Protein AF-G7LPW6-F1 (afdb_monomer_lite)

Sequence (713 aa):
MRIPTGNFGNLTPNPQPTRVNVSNSGAVGQAVEGLGKEIQQEVNAVVRARASESLLDYQIKIKDVNESIRQGVEDGSLRADQVEKVYQDAVGKLDKPQFSGLGIAEMQTVEGGLKRYESDGLSTARGYARTALKIEARDQVDTQLDQLGKLTNYPDADIEKINGMSASLEEQGRIAYGAQWPKVRQNWVDQNWYNQAQQRFLKASSSGAALSQLNNDLTSEDGLYLDKLDPNTRIELWNRVQNQQLQLQNQARIESARREALASRQVSEYASLVDNGMEPTDEMRAALSQTTRGTTSQSYAQSVLSDELAIKQAKLEGTQAFESLILNQKTELEKNGGTADQWQSLQRRSAAFQRYQEEQNQIAVMQRVESSIKDGVPLDPTDKNNQAAVDIWFQKNMQGFDYNDTNSINNLSGVVRRTGIIPSQVQSMFNAGAATKDPSIAVPMAKMFGGLFDNNPAAVASMPADTSAFFKSVYDYTNAGIPADKAVDTAYTQTYQQSAGMKEIISQKLRDKDYIKERDGAAQKNINEISPSLTSFGAPAITDPGVSNQQYLRDYRAIYDANFSLTGGDAKRAESITNAQVKNVWAVTSINGSPEVMKYAPEAAFGVSGAVNWMDSQWEKEKQELKSKSFGGKRDDTELLLVSDMFTARNQDYAVMVYQKNADGYDVRPYYGDNGLPIRFKFDQQTSPLYKAMQGIKLDRIEKAKQRREQGE

Foldseek 3Di:
DDDDDDDDDDDDDDDDDDDDDDDDDDPPPVVVVVVVVVVVVVVQVVLLVVLVVLLVVLLVQLVVLLVVLLVCLVVLVDALVCLLVSSVVSNVPDDHDDRPDDDPVSVVVSVVSNVVSSVVSSVSSNVSSLSSLLVVLQVVLVVVLVVLLVQLPDVPRPLVVSLVVNVVSVVSLCSNPNPCSVVVSLVSSLVSLLVNLVVQCVVCLQPLVSLVLSLCLLDPPPRVCPVNHDPVSSVVSNVVSVVSNVVNVVVVVVVLVVLQVQLVVLLVVLLVCLLVVHQDDPVSLVCNCVSCPPYPCNVLSVLSVVLSVQLVVCLVVDLVSLVCVLVVLVVCCVVPNDDPSSVVSSVSSVSSSVVSVVVVVLVVLLVVLVCLLVVLFEAQQLPPSNLVSLQVVCVVPVPPQDLQDPVSLVVQLSSCNRHVERHPVLLVLLVVLLVDLDLVRLLSNLVSLVSNCVRALQSCLPHDLLSLLLSPQLNVCVVVVHDSNCSSVVLNCQAPVDDPVLVVVLVVLLPDPVSVVLQLVLLQVLQQVLQVVCVVPDGDDLPPDDPLSVVSSVVLSVQLSVSCSNNSNDNVSSSSSSSNNSLLFWGFDCLLPDTDIAGLDVCSRRVDRDDPPLVSVVSVVVVVVQLCQADVHRDPQWRWDWHDDPVCVPSVQSWTFIWTAGNVGDDTHFGAGPVRDGDTDGDDPCPGPVNVVVVVVVVVVVVVVVVCVVVVD

Secondary structure (DSSP, 8-state):
-----------PPPPPPPPP------TTSHHHHHHHHHHHHHHHHHHHHHHHHHHHHHHHHHHHHHHHHHHHHHTTSS-TTTHHHHHHHHHTTSPPPP--S--HHHHHHHHHHHHHHHHHHHHHHHHHHHHHHHHHHHHHHHHHHHHHHHHTTSTT--HHHHHHHGGGGHHHHHHHHGGGHHHHHHHHHHHHHHHHHHHHHHHHTT-HHHHHHHHHHHHSTT-TTTTTS-HHHHHHHHHHHHHHHHHHHHHHHHHHHHHHHHHHHHHHHHHHHHHTT----HHHHHHHHHHHTTSTTHHHHHHHHHHHHHHHHHHHH-HHHHHHHHHHHHHHHHHH---HHHHHHHHHHHHHHHHHHHHHHHHHHHHHHHHHHHH-----TT-HHHHHHHHHHHHHH-TT--TT-HHHHHHHHHHHHHH----HHHHHHHHHHHT---HHHHHHHHHHHHHHHHH-TTTTTTS-HHHHHHHHHHHHHHHTT--HHHHHHHHHHHHH---HHHHHHHHHHTT-HHHHHHHHHHHHHHHHHH-TT-TTT-PPPTTSS-HHHHHHHHHHHHHHHHHHHHTTS-HHHHHHHHHHHHTTTEEEE-TTSS-EEEET-HHHHHT--SS--HHHHHHHHHHHHHHHT-TT---TT-EEEEEE-TTHHHH---EEEEEEEPTTS--EEE-B-TTSSBPEEE--TTTSHHHHHHHHHHHHHHHHHHHHHHHT-

Structure (mmCIF, N/CA/C/O backbone):
data_AF-G7LPW6-F1
#
_entry.id   AF-G7LPW6-F1
#
loop_
_atom_site.group_PDB
_atom_site.id
_atom_site.type_symbol
_atom_site.label_atom_id
_atom_site.label_alt_id
_atom_site.label_comp_id
_atom_site.label_asym_id
_atom_site.label_entity_id
_atom_site.label_seq_id
_atom_site.pdbx_PDB_ins_code
_atom_site.Cartn_x
_atom_site.Cartn_y
_atom_site.Cartn_z
_atom_site.occupancy
_atom_site.B_iso_or_equiv
_atom_site.auth_seq_id
_atom_site.auth_comp_id
_atom_site.auth_asym_id
_atom_site.auth_atom_id
_atom_site.pdbx_PDB_model_num
ATOM 1 N N . MET A 1 1 ? 13.698 1.696 -94.007 1.00 36.53 1 MET A N 1
ATOM 2 C CA . MET A 1 1 ? 13.878 2.382 -95.311 1.00 36.53 1 MET A CA 1
ATOM 3 C C . MET A 1 1 ? 14.933 1.598 -96.080 1.00 36.53 1 MET A C 1
ATOM 5 O O . MET A 1 1 ? 16.004 1.406 -95.533 1.00 36.53 1 MET A O 1
ATOM 9 N N . ARG A 1 2 ? 14.549 0.782 -97.071 1.00 34.88 2 ARG A N 1
ATOM 10 C CA . ARG A 1 2 ? 14.594 1.068 -98.526 1.00 34.88 2 ARG A CA 1
ATOM 11 C C . ARG A 1 2 ? 15.934 1.667 -99.003 1.00 34.88 2 ARG A C 1
ATOM 13 O O . ARG A 1 2 ? 16.317 2.745 -98.574 1.00 34.88 2 ARG A O 1
ATOM 20 N N . ILE A 1 3 ? 16.574 0.888 -99.880 1.00 39.94 3 ILE A N 1
ATOM 21 C CA . ILE A 1 3 ? 17.877 1.013 -100.564 1.00 39.94 3 ILE A CA 1
ATOM 22 C C . ILE A 1 3 ? 17.930 2.289 -101.441 1.00 39.94 3 ILE A C 1
ATOM 24 O O . ILE A 1 3 ? 16.864 2.794 -101.805 1.00 39.94 3 ILE A O 1
ATOM 28 N N . PRO A 1 4 ? 19.123 2.793 -101.828 1.00 39.25 4 PRO A N 1
ATOM 29 C CA . PRO A 1 4 ? 19.645 2.457 -103.166 1.00 39.25 4 PRO A CA 1
ATOM 30 C C . PRO A 1 4 ? 21.178 2.258 -103.243 1.00 39.25 4 PRO A C 1
ATOM 32 O O . PRO A 1 4 ? 21.958 3.129 -102.869 1.00 39.25 4 PRO A O 1
ATOM 35 N N . THR A 1 5 ? 21.606 1.132 -103.820 1.00 37.88 5 THR A N 1
ATOM 36 C CA . THR A 1 5 ? 22.951 0.905 -104.368 1.00 37.88 5 THR A CA 1
ATOM 37 C C . THR A 1 5 ? 22.899 1.127 -105.880 1.00 37.88 5 THR A C 1
ATOM 39 O O . THR A 1 5 ? 22.085 0.531 -106.584 1.00 37.88 5 THR A O 1
ATOM 42 N N . GLY A 1 6 ? 23.738 2.040 -106.370 1.00 32.84 6 GLY A N 1
ATOM 43 C CA . GLY A 1 6 ? 23.832 2.417 -107.777 1.00 32.84 6 GLY A CA 1
ATOM 44 C C . GLY A 1 6 ? 24.855 1.587 -108.555 1.00 32.84 6 GLY A C 1
ATOM 45 O O . GLY A 1 6 ? 26.014 1.505 -108.170 1.00 32.84 6 GLY A O 1
ATOM 46 N N . ASN A 1 7 ? 24.375 1.004 -109.654 1.00 32.19 7 ASN A N 1
ATOM 47 C CA . ASN A 1 7 ? 24.889 1.115 -111.024 1.00 32.19 7 ASN A CA 1
ATOM 48 C C . ASN A 1 7 ? 26.413 1.034 -111.273 1.00 32.19 7 ASN A C 1
ATOM 50 O O . ASN A 1 7 ? 27.115 2.033 -111.142 1.00 32.19 7 ASN A O 1
ATOM 54 N N . PHE A 1 8 ? 26.874 -0.092 -111.832 1.00 33.91 8 PHE A N 1
ATOM 55 C CA . PHE A 1 8 ? 28.068 -0.128 -112.684 1.00 33.91 8 PHE A CA 1
ATOM 56 C C . PHE A 1 8 ? 27.751 -0.811 -114.015 1.00 33.91 8 PHE A C 1
ATOM 58 O O . PHE A 1 8 ? 27.161 -1.889 -114.064 1.00 33.91 8 PHE A O 1
ATOM 65 N N . GLY A 1 9 ? 28.088 -0.090 -115.083 1.00 31.14 9 GLY A N 1
ATOM 66 C CA . GLY A 1 9 ? 27.677 -0.329 -116.454 1.00 31.14 9 GLY A CA 1
ATOM 67 C C . GLY A 1 9 ? 28.423 -1.444 -117.180 1.00 31.14 9 GLY A C 1
ATOM 68 O O . GLY A 1 9 ? 29.538 -1.838 -116.852 1.00 31.14 9 GLY A O 1
ATOM 69 N N . ASN A 1 10 ? 27.727 -1.895 -118.213 1.00 31.25 10 ASN A N 1
ATOM 70 C CA . ASN A 1 10 ? 28.032 -2.927 -119.185 1.00 31.25 10 ASN A CA 1
ATOM 71 C C . ASN A 1 10 ? 28.838 -2.323 -120.357 1.00 31.25 10 ASN A C 1
ATOM 73 O O . ASN A 1 10 ? 28.431 -1.284 -120.875 1.00 31.25 10 ASN A O 1
ATOM 77 N N . LEU A 1 11 ? 29.915 -2.970 -120.818 1.00 35.56 11 LEU A N 1
ATOM 78 C CA . LEU A 1 11 ? 30.507 -2.729 -122.145 1.00 35.56 11 LEU A CA 1
ATOM 79 C C . LEU A 1 11 ? 30.986 -4.054 -122.759 1.00 35.56 11 LEU A C 1
ATOM 81 O O . LEU A 1 11 ? 31.985 -4.640 -122.353 1.00 35.56 11 LEU A O 1
ATOM 85 N N . THR A 1 12 ? 30.240 -4.499 -123.764 1.00 31.28 12 THR A N 1
ATOM 86 C CA . THR A 1 12 ? 30.537 -5.584 -124.709 1.00 31.28 12 THR A CA 1
ATOM 87 C C . THR A 1 12 ? 31.458 -5.116 -125.844 1.00 31.28 12 THR A C 1
ATOM 89 O O . THR A 1 12 ? 31.227 -4.027 -126.372 1.00 31.28 12 THR A O 1
ATOM 92 N N . PRO A 1 13 ? 32.378 -5.961 -126.347 1.00 39.19 13 PRO A N 1
ATOM 93 C CA . PRO A 1 13 ? 32.883 -5.859 -127.719 1.00 39.19 13 PRO A CA 1
ATOM 94 C C . PRO A 1 13 ? 32.237 -6.904 -128.646 1.00 39.19 13 PRO A C 1
ATOM 96 O O . PRO A 1 13 ? 32.204 -8.096 -128.351 1.00 39.19 13 PRO A O 1
ATOM 99 N N . ASN A 1 14 ? 31.742 -6.428 -129.787 1.00 32.66 14 ASN A N 1
ATOM 100 C CA . ASN A 1 14 ? 31.126 -7.184 -130.878 1.00 32.66 14 ASN A CA 1
ATOM 101 C C . ASN A 1 14 ? 32.205 -7.701 -131.867 1.00 32.66 14 ASN A C 1
ATOM 103 O O . ASN A 1 14 ? 33.014 -6.884 -132.311 1.00 32.66 14 ASN A O 1
ATOM 107 N N . PRO A 1 15 ? 32.239 -8.992 -132.257 1.00 34.66 15 PRO A N 1
ATOM 108 C CA . PRO A 1 15 ? 33.125 -9.496 -133.311 1.00 34.66 15 PRO A CA 1
ATOM 109 C C . PRO A 1 15 ? 32.451 -9.508 -134.699 1.00 34.66 15 PRO A C 1
ATOM 111 O O . PRO A 1 15 ? 31.331 -9.989 -134.865 1.00 34.66 15 PRO A O 1
ATOM 114 N N . GLN A 1 16 ? 33.153 -9.006 -135.723 1.00 31.64 16 GLN A N 1
ATOM 115 C CA . GLN A 1 16 ? 32.759 -9.125 -137.136 1.00 31.64 16 GLN A CA 1
ATOM 116 C C . GLN A 1 16 ? 33.139 -10.508 -137.716 1.00 31.64 16 GLN A C 1
ATOM 118 O O . GLN A 1 16 ? 34.212 -11.020 -137.397 1.00 31.64 16 GLN A O 1
ATOM 123 N N . PRO A 1 17 ? 32.303 -11.110 -138.586 1.00 36.91 17 PRO A N 1
ATOM 124 C CA . PRO A 1 17 ? 32.496 -12.471 -139.081 1.00 36.91 17 PRO A CA 1
ATOM 125 C C . PRO A 1 17 ? 33.321 -12.521 -140.378 1.00 36.91 17 PRO A C 1
ATOM 127 O O . PRO A 1 17 ? 32.961 -11.896 -141.377 1.00 36.91 17 PRO A O 1
ATOM 130 N N . THR A 1 18 ? 34.360 -13.359 -140.411 1.00 34.31 18 THR A N 1
ATOM 131 C CA . THR A 1 18 ? 35.044 -13.748 -141.656 1.00 34.31 18 THR A CA 1
ATOM 132 C C . THR A 1 18 ? 34.608 -15.161 -142.039 1.00 34.31 18 THR A C 1
ATOM 134 O O . THR A 1 18 ? 34.775 -16.109 -141.275 1.00 34.31 18 THR A O 1
ATOM 137 N N . ARG A 1 19 ? 33.984 -15.280 -143.217 1.00 30.98 19 ARG A N 1
ATOM 138 C CA . ARG A 1 19 ? 33.446 -16.518 -143.798 1.00 30.98 19 ARG A CA 1
ATOM 139 C C . ARG A 1 19 ? 34.484 -17.640 -143.881 1.00 30.98 19 ARG A C 1
ATOM 141 O O . ARG A 1 19 ? 35.603 -17.435 -144.340 1.00 30.98 19 ARG A O 1
ATOM 148 N N . VAL A 1 20 ? 34.018 -18.845 -143.569 1.00 30.69 20 VAL A N 1
ATOM 149 C CA . VAL A 1 20 ? 34.656 -20.125 -143.887 1.00 30.69 20 VAL A CA 1
ATOM 150 C C . VAL A 1 20 ? 34.488 -20.407 -145.385 1.00 30.69 20 VAL A C 1
ATOM 152 O O . VAL A 1 20 ? 33.371 -20.350 -145.899 1.00 30.69 20 VAL A O 1
ATOM 155 N N . ASN A 1 21 ? 35.582 -20.733 -146.077 1.00 28.88 21 ASN A N 1
ATOM 156 C CA . ASN A 1 21 ? 35.554 -21.414 -147.370 1.00 28.88 21 ASN A CA 1
ATOM 157 C C . ASN A 1 21 ? 36.199 -22.793 -147.177 1.00 28.88 21 ASN A C 1
ATOM 159 O O . ASN A 1 21 ? 37.307 -22.891 -146.653 1.00 28.88 21 ASN A O 1
ATOM 163 N N . VAL A 1 22 ? 35.474 -23.849 -147.536 1.00 34.12 22 VAL A N 1
ATOM 164 C CA . VAL A 1 22 ? 35.876 -25.246 -147.351 1.00 34.12 22 VAL A CA 1
ATOM 165 C C . VAL A 1 22 ? 36.456 -25.749 -148.664 1.00 34.12 22 VAL A C 1
ATOM 167 O O . VAL A 1 22 ? 35.757 -25.712 -149.673 1.00 34.12 22 VAL A O 1
ATOM 170 N N . SER A 1 23 ? 37.684 -26.274 -148.656 1.00 28.89 23 SER A N 1
ATOM 171 C CA . SER A 1 23 ? 38.103 -27.331 -149.588 1.00 28.89 23 SER A CA 1
ATOM 172 C C . SER A 1 23 ? 39.363 -28.068 -149.114 1.00 28.89 23 SER A C 1
ATOM 174 O O . SER A 1 23 ? 40.461 -27.531 -149.130 1.00 28.89 23 SER A O 1
ATOM 176 N N . ASN A 1 24 ? 39.131 -29.347 -148.811 1.00 36.06 24 ASN A N 1
ATOM 177 C CA . ASN A 1 24 ? 39.964 -30.531 -149.041 1.00 36.06 24 ASN A CA 1
ATOM 178 C C . ASN A 1 24 ? 41.098 -30.972 -148.081 1.00 36.06 24 ASN A C 1
ATOM 180 O O . ASN A 1 24 ? 42.124 -30.326 -147.914 1.00 36.06 24 ASN A O 1
ATOM 184 N N . SER A 1 25 ? 40.884 -32.199 -147.571 1.00 43.91 25 SER A N 1
ATOM 185 C CA . SER A 1 25 ? 41.836 -33.278 -147.241 1.00 43.91 25 SER A CA 1
ATOM 186 C C . SER A 1 25 ? 43.051 -32.972 -146.346 1.00 43.91 25 SER A C 1
ATOM 188 O O . SER A 1 25 ? 44.143 -32.717 -146.843 1.00 43.91 25 SER A O 1
ATOM 190 N N . GLY A 1 26 ? 42.895 -33.142 -145.023 1.00 41.97 26 GLY A N 1
ATOM 191 C CA . GLY A 1 26 ? 44.023 -33.187 -144.068 1.00 41.97 26 GLY A CA 1
ATOM 192 C C . GLY A 1 26 ? 43.677 -33.572 -142.614 1.00 41.97 26 GLY A C 1
ATOM 193 O O . GLY A 1 26 ? 44.401 -33.213 -141.690 1.00 41.97 26 GLY A O 1
ATOM 194 N N . ALA A 1 27 ? 42.557 -34.266 -142.380 1.00 48.88 27 ALA A N 1
ATOM 195 C CA . ALA A 1 27 ? 41.841 -34.334 -141.094 1.00 48.88 27 ALA A CA 1
ATOM 196 C C . ALA A 1 27 ? 42.429 -35.241 -139.979 1.00 48.88 27 ALA A C 1
ATOM 198 O O . ALA A 1 27 ? 41.669 -35.771 -139.178 1.00 48.88 27 ALA A O 1
ATOM 199 N N . VAL A 1 28 ? 43.751 -35.423 -139.872 1.00 48.19 28 VAL A N 1
ATOM 200 C CA . VAL A 1 28 ? 44.341 -36.251 -138.785 1.00 48.19 28 VAL A CA 1
ATOM 201 C C . VAL A 1 28 ? 45.449 -35.534 -137.990 1.00 48.19 28 VAL A C 1
ATOM 203 O O . VAL A 1 28 ? 45.687 -35.879 -136.839 1.00 48.19 28 VAL A O 1
ATOM 206 N N . GLY A 1 29 ? 46.063 -34.464 -138.516 1.00 47.88 29 GLY A N 1
ATOM 207 C CA . GLY A 1 29 ? 47.141 -33.735 -137.816 1.00 47.88 29 GLY A CA 1
ATOM 208 C C . GLY A 1 29 ? 46.681 -32.692 -136.781 1.00 47.88 29 GLY A C 1
ATOM 209 O O . GLY A 1 29 ? 47.306 -32.544 -135.736 1.00 47.88 29 GLY A O 1
ATOM 210 N N . GLN A 1 30 ? 45.563 -31.995 -137.024 1.00 50.44 30 GLN A N 1
ATOM 211 C CA . GLN A 1 30 ? 45.108 -30.878 -136.171 1.00 50.44 30 GLN A CA 1
ATOM 212 C C . GLN A 1 30 ? 44.397 -31.306 -134.873 1.00 50.44 30 GLN A C 1
ATOM 214 O O . GLN A 1 30 ? 44.309 -30.514 -133.938 1.00 50.44 30 GLN A O 1
ATOM 219 N N . ALA A 1 31 ? 43.929 -32.554 -134.771 1.00 51.28 31 ALA A N 1
ATOM 220 C CA . ALA A 1 31 ? 43.275 -33.057 -133.559 1.00 51.28 31 ALA A CA 1
ATOM 221 C C . ALA A 1 31 ? 44.264 -33.301 -132.397 1.00 51.28 31 ALA A C 1
ATOM 223 O O . ALA A 1 31 ? 43.881 -33.217 -131.234 1.00 51.28 31 ALA A O 1
ATOM 224 N N . VAL A 1 32 ? 45.547 -33.543 -132.693 1.00 52.25 32 VAL A N 1
ATOM 225 C CA . VAL A 1 32 ? 46.590 -33.795 -131.678 1.00 52.25 32 VAL A CA 1
ATOM 226 C C . VAL A 1 32 ? 47.164 -32.486 -131.111 1.00 52.25 32 VAL A C 1
ATOM 228 O O . VAL A 1 32 ? 47.500 -32.409 -129.932 1.00 52.25 32 VAL A O 1
ATOM 231 N N . GLU A 1 33 ? 47.206 -31.420 -131.913 1.00 53.50 33 GLU A N 1
ATOM 232 C CA . GLU A 1 33 ? 47.713 -30.099 -131.504 1.00 53.50 33 GLU A CA 1
ATOM 233 C C . GLU A 1 33 ? 46.702 -29.302 -130.649 1.00 53.50 33 GLU A C 1
ATOM 235 O O . GLU A 1 33 ? 47.094 -28.484 -129.813 1.00 53.50 33 GLU A O 1
ATOM 240 N N . GLY A 1 34 ? 45.398 -29.573 -130.813 1.00 56.22 34 GLY A N 1
ATOM 241 C CA . GLY A 1 34 ? 44.326 -29.044 -129.958 1.00 56.22 34 GLY A CA 1
ATOM 242 C C . GLY A 1 34 ? 44.316 -29.664 -128.556 1.00 56.22 34 GLY A C 1
ATOM 243 O O . GLY A 1 34 ? 44.240 -28.931 -127.571 1.00 56.22 34 GLY A O 1
ATOM 244 N N . LEU A 1 35 ? 44.520 -30.985 -128.459 1.00 54.00 35 LEU A N 1
ATOM 245 C CA . LEU A 1 35 ? 44.582 -31.715 -127.184 1.00 54.00 35 LEU A CA 1
ATOM 246 C C . LEU A 1 35 ? 45.764 -31.261 -126.307 1.00 54.00 35 LEU A C 1
ATOM 248 O O . LEU A 1 35 ? 45.635 -31.130 -125.093 1.00 54.00 35 LEU A O 1
ATOM 252 N N . GLY A 1 36 ? 46.917 -30.966 -126.919 1.00 56.44 36 GLY A N 1
ATOM 253 C CA . GLY A 1 36 ? 48.100 -30.475 -126.201 1.00 56.44 36 GLY A CA 1
ATOM 254 C C . GLY A 1 36 ? 47.929 -29.074 -125.596 1.00 56.44 36 GLY A C 1
ATOM 255 O O . GLY A 1 36 ? 48.485 -28.790 -124.537 1.00 56.44 36 GLY A O 1
ATOM 256 N N . LYS A 1 37 ? 47.131 -28.199 -126.225 1.00 58.84 37 LYS A N 1
ATOM 257 C CA . LYS A 1 37 ? 46.823 -26.858 -125.691 1.00 58.84 37 LYS A CA 1
ATOM 258 C C . LYS A 1 37 ? 45.771 -26.897 -124.581 1.00 58.84 37 LYS A C 1
ATOM 260 O O . LYS A 1 37 ? 45.872 -26.111 -123.643 1.00 58.84 37 LYS A O 1
ATOM 265 N N . GLU A 1 38 ? 44.810 -27.812 -124.667 1.00 56.88 38 GLU A N 1
ATOM 266 C CA . GLU A 1 38 ? 43.755 -28.005 -123.663 1.00 56.88 38 GLU A CA 1
ATOM 267 C C . GLU A 1 38 ? 44.318 -28.628 -122.371 1.00 56.88 38 GLU A C 1
ATOM 269 O O . GLU A 1 38 ? 44.134 -28.072 -121.288 1.00 56.88 38 GLU A O 1
ATOM 274 N N . ILE A 1 39 ? 45.161 -29.665 -122.485 1.00 61.84 39 ILE A N 1
ATOM 275 C CA . ILE A 1 39 ? 45.878 -30.267 -121.344 1.00 61.84 39 ILE A CA 1
ATOM 276 C C . ILE A 1 39 ? 46.784 -29.239 -120.645 1.00 61.84 39 ILE A C 1
ATOM 278 O O . ILE A 1 39 ? 46.827 -29.176 -119.417 1.00 61.84 39 ILE A O 1
ATOM 282 N N . GLN A 1 40 ? 47.491 -28.387 -121.398 1.00 63.12 40 GLN A N 1
ATOM 283 C CA . GLN A 1 40 ? 48.345 -27.353 -120.803 1.00 63.12 40 GLN A CA 1
ATOM 284 C C . GLN A 1 40 ? 47.532 -26.284 -120.048 1.00 63.12 40 GLN A C 1
ATOM 286 O O . GLN A 1 40 ? 47.990 -25.772 -119.024 1.00 63.12 40 GLN A O 1
ATOM 291 N N . GLN A 1 41 ? 46.326 -25.944 -120.516 1.00 70.56 41 GLN A N 1
ATOM 292 C CA . GLN A 1 41 ? 45.430 -25.017 -119.818 1.00 70.56 41 GLN A CA 1
ATOM 293 C C . GLN A 1 41 ? 44.867 -25.620 -118.523 1.00 70.56 41 GLN A C 1
ATOM 295 O O . GLN A 1 41 ? 44.837 -24.923 -117.506 1.00 70.56 41 GLN A O 1
ATOM 300 N N . GLU A 1 42 ? 44.493 -26.902 -118.527 1.00 68.44 42 GLU A N 1
ATOM 301 C CA . GLU A 1 42 ? 44.040 -27.620 -117.328 1.00 68.44 42 GLU A CA 1
ATOM 302 C C . GLU A 1 42 ? 45.155 -27.765 -116.283 1.00 68.44 42 GLU A C 1
ATOM 304 O O . GLU A 1 42 ? 44.943 -27.472 -115.105 1.00 68.44 42 GLU A O 1
ATOM 309 N N . VAL A 1 43 ? 46.376 -28.118 -116.704 1.00 70.81 43 VAL A N 1
ATOM 310 C CA . VAL A 1 43 ? 47.545 -28.185 -115.811 1.00 70.81 43 VAL A CA 1
ATOM 311 C C . VAL A 1 43 ? 47.826 -26.818 -115.178 1.00 70.81 43 VAL A C 1
ATOM 313 O O . VAL A 1 43 ? 47.983 -26.729 -113.960 1.00 70.81 43 VAL A O 1
ATOM 316 N N . ASN A 1 44 ? 47.805 -25.733 -115.960 1.00 73.50 44 ASN A N 1
ATOM 317 C CA . ASN A 1 44 ? 48.001 -24.376 -115.437 1.00 73.50 44 ASN A CA 1
ATOM 318 C C . ASN A 1 44 ? 46.875 -23.952 -114.470 1.00 73.50 44 ASN A C 1
ATOM 320 O O . ASN A 1 44 ? 47.124 -23.236 -113.498 1.00 73.50 44 ASN A O 1
ATOM 324 N N . ALA A 1 45 ? 45.630 -24.383 -114.698 1.00 75.81 45 ALA A N 1
ATOM 325 C CA . ALA A 1 45 ? 44.514 -24.130 -113.784 1.00 75.81 45 ALA A CA 1
ATOM 326 C C . ALA A 1 45 ? 44.685 -24.869 -112.445 1.00 75.81 45 ALA A C 1
ATOM 328 O O . ALA A 1 45 ? 44.503 -24.265 -111.387 1.00 75.81 45 ALA A O 1
ATOM 329 N N . VAL A 1 46 ? 45.112 -26.135 -112.477 1.00 78.88 46 VAL A N 1
ATOM 330 C CA . VAL A 1 46 ? 45.377 -26.940 -111.274 1.00 78.88 46 VAL A CA 1
ATOM 331 C C . VAL A 1 46 ? 46.567 -26.393 -110.481 1.00 78.88 46 VAL A C 1
ATOM 333 O O . VAL A 1 46 ? 46.492 -26.298 -109.257 1.00 78.88 46 VAL A O 1
ATOM 336 N N . VAL A 1 47 ? 47.653 -25.990 -111.149 1.00 77.88 47 VAL A N 1
ATOM 337 C CA . VAL A 1 47 ? 48.826 -25.383 -110.491 1.00 77.88 47 VAL A CA 1
ATOM 338 C C . VAL A 1 47 ? 48.450 -24.064 -109.802 1.00 77.88 47 VAL A C 1
ATOM 340 O O . VAL A 1 47 ? 48.843 -23.840 -108.656 1.00 77.88 47 VAL A O 1
ATOM 343 N N . ARG A 1 48 ? 47.618 -23.226 -110.437 1.00 80.69 48 ARG A N 1
ATOM 344 C CA . ARG A 1 48 ? 47.078 -22.010 -109.806 1.00 80.69 48 ARG A CA 1
ATOM 345 C C . ARG A 1 48 ? 46.174 -22.309 -108.614 1.00 80.69 48 ARG A C 1
ATOM 347 O O . ARG A 1 48 ? 46.321 -21.658 -107.585 1.00 80.69 48 ARG A O 1
ATOM 354 N N . ALA A 1 49 ? 45.286 -23.297 -108.723 1.00 81.44 49 ALA A N 1
ATOM 355 C CA . ALA A 1 49 ? 44.401 -23.692 -107.628 1.00 81.44 49 ALA A CA 1
ATOM 356 C C . ALA A 1 49 ? 45.191 -24.168 -106.395 1.00 81.44 49 ALA A C 1
ATOM 358 O O . ALA A 1 49 ? 44.919 -23.707 -105.288 1.00 81.44 49 ALA A O 1
ATOM 359 N N . ARG A 1 50 ? 46.233 -24.993 -106.586 1.00 82.31 50 ARG A N 1
ATOM 360 C CA . ARG A 1 50 ? 47.133 -25.426 -105.496 1.00 82.31 50 ARG A CA 1
ATOM 361 C C . ARG A 1 50 ? 47.880 -24.257 -104.855 1.00 82.31 50 ARG A C 1
ATOM 363 O O . ARG A 1 50 ? 48.027 -24.210 -103.634 1.00 82.31 50 ARG A O 1
ATOM 370 N N . ALA A 1 51 ? 48.343 -23.301 -105.664 1.00 82.38 51 ALA A N 1
ATOM 371 C CA . ALA A 1 51 ? 48.992 -22.098 -105.155 1.00 82.38 51 ALA A CA 1
ATOM 372 C C . ALA A 1 51 ? 48.022 -21.232 -104.327 1.00 82.38 51 ALA A C 1
ATOM 374 O O . ALA A 1 51 ? 48.393 -20.748 -103.260 1.00 82.38 51 ALA A O 1
ATOM 375 N N . SER A 1 52 ? 46.768 -21.079 -104.768 1.00 83.75 52 SER A N 1
ATOM 376 C CA . SER A 1 52 ? 45.720 -20.393 -103.999 1.00 83.75 52 SER A CA 1
ATOM 377 C C . SER A 1 52 ? 45.367 -21.113 -102.692 1.00 83.75 52 SER A C 1
ATOM 379 O O . SER A 1 52 ? 45.205 -20.452 -101.670 1.00 83.75 52 SER A O 1
ATOM 381 N N . GLU A 1 53 ? 45.295 -22.445 -102.696 1.00 85.56 53 GLU A N 1
ATOM 382 C CA . GLU A 1 53 ? 45.051 -23.256 -101.495 1.00 85.56 53 GLU A CA 1
ATOM 383 C C . GLU A 1 53 ? 46.179 -23.099 -100.467 1.00 85.56 53 GLU A C 1
ATOM 385 O O . GLU A 1 53 ? 45.923 -22.834 -99.295 1.00 85.56 53 GLU A O 1
ATOM 390 N N . SER A 1 54 ? 47.436 -23.156 -100.916 1.00 86.19 54 SER A N 1
ATOM 391 C CA . SER A 1 54 ? 48.598 -22.987 -100.031 1.00 86.19 54 SER A CA 1
ATOM 392 C C . SER A 1 54 ? 48.707 -21.564 -99.464 1.00 86.19 54 SER A C 1
ATOM 394 O O . SER A 1 54 ? 49.161 -21.376 -98.336 1.00 86.19 54 SER A O 1
ATOM 396 N N . LEU A 1 55 ? 48.267 -20.548 -100.217 1.00 88.06 55 LEU A N 1
ATOM 397 C CA . LEU A 1 55 ? 48.141 -19.174 -99.717 1.00 88.06 55 LEU A CA 1
ATOM 398 C C . LEU A 1 55 ? 47.059 -19.046 -98.638 1.00 88.06 55 LEU A C 1
ATOM 400 O O . LEU A 1 55 ? 47.265 -18.341 -97.651 1.00 88.06 55 LEU A O 1
ATOM 404 N N . LEU A 1 56 ? 45.925 -19.723 -98.819 1.00 89.00 56 LEU A N 1
ATOM 405 C CA . LEU A 1 56 ? 44.828 -19.722 -97.856 1.00 89.00 56 LEU A CA 1
ATOM 406 C C . LEU A 1 56 ? 45.219 -20.442 -96.557 1.00 89.00 56 LEU A C 1
ATOM 408 O O . LEU A 1 56 ? 44.950 -19.914 -95.480 1.00 89.00 56 LEU A O 1
ATOM 412 N N . ASP A 1 57 ? 45.913 -21.581 -96.643 1.00 91.38 57 ASP A N 1
ATOM 413 C CA . ASP A 1 57 ? 46.462 -22.285 -95.472 1.00 91.38 57 ASP A CA 1
ATOM 414 C C . ASP A 1 57 ? 47.429 -21.392 -94.678 1.00 91.38 57 ASP A C 1
ATOM 416 O O . ASP A 1 57 ? 47.330 -21.260 -93.457 1.00 91.38 57 ASP A O 1
ATOM 420 N N . TYR A 1 58 ? 48.320 -20.679 -95.374 1.00 93.69 58 TYR A N 1
ATOM 421 C CA . TYR A 1 58 ? 49.223 -19.728 -94.728 1.00 93.69 58 TYR A CA 1
ATOM 422 C C . TYR A 1 58 ? 48.469 -18.569 -94.054 1.00 93.69 58 TYR A C 1
ATOM 424 O O . TYR A 1 58 ? 48.801 -18.182 -92.934 1.00 93.69 58 TYR A O 1
ATOM 432 N N . GLN A 1 59 ? 47.407 -18.049 -94.680 1.00 93.56 59 GLN A N 1
ATOM 433 C CA . GLN A 1 59 ? 46.556 -17.024 -94.070 1.00 93.56 59 GLN A CA 1
ATOM 434 C C . GLN A 1 59 ? 45.875 -17.518 -92.780 1.00 93.56 59 GLN A C 1
ATOM 436 O O . GLN A 1 59 ? 45.745 -16.737 -91.836 1.00 93.56 59 GLN A O 1
ATOM 441 N N . ILE A 1 60 ? 45.443 -18.785 -92.719 1.00 93.56 60 ILE A N 1
ATOM 442 C CA . ILE A 1 60 ? 44.866 -19.389 -91.504 1.00 93.56 60 ILE A CA 1
ATOM 443 C C . ILE A 1 60 ? 45.910 -19.421 -90.385 1.00 93.56 60 ILE A C 1
ATOM 445 O O . ILE A 1 60 ? 45.638 -18.917 -89.300 1.00 93.56 60 ILE A O 1
ATOM 449 N N . LYS A 1 61 ? 47.138 -19.872 -90.670 1.00 95.31 61 LYS A N 1
ATOM 450 C CA . LYS A 1 61 ? 48.229 -19.879 -89.678 1.00 95.31 61 LYS A CA 1
ATOM 451 C C . LYS A 1 61 ? 48.529 -18.481 -89.122 1.00 95.31 61 LYS A C 1
ATOM 453 O O . LYS A 1 61 ? 48.729 -18.325 -87.921 1.00 95.31 61 LYS A O 1
ATOM 458 N N . ILE A 1 62 ? 48.506 -17.440 -89.963 1.00 96.00 62 ILE A N 1
ATOM 459 C CA . ILE A 1 62 ? 48.653 -16.040 -89.516 1.00 96.00 62 ILE A CA 1
ATOM 460 C C . ILE A 1 62 ? 47.491 -15.601 -88.604 1.00 96.00 62 ILE A C 1
ATOM 462 O O . ILE A 1 62 ? 47.695 -14.821 -87.667 1.00 96.00 62 ILE A O 1
ATOM 466 N N . LYS A 1 63 ? 46.266 -16.076 -88.857 1.00 96.06 63 LYS A N 1
ATOM 467 C CA . LYS A 1 63 ? 45.113 -15.808 -87.982 1.00 96.06 63 LYS A CA 1
ATOM 468 C C . LYS A 1 63 ? 45.242 -16.522 -86.639 1.00 96.06 63 LYS A C 1
ATOM 470 O O . LYS A 1 63 ? 44.978 -15.885 -85.627 1.00 96.06 63 LYS A O 1
ATOM 475 N N . ASP A 1 64 ? 45.710 -17.767 -86.616 1.00 96.38 64 ASP A N 1
ATOM 476 C CA . ASP A 1 64 ? 45.923 -18.524 -85.374 1.00 96.38 64 ASP A CA 1
ATOM 477 C C . ASP A 1 64 ? 46.980 -17.859 -84.478 1.00 96.38 64 ASP A C 1
ATOM 479 O O . ASP A 1 64 ? 46.790 -17.733 -83.268 1.00 96.38 64 ASP A O 1
ATOM 483 N N . VAL A 1 65 ? 48.063 -17.341 -85.074 1.00 96.50 65 VAL A N 1
ATOM 484 C CA . VAL A 1 65 ? 49.059 -16.523 -84.356 1.00 96.50 65 VAL A CA 1
ATOM 485 C C . VAL A 1 65 ? 48.407 -15.287 -83.727 1.00 96.50 65 VAL A C 1
ATOM 487 O O . VAL A 1 65 ? 48.633 -14.996 -82.553 1.00 96.50 65 VAL A O 1
ATOM 490 N N . ASN A 1 66 ? 47.576 -14.565 -84.481 1.00 97.00 66 ASN A N 1
ATOM 491 C CA . ASN A 1 66 ? 46.863 -13.394 -83.968 1.00 97.00 66 ASN A CA 1
ATOM 492 C C . ASN A 1 66 ? 45.850 -13.742 -82.871 1.00 97.00 66 ASN A C 1
ATOM 494 O O . ASN A 1 66 ? 45.698 -12.970 -81.930 1.00 97.00 66 ASN A O 1
ATOM 498 N N . GLU A 1 67 ? 45.189 -14.892 -82.959 1.00 96.75 67 GLU A N 1
ATOM 499 C CA . GLU A 1 67 ? 44.265 -15.373 -81.932 1.00 96.75 67 GLU A CA 1
ATOM 500 C C . GLU A 1 67 ? 44.997 -15.710 -80.626 1.00 96.75 67 GLU A C 1
ATOM 502 O O . GLU A 1 67 ? 44.546 -15.318 -79.552 1.00 96.75 67 GLU A O 1
ATOM 507 N N . SER A 1 68 ? 46.169 -16.346 -80.702 1.00 96.00 68 SER A N 1
ATOM 508 C CA . SER A 1 68 ? 47.009 -16.585 -79.522 1.00 96.00 68 SER A CA 1
ATOM 509 C C . SER A 1 68 ? 47.490 -15.277 -78.885 1.00 96.00 68 SER A C 1
ATOM 511 O O . SER A 1 68 ? 47.464 -15.145 -77.662 1.00 96.00 68 SER A O 1
ATOM 513 N N . ILE A 1 69 ? 47.873 -14.287 -79.699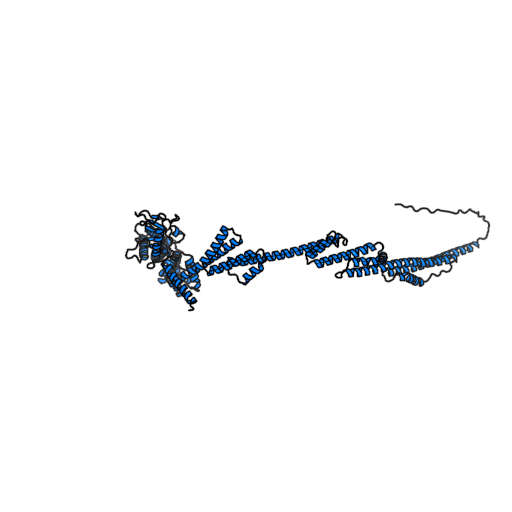 1.00 96.69 69 ILE A N 1
ATOM 514 C CA . ILE A 1 69 ? 48.229 -12.944 -79.217 1.00 96.69 69 ILE A CA 1
ATOM 515 C C . ILE A 1 69 ? 47.027 -12.270 -78.553 1.00 96.69 69 ILE A C 1
ATOM 517 O O . ILE A 1 69 ? 47.178 -11.685 -77.485 1.00 96.69 69 ILE A O 1
ATOM 521 N N . ARG A 1 70 ? 45.835 -12.355 -79.155 1.00 96.69 70 ARG A N 1
ATOM 522 C CA . ARG A 1 70 ? 44.599 -11.808 -78.586 1.00 96.69 70 ARG A CA 1
ATOM 523 C C . ARG A 1 70 ? 44.324 -12.384 -77.202 1.00 96.69 70 ARG A C 1
ATOM 525 O O . ARG A 1 70 ? 44.088 -11.612 -76.281 1.00 96.69 70 ARG A O 1
ATOM 532 N N . GLN A 1 71 ? 44.393 -13.706 -77.059 1.00 95.50 71 GLN A N 1
ATOM 533 C CA . GLN A 1 71 ? 44.173 -14.392 -75.783 1.00 95.50 71 GLN A CA 1
ATOM 534 C C . GLN A 1 71 ? 45.201 -13.968 -74.731 1.00 95.50 71 GLN A C 1
ATOM 536 O O . GLN A 1 71 ? 44.804 -13.591 -73.634 1.00 95.50 71 GLN A O 1
ATOM 541 N N . GLY A 1 72 ? 46.489 -13.919 -75.093 1.00 93.75 72 GLY A N 1
ATOM 542 C CA . GLY A 1 72 ? 47.543 -13.462 -74.182 1.00 93.75 72 GLY A CA 1
ATOM 543 C C . GLY A 1 72 ? 47.400 -11.994 -73.757 1.00 93.75 72 GLY A C 1
ATOM 544 O O . GLY A 1 72 ? 47.800 -11.603 -72.665 1.00 93.75 72 GLY A O 1
ATOM 545 N N . VAL A 1 73 ? 46.822 -11.149 -74.613 1.00 94.75 73 VAL A N 1
ATOM 546 C CA . VAL A 1 73 ? 46.485 -9.765 -74.256 1.00 94.75 73 VAL A CA 1
ATOM 547 C C . VAL A 1 73 ? 45.257 -9.708 -73.343 1.00 94.75 73 VAL A C 1
ATOM 549 O O . VAL A 1 73 ? 45.248 -8.936 -72.389 1.00 94.75 73 VAL A O 1
ATOM 552 N N . GLU A 1 74 ? 44.219 -10.495 -73.628 1.00 91.44 74 GLU A N 1
ATOM 553 C CA . GLU A 1 74 ? 42.978 -10.534 -72.843 1.00 91.44 74 GLU A CA 1
ATOM 554 C C . GLU A 1 74 ? 43.189 -11.110 -71.431 1.00 91.44 74 GLU A C 1
ATOM 556 O O . GLU A 1 74 ? 42.544 -10.644 -70.492 1.00 91.44 74 GLU A O 1
ATOM 561 N N . ASP A 1 75 ? 44.095 -12.079 -71.260 1.00 90.25 75 ASP A N 1
ATOM 562 C CA . ASP A 1 75 ? 44.432 -12.677 -69.959 1.00 90.25 75 ASP A CA 1
ATOM 563 C C . ASP A 1 75 ? 45.568 -11.956 -69.204 1.00 90.25 75 ASP A C 1
ATOM 565 O O . ASP A 1 75 ? 45.858 -12.288 -68.052 1.00 90.25 75 ASP A O 1
ATOM 569 N N . GLY A 1 76 ? 46.187 -10.949 -69.831 1.00 86.38 76 GLY A N 1
ATOM 570 C CA . GLY A 1 76 ? 47.256 -10.133 -69.251 1.00 86.38 76 GLY A CA 1
ATOM 571 C C . GLY A 1 76 ? 48.645 -10.783 -69.244 1.00 86.38 76 GLY A C 1
ATOM 572 O O . GLY A 1 76 ? 49.579 -10.205 -68.685 1.00 86.38 76 GLY A O 1
ATOM 573 N N . SER A 1 77 ? 48.825 -11.955 -69.859 1.00 91.69 77 SER A N 1
ATOM 574 C CA . SER A 1 77 ? 50.136 -12.611 -69.977 1.00 91.69 77 SER A CA 1
ATOM 575 C C . SER A 1 77 ? 51.067 -11.951 -71.002 1.00 91.69 77 SER A C 1
ATOM 577 O O . SER A 1 77 ? 52.285 -12.141 -70.931 1.00 91.69 77 SER A O 1
ATOM 579 N N . LEU A 1 78 ? 50.525 -11.152 -71.928 1.00 93.06 78 LEU A N 1
ATOM 580 C CA . LEU A 1 78 ? 51.269 -10.472 -72.986 1.00 93.06 78 LEU A CA 1
ATOM 581 C C . LEU A 1 78 ? 51.134 -8.946 -72.900 1.00 93.06 78 LEU A C 1
ATOM 583 O O . LEU A 1 78 ? 50.043 -8.391 -73.030 1.00 93.06 78 LEU A O 1
ATOM 587 N N . ARG A 1 79 ? 52.274 -8.260 -72.753 1.00 93.75 79 ARG A N 1
ATOM 588 C CA . ARG A 1 79 ? 52.336 -6.797 -72.625 1.00 93.75 79 ARG A CA 1
ATOM 589 C C . ARG A 1 79 ? 52.326 -6.077 -73.966 1.00 93.75 79 ARG A C 1
ATOM 591 O O . ARG A 1 79 ? 52.790 -6.609 -74.975 1.00 93.75 79 ARG A O 1
ATOM 598 N N . ALA A 1 80 ? 51.866 -4.828 -73.970 1.00 92.69 80 ALA A N 1
ATOM 599 C CA . ALA A 1 80 ? 51.722 -4.007 -75.172 1.00 92.69 80 ALA A CA 1
ATOM 600 C C . ALA A 1 80 ? 53.018 -3.879 -75.997 1.00 92.69 80 ALA A C 1
ATOM 602 O O . ALA A 1 80 ? 52.975 -3.929 -77.227 1.00 92.69 80 ALA A O 1
ATOM 603 N N . ASP A 1 81 ? 54.170 -3.749 -75.333 1.00 92.94 81 ASP A N 1
ATOM 604 C CA . ASP A 1 81 ? 55.496 -3.634 -75.955 1.00 92.94 81 ASP A CA 1
ATOM 605 C C . ASP A 1 81 ? 56.028 -4.964 -76.521 1.00 92.94 81 ASP A C 1
ATOM 607 O O . ASP A 1 81 ? 56.935 -4.973 -77.355 1.00 92.94 81 ASP A O 1
ATOM 611 N N . GLN A 1 82 ? 55.443 -6.090 -76.112 1.00 94.75 82 GLN A N 1
ATOM 612 C CA . GLN A 1 82 ? 55.839 -7.432 -76.535 1.00 94.75 82 GLN A CA 1
ATOM 613 C C . GLN A 1 82 ? 55.046 -7.928 -77.748 1.00 94.75 82 GLN A C 1
ATOM 615 O O . GLN A 1 82 ? 55.559 -8.751 -78.507 1.00 94.75 82 GLN A O 1
ATOM 620 N N . VAL A 1 83 ? 53.828 -7.421 -77.966 1.00 94.56 83 VAL A N 1
ATOM 621 C CA . VAL A 1 83 ? 52.892 -7.927 -78.987 1.00 94.56 83 VAL A CA 1
ATOM 622 C C . VAL A 1 83 ? 53.497 -7.973 -80.394 1.00 94.56 83 VAL A C 1
ATOM 624 O O . VAL A 1 83 ? 53.396 -8.991 -81.079 1.00 94.56 83 VAL A O 1
ATOM 627 N N . GLU A 1 84 ? 54.155 -6.897 -80.835 1.00 94.62 84 GLU A N 1
ATOM 628 C CA . GLU A 1 84 ? 54.743 -6.839 -82.181 1.00 94.62 84 GLU A CA 1
ATOM 629 C C . GLU A 1 84 ? 55.895 -7.839 -82.349 1.00 94.62 84 GLU A C 1
ATOM 631 O O . GLU A 1 84 ? 55.980 -8.519 -83.372 1.00 94.62 84 GLU A O 1
ATOM 636 N N . LYS A 1 85 ? 56.740 -7.982 -81.324 1.00 94.75 85 LYS A N 1
ATOM 637 C CA . LYS A 1 85 ? 57.846 -8.941 -81.337 1.00 94.75 85 LYS A CA 1
ATOM 638 C C . LYS A 1 85 ? 57.336 -10.382 -81.339 1.00 94.75 85 LYS A C 1
ATOM 640 O O . LYS A 1 85 ? 57.808 -11.188 -82.133 1.00 94.75 85 LYS A O 1
ATOM 645 N N . VAL A 1 86 ? 56.343 -10.693 -80.505 1.00 95.81 86 VAL A N 1
ATOM 646 C CA . VAL A 1 86 ? 55.732 -12.030 -80.444 1.00 95.81 86 VAL A CA 1
ATOM 647 C C . VAL A 1 86 ? 55.095 -12.406 -81.780 1.00 95.81 86 VAL A C 1
ATOM 649 O O . VAL A 1 86 ? 55.272 -13.535 -82.234 1.00 95.81 86 VAL A O 1
ATOM 652 N N . TYR A 1 87 ? 54.437 -11.460 -82.458 1.00 96.94 87 TYR A N 1
ATOM 653 C CA . TYR A 1 87 ? 53.929 -11.677 -83.812 1.00 96.94 87 TYR A CA 1
ATOM 654 C C . TYR A 1 87 ? 55.056 -12.000 -84.800 1.00 96.94 87 TYR A C 1
ATOM 656 O O . TYR A 1 87 ? 54.991 -13.010 -85.498 1.00 96.94 87 TYR A O 1
ATOM 664 N N . GLN A 1 88 ? 56.105 -11.175 -84.847 1.00 95.44 88 GLN A N 1
ATOM 665 C CA . GLN A 1 88 ? 57.231 -11.371 -85.768 1.00 95.44 88 GLN A CA 1
ATOM 666 C C . GLN A 1 88 ? 57.943 -12.713 -85.533 1.00 95.44 88 GLN A C 1
ATOM 668 O O . GLN A 1 88 ? 58.209 -13.440 -86.491 1.00 95.44 88 GLN A O 1
ATOM 673 N N . ASP A 1 89 ? 58.186 -13.075 -84.271 1.00 95.69 89 ASP A N 1
ATOM 674 C CA . ASP A 1 89 ? 58.831 -14.333 -83.886 1.00 95.69 89 ASP A CA 1
ATOM 675 C C . ASP A 1 89 ? 57.964 -15.556 -84.229 1.00 95.69 89 ASP A C 1
ATOM 677 O O . ASP A 1 89 ? 58.488 -16.591 -84.647 1.00 95.69 89 ASP A O 1
ATOM 681 N N . ALA A 1 90 ? 56.642 -15.462 -84.052 1.00 95.12 90 ALA A N 1
ATOM 682 C CA . ALA A 1 90 ? 55.710 -16.540 -84.375 1.00 95.12 90 ALA A CA 1
ATOM 683 C C . ALA A 1 90 ? 55.562 -16.728 -85.892 1.00 95.12 90 ALA A C 1
ATOM 685 O O . ALA A 1 90 ? 55.642 -17.854 -86.379 1.00 95.12 90 ALA A O 1
ATOM 686 N N . VAL A 1 91 ? 55.428 -15.635 -86.650 1.00 94.62 91 VAL A N 1
ATOM 687 C CA . VAL A 1 91 ? 55.333 -15.670 -88.117 1.00 94.62 91 VAL A CA 1
ATOM 688 C C . VAL A 1 91 ? 56.634 -16.141 -88.763 1.00 94.62 91 VAL A C 1
ATOM 690 O O . VAL A 1 91 ? 56.595 -16.919 -89.715 1.00 94.62 91 VAL A O 1
ATOM 693 N N . GLY A 1 92 ? 57.791 -15.742 -88.224 1.00 92.88 92 GLY A N 1
ATOM 694 C CA . GLY A 1 92 ? 59.105 -16.177 -88.709 1.00 92.88 92 GLY A CA 1
ATOM 695 C C . GLY A 1 92 ? 59.358 -17.686 -88.589 1.00 92.88 92 GLY A C 1
ATOM 696 O O . GLY A 1 92 ? 60.232 -18.206 -89.279 1.00 92.88 92 GLY A O 1
ATOM 697 N N . LYS A 1 93 ? 58.588 -18.392 -87.750 1.00 94.38 93 LYS A N 1
ATOM 698 C CA . LYS A 1 93 ? 58.647 -19.853 -87.569 1.00 94.38 93 LYS A CA 1
ATOM 699 C C . LYS A 1 93 ? 57.664 -20.624 -88.455 1.00 94.38 93 LYS A C 1
ATOM 701 O O . LYS A 1 93 ? 57.684 -21.850 -88.430 1.00 94.38 93 LYS A O 1
ATOM 706 N N . LEU A 1 94 ? 56.792 -19.941 -89.198 1.00 92.81 94 LEU A N 1
ATOM 707 C CA . LEU A 1 94 ? 55.827 -20.597 -90.078 1.00 92.81 94 LEU A CA 1
ATOM 708 C C . LEU A 1 94 ? 56.500 -21.068 -91.371 1.00 92.81 94 LEU A C 1
ATOM 710 O O . LEU A 1 94 ? 57.191 -20.295 -92.038 1.00 92.81 94 LEU A O 1
ATOM 714 N N . ASP A 1 95 ? 56.222 -22.309 -91.773 1.00 89.19 95 ASP A N 1
ATOM 715 C CA . ASP A 1 95 ? 56.668 -22.840 -93.062 1.00 89.19 95 ASP A CA 1
ATOM 716 C C . ASP A 1 95 ? 56.040 -22.049 -94.216 1.00 89.19 95 ASP A C 1
ATOM 718 O O . ASP A 1 95 ? 54.816 -22.025 -94.394 1.00 89.19 95 ASP A O 1
ATOM 722 N N . LYS A 1 96 ? 56.888 -21.388 -95.013 1.00 88.69 96 LYS A N 1
ATOM 723 C CA . LYS A 1 96 ? 56.440 -20.593 -96.160 1.00 88.69 96 LYS A CA 1
ATOM 724 C C . LYS A 1 96 ? 56.085 -21.504 -97.341 1.00 88.69 96 LYS A C 1
ATOM 726 O O . LYS A 1 96 ? 56.922 -22.327 -97.728 1.00 88.69 96 LYS A O 1
ATOM 731 N N . PRO A 1 97 ? 54.901 -21.329 -97.961 1.00 87.31 97 PRO A N 1
ATOM 732 C CA . PRO A 1 97 ? 54.513 -22.082 -99.147 1.00 87.31 97 PRO A CA 1
ATOM 733 C C . PRO A 1 97 ? 55.555 -21.993 -100.265 1.00 87.31 97 PRO A C 1
ATOM 735 O O . PRO A 1 97 ? 56.011 -20.903 -100.611 1.00 87.31 97 PRO A O 1
ATOM 738 N N . GLN A 1 98 ? 55.905 -23.139 -100.849 1.00 83.06 98 GLN A N 1
ATOM 739 C CA . GLN A 1 98 ? 56.774 -23.222 -102.022 1.00 83.06 98 GLN A CA 1
ATOM 740 C C . GLN A 1 98 ? 55.912 -23.382 -103.274 1.00 83.06 98 GLN A C 1
ATOM 742 O O . GLN A 1 98 ? 55.132 -24.329 -103.380 1.00 83.06 98 GLN A O 1
ATOM 747 N N . PHE A 1 99 ? 56.061 -22.476 -104.237 1.00 83.38 99 PHE A N 1
ATOM 748 C CA . PHE A 1 99 ? 55.294 -22.514 -105.481 1.00 83.38 99 PHE A CA 1
ATOM 749 C C . PHE A 1 99 ? 56.168 -23.022 -106.630 1.00 83.38 99 PHE A C 1
ATOM 751 O O . PHE A 1 99 ? 57.239 -22.479 -106.889 1.00 83.38 99 PHE A O 1
ATOM 758 N N . SER A 1 100 ? 55.715 -24.059 -107.339 1.00 75.12 100 SER A N 1
ATOM 759 C CA . SER A 1 100 ? 56.413 -24.636 -108.496 1.00 75.12 100 SER A CA 1
ATOM 760 C C . SER A 1 100 ? 55.483 -24.710 -109.709 1.00 75.12 100 SER A C 1
ATOM 762 O O . SER A 1 100 ? 54.273 -24.863 -109.560 1.00 75.12 100 SER A O 1
ATOM 764 N N . GLY A 1 101 ? 56.037 -24.560 -110.916 1.00 74.81 101 GLY A N 1
ATOM 765 C CA . GLY A 1 101 ? 55.273 -24.638 -112.170 1.00 74.81 101 GLY A CA 1
ATOM 766 C C . GLY A 1 101 ? 54.466 -23.386 -112.550 1.00 74.81 101 GLY A C 1
ATOM 767 O O . GLY A 1 101 ? 53.711 -23.444 -113.516 1.00 74.81 101 GLY A O 1
ATOM 768 N N . LEU A 1 102 ? 54.616 -22.267 -111.828 1.00 79.50 102 LEU A N 1
ATOM 769 C CA . LEU A 1 102 ? 53.986 -20.977 -112.152 1.00 79.50 102 LEU A CA 1
ATOM 770 C C . LEU A 1 102 ? 54.836 -20.146 -113.124 1.00 79.50 102 LEU A C 1
ATOM 772 O O . LEU A 1 102 ? 56.067 -20.197 -113.086 1.00 79.50 102 LEU A O 1
ATOM 776 N N . GLY A 1 103 ? 54.185 -19.321 -113.951 1.00 79.56 103 GLY A N 1
ATOM 777 C CA . GLY A 1 103 ? 54.874 -18.299 -114.745 1.00 79.56 103 GLY A CA 1
ATOM 778 C C . GLY A 1 103 ? 55.402 -17.141 -113.882 1.00 79.56 103 GLY A C 1
ATOM 779 O O . GLY A 1 103 ? 54.935 -16.920 -112.768 1.00 79.56 103 GLY A O 1
ATOM 780 N N . ILE A 1 104 ? 56.339 -16.344 -114.411 1.00 77.19 104 ILE A N 1
ATOM 781 C CA . ILE A 1 104 ? 57.012 -15.250 -113.672 1.00 77.19 104 ILE A CA 1
ATOM 782 C C . ILE A 1 104 ? 56.010 -14.251 -113.052 1.00 77.19 104 ILE A C 1
ATOM 784 O O . ILE A 1 104 ? 56.144 -13.879 -111.888 1.00 77.19 104 ILE A O 1
ATOM 788 N N . ALA A 1 105 ? 54.979 -13.841 -113.799 1.00 76.75 105 ALA A N 1
ATOM 789 C CA . ALA A 1 105 ? 53.963 -12.896 -113.315 1.00 76.75 105 ALA A CA 1
ATOM 790 C C . ALA A 1 105 ? 53.044 -13.497 -112.229 1.00 76.75 105 ALA A C 1
ATOM 792 O O . ALA A 1 105 ? 52.615 -12.809 -111.299 1.00 76.75 105 ALA A O 1
ATOM 793 N N . GLU A 1 106 ? 52.753 -14.795 -112.324 1.00 79.12 106 GLU A N 1
ATOM 794 C CA . GLU A 1 106 ? 51.937 -15.513 -111.341 1.00 79.12 106 GLU A CA 1
ATOM 795 C C . GLU A 1 106 ? 52.733 -15.737 -110.048 1.00 79.12 106 GLU A C 1
ATOM 797 O O . GLU A 1 106 ? 52.195 -15.526 -108.962 1.00 79.12 106 GLU A O 1
ATOM 802 N N . MET A 1 107 ? 54.031 -16.043 -110.162 1.00 80.44 107 MET A N 1
ATOM 803 C CA . MET A 1 107 ? 54.963 -16.160 -109.037 1.00 80.44 107 MET A CA 1
ATOM 804 C C . MET A 1 107 ? 55.075 -14.843 -108.248 1.00 80.44 107 MET A C 1
ATOM 806 O O . MET A 1 107 ? 54.928 -14.841 -107.027 1.00 80.44 107 MET A O 1
ATOM 810 N N . GLN A 1 108 ? 55.194 -13.699 -108.932 1.00 82.62 108 GLN A N 1
ATOM 811 C CA . GLN A 1 108 ? 55.163 -12.380 -108.279 1.00 82.62 108 GLN A CA 1
ATOM 812 C C . GLN A 1 108 ? 53.842 -12.106 -107.541 1.00 82.62 108 GLN A C 1
ATOM 814 O O . GLN A 1 108 ? 53.833 -11.503 -106.466 1.00 82.62 108 GLN A O 1
ATOM 819 N N . THR A 1 109 ? 52.715 -12.554 -108.099 1.00 83.81 109 THR A N 1
ATOM 820 C CA . THR A 1 109 ? 51.387 -12.347 -107.503 1.00 83.81 109 THR A CA 1
ATOM 821 C C . THR A 1 109 ? 51.221 -13.132 -106.200 1.00 83.81 109 THR A C 1
ATOM 823 O O . THR A 1 109 ? 50.704 -12.585 -105.220 1.00 83.81 109 THR A O 1
ATOM 826 N N . VAL A 1 110 ? 51.683 -14.387 -106.162 1.00 84.38 110 VAL A N 1
ATOM 827 C CA . VAL A 1 110 ? 51.599 -15.239 -104.964 1.00 84.38 110 VAL A CA 1
ATOM 828 C C . VAL A 1 110 ? 52.600 -14.822 -103.883 1.00 84.38 110 VAL A C 1
ATOM 830 O O . VAL A 1 110 ? 52.225 -14.742 -102.714 1.00 84.38 110 VAL A O 1
ATOM 833 N N . GLU A 1 111 ? 53.820 -14.419 -104.250 1.00 85.06 111 GLU A N 1
ATOM 834 C CA . GLU A 1 111 ? 54.787 -13.837 -103.304 1.00 85.06 111 GLU A CA 1
ATOM 835 C C . GLU A 1 111 ? 54.284 -12.515 -102.705 1.00 85.06 111 GLU A C 1
ATOM 837 O O . GLU A 1 111 ? 54.423 -12.263 -101.505 1.00 85.06 111 GLU A O 1
ATOM 842 N N . GLY A 1 112 ? 53.638 -11.675 -103.521 1.00 87.12 112 GLY A N 1
ATOM 843 C CA . GLY A 1 112 ? 52.946 -10.478 -103.048 1.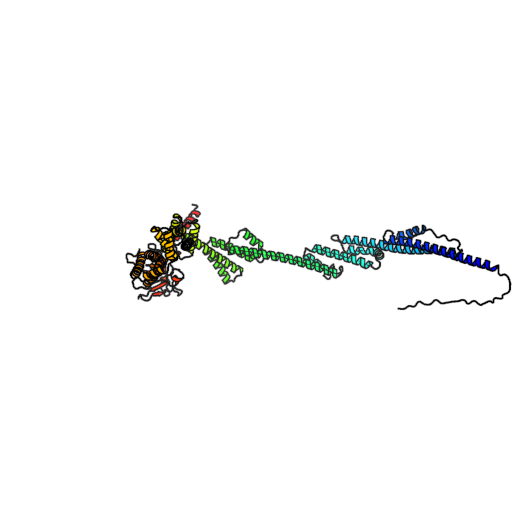00 87.12 112 GLY A CA 1
ATOM 844 C C . GLY A 1 112 ? 51.736 -10.794 -102.158 1.00 87.12 112 GLY A C 1
ATOM 845 O O . GLY A 1 112 ? 51.370 -9.983 -101.310 1.00 87.12 112 GLY A O 1
ATOM 846 N N . GLY A 1 113 ? 51.099 -11.956 -102.328 1.00 87.50 113 GLY A N 1
ATOM 847 C CA . GLY A 1 113 ? 50.048 -12.468 -101.441 1.00 87.50 113 GLY A CA 1
ATOM 848 C C . GLY A 1 113 ? 50.575 -12.809 -100.045 1.00 87.50 113 GLY A C 1
ATOM 849 O O . GLY A 1 113 ? 50.018 -12.332 -99.059 1.00 87.50 113 GLY A O 1
ATOM 850 N N . LEU A 1 114 ? 51.698 -13.533 -99.962 1.00 89.38 114 LEU A N 1
ATOM 851 C CA . LEU A 1 114 ? 52.351 -13.864 -98.687 1.00 89.38 114 LEU A CA 1
ATOM 852 C C . LEU A 1 114 ? 52.712 -12.609 -97.884 1.00 89.38 114 LEU A C 1
ATOM 854 O O . LEU A 1 114 ? 52.328 -12.485 -96.723 1.00 89.38 114 LEU A O 1
ATOM 858 N N . LYS A 1 115 ? 53.373 -11.635 -98.525 1.00 90.31 115 LYS A N 1
ATOM 859 C CA . LYS A 1 115 ? 53.744 -10.363 -97.878 1.00 90.31 115 LYS A CA 1
ATOM 860 C C . LYS A 1 115 ? 52.529 -9.571 -97.389 1.00 90.31 115 LYS A C 1
ATOM 862 O O . LYS A 1 115 ? 52.603 -8.921 -96.349 1.00 90.31 115 LYS A O 1
ATOM 867 N N . ARG A 1 116 ? 51.411 -9.620 -98.123 1.00 92.50 116 ARG A N 1
ATOM 868 C CA . ARG A 1 116 ? 50.155 -8.978 -97.707 1.00 92.50 116 ARG A CA 1
ATOM 869 C C . ARG A 1 116 ? 49.589 -9.624 -96.448 1.00 92.50 116 ARG A C 1
ATOM 871 O O . ARG A 1 116 ? 49.292 -8.897 -95.511 1.00 92.50 116 ARG A O 1
ATOM 878 N N . TYR A 1 117 ? 49.527 -10.953 -96.373 1.00 93.56 117 TYR A N 1
ATOM 879 C CA . TYR A 1 117 ? 49.037 -11.630 -95.168 1.00 93.56 117 TYR A CA 1
ATOM 880 C C . TYR A 1 117 ? 49.919 -11.382 -93.944 1.00 93.56 117 TYR A C 1
ATOM 882 O O . TYR A 1 117 ? 49.389 -11.086 -92.875 1.00 93.56 117 TYR A O 1
ATOM 890 N N . GLU A 1 118 ? 51.246 -11.425 -94.096 1.00 93.94 118 GLU A N 1
ATOM 891 C CA . GLU A 1 118 ? 52.172 -11.082 -93.008 1.00 93.94 118 GLU A CA 1
ATOM 892 C C . GLU A 1 118 ? 51.963 -9.630 -92.526 1.00 93.94 118 GLU A C 1
ATOM 894 O O . GLU A 1 118 ? 51.963 -9.371 -91.321 1.00 93.94 118 GLU A O 1
ATOM 899 N N . SER A 1 119 ? 51.730 -8.685 -93.445 1.00 94.44 119 SER A N 1
ATOM 900 C CA . SER A 1 119 ? 51.466 -7.274 -93.124 1.00 94.44 119 SER A CA 1
ATOM 901 C C . SER A 1 119 ? 50.096 -7.050 -92.469 1.00 94.44 119 SER A C 1
ATOM 903 O O . SER A 1 119 ? 49.991 -6.297 -91.498 1.00 94.44 119 SER A O 1
ATOM 905 N N . ASP A 1 120 ? 49.044 -7.695 -92.971 1.00 95.12 120 ASP A N 1
ATOM 906 C CA . ASP A 1 120 ? 47.683 -7.590 -92.431 1.00 95.12 120 ASP A CA 1
ATOM 907 C C . ASP A 1 120 ? 47.604 -8.194 -91.024 1.00 95.12 120 ASP A C 1
ATOM 909 O O . ASP A 1 120 ? 46.996 -7.617 -90.114 1.00 95.12 120 ASP A O 1
ATOM 913 N N . GLY A 1 121 ? 48.276 -9.328 -90.814 1.00 95.25 121 GLY A N 1
ATOM 914 C CA . GLY A 1 121 ? 48.396 -9.923 -89.493 1.00 95.25 121 GLY A CA 1
ATOM 915 C C . GLY A 1 121 ? 49.193 -9.038 -88.529 1.00 95.25 121 GLY A C 1
ATOM 916 O O . GLY A 1 121 ? 48.765 -8.879 -87.392 1.00 95.25 121 GLY A O 1
ATOM 917 N N . LEU A 1 122 ? 50.269 -8.373 -88.975 1.00 94.62 122 LEU A N 1
ATOM 918 C CA . LEU A 1 122 ? 51.024 -7.439 -88.129 1.00 94.62 122 LEU A CA 1
ATOM 919 C C . LEU A 1 122 ? 50.165 -6.233 -87.730 1.00 94.62 122 LEU A C 1
ATOM 921 O O . LEU A 1 122 ? 50.214 -5.776 -86.589 1.00 94.62 122 LEU A O 1
ATOM 925 N N . SER A 1 123 ? 49.361 -5.718 -88.662 1.00 95.06 123 SER A N 1
ATOM 926 C CA . SER A 1 123 ? 48.390 -4.654 -88.387 1.00 95.06 123 SER A CA 1
ATOM 927 C C . SER A 1 123 ? 47.365 -5.085 -87.329 1.00 95.06 123 SER A C 1
ATOM 929 O O . SER A 1 123 ? 47.069 -4.326 -86.404 1.00 95.06 123 SER A O 1
ATOM 931 N N . THR A 1 124 ? 46.888 -6.331 -87.413 1.00 95.06 124 THR A N 1
ATOM 932 C CA . THR A 1 124 ? 45.970 -6.931 -86.431 1.00 95.06 124 THR A CA 1
ATOM 933 C C . THR A 1 124 ? 46.628 -7.060 -85.053 1.00 95.06 124 THR A C 1
ATOM 935 O O . THR A 1 124 ? 46.071 -6.570 -84.069 1.00 95.06 124 THR A O 1
ATOM 938 N N . ALA A 1 125 ? 47.850 -7.597 -84.981 1.00 94.12 125 ALA A N 1
ATOM 939 C CA . ALA A 1 125 ? 48.632 -7.682 -83.749 1.00 94.12 125 ALA A CA 1
ATOM 940 C C . ALA A 1 125 ? 48.867 -6.298 -83.120 1.00 94.12 125 ALA A C 1
ATOM 942 O O . ALA A 1 125 ? 48.634 -6.101 -81.930 1.00 94.12 125 ALA A O 1
ATOM 943 N N . ARG A 1 126 ? 49.223 -5.281 -83.915 1.00 93.38 126 ARG A N 1
ATOM 944 C CA . ARG A 1 126 ? 49.330 -3.889 -83.435 1.00 93.38 126 ARG A CA 1
ATOM 945 C C . ARG A 1 126 ? 48.005 -3.340 -82.892 1.00 93.38 126 ARG A C 1
ATOM 947 O O . ARG A 1 126 ? 48.013 -2.495 -81.998 1.00 93.38 126 ARG A O 1
ATOM 954 N N . GLY A 1 127 ? 46.869 -3.823 -83.394 1.00 93.44 127 GLY A N 1
ATOM 955 C CA . GLY A 1 127 ? 45.553 -3.588 -82.801 1.00 93.44 127 GLY A CA 1
ATOM 956 C C . GLY A 1 127 ? 45.452 -4.138 -81.375 1.00 93.44 127 GLY A C 1
ATOM 957 O O . GLY A 1 127 ? 45.035 -3.409 -80.475 1.00 93.44 127 GLY A O 1
ATOM 958 N N . TYR A 1 128 ? 45.910 -5.371 -81.142 1.00 95.38 128 TYR A N 1
ATOM 959 C CA . TYR A 1 128 ? 45.950 -5.976 -79.805 1.00 95.38 128 TYR A CA 1
ATOM 960 C C . TYR A 1 128 ? 46.946 -5.298 -78.863 1.00 95.38 128 TYR A C 1
ATOM 962 O O . TYR A 1 128 ? 46.631 -5.142 -77.689 1.00 95.38 128 TYR A O 1
ATOM 970 N N . ALA A 1 129 ? 48.074 -4.780 -79.356 1.00 92.31 129 ALA A N 1
ATOM 971 C CA . ALA A 1 129 ? 48.994 -3.973 -78.544 1.00 92.31 129 ALA A CA 1
ATOM 972 C C . ALA A 1 129 ? 48.295 -2.756 -77.907 1.00 92.31 129 ALA A C 1
ATOM 974 O O . ALA A 1 129 ? 48.538 -2.418 -76.749 1.00 92.31 129 ALA A O 1
ATOM 975 N N . ARG A 1 130 ? 47.362 -2.119 -78.632 1.00 89.12 130 ARG A N 1
ATOM 976 C CA . ARG A 1 130 ? 46.541 -1.025 -78.083 1.00 89.12 130 ARG A CA 1
ATOM 977 C C . ARG A 1 130 ? 45.549 -1.520 -77.035 1.00 89.12 130 ARG A C 1
ATOM 979 O O . ARG A 1 130 ? 45.285 -0.792 -76.086 1.00 89.12 130 ARG A O 1
ATOM 986 N N . THR A 1 131 ? 44.988 -2.716 -77.201 1.00 92.25 131 THR A N 1
ATOM 987 C CA . THR A 1 131 ? 44.119 -3.339 -76.190 1.00 92.25 131 THR A CA 1
ATOM 988 C C . THR A 1 131 ? 44.903 -3.662 -74.918 1.00 92.25 131 THR A C 1
ATOM 990 O O . THR A 1 131 ? 44.454 -3.285 -73.840 1.00 92.25 131 THR A O 1
ATOM 993 N N . ALA A 1 132 ? 46.098 -4.245 -75.043 1.00 92.88 132 ALA A N 1
ATOM 994 C CA . ALA A 1 132 ? 46.997 -4.527 -73.922 1.00 92.88 132 ALA A CA 1
ATOM 995 C C . ALA A 1 132 ? 47.347 -3.252 -73.147 1.00 92.88 132 ALA A C 1
ATOM 997 O O . ALA A 1 132 ? 47.212 -3.210 -71.930 1.00 92.88 132 ALA A O 1
ATOM 998 N N . LEU A 1 133 ? 47.673 -2.167 -73.859 1.00 91.38 133 LEU A N 1
ATOM 999 C CA . LEU A 1 133 ? 47.976 -0.877 -73.236 1.00 91.38 133 LEU A CA 1
ATOM 1000 C C . LEU A 1 133 ? 46.798 -0.332 -72.411 1.00 91.38 133 LEU A C 1
ATOM 1002 O O . LEU A 1 133 ? 47.014 0.265 -71.359 1.00 91.38 133 LEU A O 1
ATOM 1006 N N . LYS A 1 134 ? 45.553 -0.536 -72.864 1.00 92.00 134 LYS A N 1
ATOM 1007 C CA . LYS A 1 134 ? 44.358 -0.138 -72.101 1.00 92.00 134 LYS A CA 1
ATOM 1008 C C . LYS A 1 134 ? 44.187 -0.962 -70.827 1.00 92.00 134 LYS A C 1
ATOM 1010 O O . LYS A 1 134 ? 43.826 -0.389 -69.805 1.00 92.00 134 LYS A O 1
ATOM 1015 N N . ILE A 1 135 ? 44.428 -2.273 -70.896 1.00 91.31 135 ILE A N 1
ATOM 1016 C CA . ILE A 1 135 ? 44.346 -3.181 -69.742 1.00 91.31 135 ILE A CA 1
ATOM 1017 C C . ILE A 1 135 ? 45.427 -2.814 -68.717 1.00 91.31 135 ILE A C 1
ATOM 1019 O O . ILE A 1 135 ? 45.094 -2.523 -67.573 1.00 91.31 135 ILE A O 1
ATOM 1023 N N . GLU A 1 136 ? 46.688 -2.689 -69.148 1.00 91.31 136 GLU A N 1
ATOM 1024 C CA . GLU A 1 136 ? 47.807 -2.283 -68.283 1.00 91.31 136 GLU A CA 1
ATOM 1025 C C . GLU A 1 136 ? 47.552 -0.920 -67.615 1.00 91.31 136 GLU A C 1
ATOM 1027 O O . GLU A 1 136 ? 47.745 -0.762 -66.407 1.00 91.31 136 GLU A O 1
ATOM 1032 N N . ALA A 1 137 ? 47.078 0.069 -68.382 1.00 92.88 137 ALA A N 1
ATOM 1033 C CA . ALA A 1 137 ? 46.747 1.386 -67.844 1.00 92.88 137 ALA A CA 1
ATOM 1034 C C . ALA A 1 137 ? 45.608 1.320 -66.817 1.00 92.88 137 ALA A C 1
ATOM 1036 O O . ALA A 1 137 ? 45.641 2.042 -65.821 1.00 92.88 137 ALA A O 1
ATOM 1037 N N . ARG A 1 138 ? 44.607 0.460 -67.039 1.00 94.06 138 ARG A N 1
ATOM 1038 C CA . ARG A 1 138 ? 43.478 0.286 -66.122 1.00 94.06 138 ARG A CA 1
ATOM 1039 C C . ARG A 1 138 ? 43.923 -0.288 -64.785 1.00 94.06 138 ARG A C 1
ATOM 1041 O O . ARG A 1 138 ? 43.630 0.322 -63.761 1.00 94.06 138 ARG A O 1
ATOM 1048 N N . ASP A 1 139 ? 44.683 -1.377 -64.800 1.00 92.19 139 ASP A N 1
ATOM 1049 C CA . ASP A 1 139 ? 45.188 -2.011 -63.578 1.00 92.19 139 ASP A CA 1
ATOM 1050 C C . ASP A 1 139 ? 46.053 -1.042 -62.763 1.00 92.19 139 ASP A C 1
ATOM 1052 O O . ASP A 1 139 ? 45.940 -0.954 -61.535 1.00 92.19 139 ASP A O 1
ATOM 1056 N N . GLN A 1 140 ? 46.891 -0.257 -63.446 1.00 93.06 140 GLN A N 1
ATOM 1057 C CA . GLN A 1 140 ? 47.727 0.752 -62.808 1.00 93.06 140 GLN A CA 1
ATOM 1058 C C . GLN A 1 140 ? 46.899 1.881 -62.173 1.00 93.06 140 GLN A C 1
ATOM 1060 O O . GLN A 1 140 ? 47.195 2.298 -61.050 1.00 93.06 140 GLN A O 1
ATOM 1065 N N . VAL A 1 141 ? 45.894 2.400 -62.883 1.00 96.38 141 VAL A N 1
ATOM 1066 C CA . VAL A 1 141 ? 45.022 3.478 -62.393 1.00 96.38 141 VAL A CA 1
ATOM 1067 C C . VAL A 1 141 ? 44.201 3.005 -61.199 1.00 96.38 141 VAL A C 1
ATOM 1069 O O . VAL A 1 141 ? 44.189 3.686 -60.175 1.00 96.38 141 VAL A O 1
ATOM 1072 N N . ASP A 1 142 ? 43.581 1.829 -61.289 1.00 95.75 142 ASP A N 1
ATOM 1073 C CA . ASP A 1 142 ? 42.763 1.267 -60.211 1.00 95.75 142 ASP A CA 1
ATOM 1074 C C . ASP A 1 142 ? 43.605 1.011 -58.957 1.00 95.75 142 ASP A C 1
ATOM 1076 O O . ASP A 1 142 ? 43.201 1.372 -57.851 1.00 95.75 142 ASP A O 1
ATOM 1080 N N . THR A 1 143 ? 44.823 0.485 -59.126 1.00 96.12 143 THR A N 1
ATOM 1081 C CA . THR A 1 143 ? 45.769 0.286 -58.019 1.00 96.12 143 THR A CA 1
ATOM 1082 C C . THR A 1 143 ? 46.149 1.608 -57.350 1.00 96.12 143 THR A C 1
ATOM 1084 O O . THR A 1 143 ? 46.207 1.687 -56.123 1.00 96.12 143 THR A O 1
ATOM 1087 N N . GLN A 1 144 ? 46.408 2.664 -58.126 1.00 95.62 144 GLN A N 1
ATOM 1088 C CA . GLN A 1 144 ? 46.763 3.970 -57.564 1.00 95.62 144 GLN A CA 1
ATOM 1089 C C . GLN A 1 144 ? 45.576 4.638 -56.865 1.00 95.62 144 GLN A C 1
ATOM 1091 O O . GLN A 1 144 ? 45.748 5.195 -55.782 1.00 95.62 144 GLN A O 1
ATOM 1096 N N . LEU A 1 145 ? 44.367 4.543 -57.426 1.00 96.38 145 LEU A N 1
ATOM 1097 C CA . LEU A 1 145 ? 43.151 5.026 -56.770 1.00 96.38 145 LEU A CA 1
ATOM 1098 C C . LEU A 1 145 ? 42.872 4.270 -55.463 1.00 96.38 145 LEU A C 1
ATOM 1100 O O . LEU A 1 145 ? 42.512 4.899 -54.469 1.00 96.38 145 LEU A O 1
ATOM 1104 N N . ASP A 1 146 ? 43.085 2.953 -55.416 1.00 95.19 146 ASP A N 1
ATOM 1105 C CA . ASP A 1 146 ? 42.972 2.168 -54.179 1.00 95.19 146 ASP A CA 1
ATOM 1106 C C . ASP A 1 146 ? 44.006 2.604 -53.127 1.00 95.19 146 ASP A C 1
ATOM 1108 O O . ASP A 1 146 ? 43.664 2.828 -51.965 1.00 95.19 146 ASP A O 1
ATOM 1112 N N . GLN A 1 147 ? 45.267 2.803 -53.526 1.00 94.56 147 GLN A N 1
ATOM 1113 C CA . GLN A 1 147 ? 46.315 3.294 -52.624 1.00 94.56 147 GLN A CA 1
ATOM 1114 C C . GLN A 1 147 ? 45.982 4.676 -52.056 1.00 94.56 147 GLN A C 1
ATOM 1116 O O . GLN A 1 147 ? 46.102 4.880 -50.848 1.00 94.56 147 GLN A O 1
ATOM 1121 N N . LEU A 1 148 ? 45.524 5.607 -52.898 1.00 94.38 148 LEU A N 1
ATOM 1122 C CA . LEU A 1 148 ? 45.067 6.924 -52.456 1.00 94.38 148 LEU A CA 1
ATOM 1123 C C . LEU A 1 148 ? 43.834 6.813 -51.546 1.00 94.38 148 LEU A C 1
ATOM 1125 O O . LEU A 1 148 ? 43.777 7.479 -50.517 1.00 94.38 148 LEU A O 1
ATOM 1129 N N . GLY A 1 149 ? 42.882 5.935 -51.869 1.00 93.00 149 GLY A N 1
ATOM 1130 C CA . GLY A 1 149 ? 41.683 5.701 -51.060 1.00 93.00 149 GLY A CA 1
ATOM 1131 C C . GLY A 1 149 ? 42.022 5.141 -49.679 1.00 93.00 149 GLY A C 1
ATOM 1132 O O . GLY A 1 149 ? 41.431 5.524 -48.678 1.00 93.00 149 GLY A O 1
ATOM 1133 N N . LYS A 1 150 ? 43.056 4.305 -49.560 1.00 92.44 150 LYS A N 1
ATOM 1134 C CA . LYS A 1 150 ? 43.538 3.845 -48.248 1.00 92.44 150 LYS A CA 1
ATOM 1135 C C . LYS A 1 150 ? 44.053 4.992 -47.378 1.00 92.44 150 LYS A C 1
ATOM 1137 O O . LYS A 1 150 ? 43.883 4.932 -46.160 1.00 92.44 150 LYS A O 1
ATOM 1142 N N . LEU A 1 151 ? 44.620 6.046 -47.974 1.00 91.56 151 LEU A N 1
ATOM 1143 C CA . LEU A 1 151 ? 45.089 7.216 -47.227 1.00 91.56 151 LEU A CA 1
ATOM 1144 C C . LEU A 1 151 ? 43.942 7.990 -46.562 1.00 91.56 151 LEU A C 1
ATOM 1146 O O . LEU A 1 151 ? 44.164 8.649 -45.549 1.00 91.56 151 LEU A O 1
ATOM 1150 N N . THR A 1 152 ? 42.708 7.883 -47.061 1.00 89.81 152 THR A N 1
ATOM 1151 C CA . THR A 1 152 ? 41.555 8.576 -46.461 1.00 89.81 152 THR A CA 1
ATOM 1152 C C . THR A 1 152 ? 41.101 7.957 -45.140 1.00 89.81 152 THR A C 1
ATOM 1154 O O . THR A 1 152 ? 40.283 8.541 -44.437 1.00 89.81 152 THR A O 1
ATOM 1157 N N . ASN A 1 153 ? 41.605 6.770 -44.788 1.00 85.12 153 ASN A N 1
ATOM 1158 C CA . ASN A 1 153 ? 41.251 6.080 -43.547 1.00 85.12 153 ASN A CA 1
ATOM 1159 C C . ASN A 1 153 ? 42.097 6.514 -42.342 1.00 85.12 153 ASN A C 1
ATOM 1161 O O . ASN A 1 153 ? 41.796 6.110 -41.217 1.00 85.12 153 ASN A O 1
ATOM 1165 N N . TYR A 1 154 ? 43.151 7.310 -42.549 1.00 86.31 154 TYR A N 1
ATOM 1166 C CA . TYR A 1 154 ? 43.960 7.804 -41.440 1.00 86.31 154 TYR A CA 1
ATOM 1167 C C . TYR A 1 154 ? 43.207 8.873 -40.631 1.00 86.31 154 TYR A C 1
ATOM 1169 O O . TYR A 1 154 ? 42.506 9.710 -41.208 1.00 86.31 154 TYR A O 1
ATOM 1177 N N . PRO A 1 155 ? 43.364 8.887 -39.292 1.00 72.12 155 PRO A N 1
ATOM 1178 C CA . PRO A 1 155 ? 42.933 10.013 -38.474 1.00 72.12 155 PRO A CA 1
ATOM 1179 C C . PRO A 1 155 ? 43.569 11.301 -39.012 1.00 72.12 155 PRO A C 1
ATOM 1181 O O . PRO A 1 155 ? 44.772 11.335 -39.248 1.00 72.12 155 PRO A O 1
ATOM 1184 N N . ASP A 1 156 ? 42.752 12.329 -39.236 1.00 80.75 156 ASP A N 1
ATOM 1185 C CA . ASP A 1 156 ? 43.164 13.656 -39.725 1.00 80.75 156 ASP A CA 1
ATOM 1186 C C . ASP A 1 156 ? 43.655 13.705 -41.183 1.00 80.75 156 ASP A C 1
ATOM 1188 O O . ASP A 1 156 ? 44.295 14.670 -41.602 1.00 80.75 156 ASP A O 1
ATOM 1192 N N . ALA A 1 157 ? 43.318 12.690 -41.984 1.00 88.31 157 ALA A N 1
ATOM 1193 C CA . ALA A 1 157 ? 43.558 12.715 -43.420 1.00 88.31 157 ALA A CA 1
ATOM 1194 C C . ALA A 1 157 ? 42.893 13.935 -44.086 1.00 88.31 157 ALA A C 1
ATOM 1196 O O . ALA A 1 157 ? 41.686 14.165 -43.958 1.00 88.31 157 ALA A O 1
ATOM 1197 N N . ASP A 1 158 ? 43.687 14.688 -44.848 1.00 92.00 158 ASP A N 1
ATOM 1198 C CA . ASP A 1 158 ? 43.209 15.782 -45.691 1.00 92.00 158 ASP A CA 1
ATOM 1199 C C . ASP A 1 158 ? 42.589 15.202 -46.970 1.00 92.00 158 ASP A C 1
ATOM 1201 O O . ASP A 1 158 ? 43.271 14.914 -47.959 1.00 92.00 158 ASP A O 1
ATOM 1205 N N . ILE A 1 159 ? 41.278 14.974 -46.909 1.00 93.81 159 ILE A N 1
ATOM 1206 C CA . ILE A 1 159 ? 40.505 14.342 -47.983 1.00 93.81 159 ILE A CA 1
ATOM 1207 C C . ILE A 1 159 ? 40.533 15.176 -49.259 1.00 93.81 159 ILE A C 1
ATOM 1209 O O . ILE A 1 159 ? 40.608 14.614 -50.348 1.00 93.81 159 ILE A O 1
ATOM 1213 N N . GLU A 1 160 ? 40.522 16.503 -49.148 1.00 93.25 160 GLU A N 1
ATOM 1214 C CA . GLU A 1 160 ? 40.556 17.383 -50.312 1.00 93.25 160 GLU A CA 1
ATOM 1215 C C . GLU A 1 160 ? 41.895 17.264 -51.041 1.00 93.25 160 GLU A C 1
ATOM 1217 O O . GLU A 1 160 ? 41.929 17.068 -52.259 1.00 93.25 160 GLU A O 1
ATOM 1222 N N . LYS A 1 161 ? 43.000 17.257 -50.289 1.00 94.50 161 LYS A N 1
ATOM 1223 C CA . LYS A 1 161 ? 44.334 17.030 -50.846 1.00 94.50 161 LYS A CA 1
ATOM 1224 C C . LYS A 1 161 ? 44.474 15.644 -51.474 1.00 94.50 161 LYS A C 1
ATOM 1226 O O . LYS A 1 161 ? 44.976 15.544 -52.594 1.00 94.50 161 LYS A O 1
ATOM 1231 N N . ILE A 1 162 ? 44.031 14.586 -50.790 1.00 94.81 162 ILE A N 1
ATOM 1232 C CA . ILE A 1 162 ? 44.095 13.205 -51.304 1.00 94.81 162 ILE A CA 1
ATOM 1233 C C . ILE A 1 162 ? 43.255 13.068 -52.578 1.00 94.81 162 ILE A C 1
ATOM 1235 O O . ILE A 1 162 ? 43.730 12.526 -53.577 1.00 94.81 162 ILE A O 1
ATOM 1239 N N . ASN A 1 163 ? 42.044 13.626 -52.591 1.00 95.25 163 ASN A N 1
ATOM 1240 C CA . ASN A 1 163 ? 41.195 13.642 -53.777 1.00 95.25 163 ASN A CA 1
ATOM 1241 C C . ASN A 1 163 ? 41.847 14.420 -54.928 1.00 95.25 163 ASN A C 1
ATOM 1243 O O . ASN A 1 163 ? 41.792 13.979 -56.078 1.00 95.25 163 ASN A O 1
ATOM 1247 N N . GLY A 1 164 ? 42.533 15.527 -54.632 1.00 94.50 164 GLY A N 1
ATOM 1248 C CA . GLY A 1 164 ? 43.307 16.301 -55.602 1.00 94.50 164 GLY A CA 1
ATOM 1249 C C . GLY A 1 164 ? 44.427 15.503 -56.279 1.00 94.50 164 GLY A C 1
ATOM 1250 O O . GLY A 1 164 ? 44.675 15.697 -57.470 1.00 94.50 164 GLY A O 1
ATOM 1251 N N . MET A 1 165 ? 45.049 14.547 -55.576 1.00 94.69 165 MET A N 1
ATOM 1252 C CA . MET A 1 165 ? 46.115 13.701 -56.138 1.00 94.69 165 MET A CA 1
ATOM 1253 C C . MET A 1 165 ? 45.635 12.830 -57.304 1.00 94.69 165 MET A C 1
ATOM 1255 O O . MET A 1 165 ? 46.436 12.521 -58.179 1.00 94.69 165 MET A O 1
ATOM 1259 N N . SER A 1 166 ? 44.339 12.507 -57.392 1.00 93.94 166 SER A N 1
ATOM 1260 C CA . SER A 1 166 ? 43.779 11.766 -58.537 1.00 93.94 166 SER A CA 1
ATOM 1261 C C . SER A 1 166 ? 43.956 12.480 -59.885 1.00 93.94 166 SER A C 1
ATOM 1263 O O . SER A 1 166 ? 43.891 11.839 -60.932 1.00 93.94 166 SER A O 1
ATOM 1265 N N . ALA A 1 167 ? 44.212 13.796 -59.887 1.00 93.19 167 ALA A N 1
ATOM 1266 C CA . ALA A 1 167 ? 44.479 14.559 -61.104 1.00 93.19 167 ALA A CA 1
ATOM 1267 C C . ALA A 1 167 ? 45.765 14.118 -61.826 1.00 93.19 167 ALA A C 1
ATOM 1269 O O . ALA A 1 167 ? 45.858 14.283 -63.040 1.00 93.19 167 ALA A O 1
ATOM 1270 N N . SER A 1 168 ? 46.742 13.536 -61.115 1.00 93.44 168 SER A N 1
ATOM 1271 C CA . SER A 1 168 ? 47.975 13.030 -61.736 1.00 93.44 168 SER A CA 1
ATOM 1272 C C . SER A 1 168 ? 47.739 11.811 -62.634 1.00 93.44 168 SER A C 1
ATOM 1274 O O . SER A 1 168 ? 48.599 11.491 -63.451 1.00 93.44 168 SER A O 1
ATOM 1276 N N . LEU A 1 169 ? 46.576 11.163 -62.504 1.00 95.25 169 LEU A N 1
ATOM 1277 C CA . LEU A 1 169 ? 46.185 9.970 -63.255 1.00 95.25 169 LEU A CA 1
ATOM 1278 C C . LEU A 1 169 ? 45.403 10.297 -64.530 1.00 95.25 169 LEU A C 1
ATOM 1280 O O . LEU A 1 169 ? 44.904 9.383 -65.174 1.00 95.25 169 LEU A O 1
ATOM 1284 N N . GLU A 1 170 ? 45.238 11.573 -64.891 1.00 94.19 170 GLU A N 1
ATOM 1285 C CA . GLU A 1 170 ? 44.344 11.979 -65.984 1.00 94.19 170 GLU A CA 1
ATOM 1286 C C . GLU A 1 170 ? 44.710 11.327 -67.326 1.00 94.19 170 GLU A C 1
ATOM 1288 O O . GLU A 1 170 ? 43.829 10.859 -68.049 1.00 94.19 170 GLU A O 1
ATOM 1293 N N . GLU A 1 171 ? 46.003 11.250 -67.640 1.00 91.88 171 GLU A N 1
ATOM 1294 C CA . GLU A 1 171 ? 46.481 10.664 -68.894 1.00 91.88 171 GLU A CA 1
ATOM 1295 C C . GLU A 1 171 ? 46.286 9.141 -68.907 1.00 91.88 171 GLU A C 1
ATOM 1297 O O . GLU A 1 171 ? 45.648 8.597 -69.811 1.00 91.88 171 GLU A O 1
ATOM 1302 N N . GLN A 1 172 ? 46.759 8.441 -67.869 1.00 92.38 172 GLN A N 1
ATOM 1303 C CA . GLN A 1 172 ? 46.605 6.986 -67.763 1.00 92.38 172 GLN A CA 1
ATOM 1304 C C . GLN A 1 172 ? 45.129 6.584 -67.667 1.00 92.38 172 GLN A C 1
ATOM 1306 O O . GLN A 1 172 ? 44.706 5.610 -68.287 1.00 92.38 172 GLN A O 1
ATOM 1311 N N . GLY A 1 173 ? 44.322 7.364 -66.952 1.00 95.00 173 GLY A N 1
ATOM 1312 C CA . GLY A 1 173 ? 42.887 7.166 -66.806 1.00 95.00 173 GLY A CA 1
ATOM 1313 C C . GLY A 1 173 ? 42.143 7.284 -68.133 1.00 95.00 173 GLY A C 1
ATOM 1314 O O . GLY A 1 173 ? 41.275 6.460 -68.424 1.00 95.00 173 GLY A O 1
ATOM 1315 N N . ARG A 1 174 ? 42.519 8.239 -68.996 1.00 95.19 174 ARG A N 1
ATOM 1316 C CA . ARG A 1 174 ? 41.961 8.355 -70.356 1.00 95.19 174 ARG A CA 1
ATOM 1317 C C . ARG A 1 174 ? 42.372 7.205 -71.264 1.00 95.19 174 ARG A C 1
ATOM 1319 O O . ARG A 1 174 ? 41.550 6.767 -72.068 1.00 95.19 174 ARG A O 1
ATOM 1326 N N . ILE A 1 175 ? 43.592 6.689 -71.129 1.00 92.88 175 ILE A N 1
ATOM 1327 C CA . ILE A 1 175 ? 44.023 5.478 -71.842 1.00 92.88 175 ILE A CA 1
ATOM 1328 C C . ILE A 1 175 ? 43.182 4.279 -71.378 1.00 92.88 175 ILE A C 1
ATOM 1330 O O . ILE A 1 175 ? 42.609 3.580 -72.212 1.00 92.88 175 ILE A O 1
ATOM 1334 N N . ALA A 1 176 ? 43.038 4.094 -70.065 1.00 94.00 176 ALA A N 1
ATOM 1335 C CA . ALA A 1 176 ? 42.318 2.983 -69.446 1.00 94.00 176 ALA A CA 1
ATOM 1336 C C . ALA A 1 176 ? 40.807 2.973 -69.746 1.00 94.00 176 ALA A C 1
ATOM 1338 O O . ALA A 1 176 ? 40.248 1.969 -70.189 1.00 94.00 176 ALA A O 1
ATOM 1339 N N . TYR A 1 177 ? 40.136 4.102 -69.506 1.00 94.62 177 TYR A N 1
ATOM 1340 C CA . TYR A 1 177 ? 38.674 4.207 -69.455 1.00 94.62 177 TYR A CA 1
ATOM 1341 C C . TYR A 1 177 ? 38.066 5.032 -70.595 1.00 94.62 177 TYR A C 1
ATOM 1343 O O . TYR A 1 177 ? 36.839 5.083 -70.751 1.00 94.62 177 TYR A O 1
ATOM 1351 N N . GLY A 1 178 ? 38.891 5.700 -71.404 1.00 93.69 178 GLY A N 1
ATOM 1352 C CA . GLY A 1 178 ? 38.423 6.584 -72.466 1.00 93.69 178 GLY A CA 1
ATOM 1353 C C . GLY A 1 178 ? 37.494 7.676 -71.930 1.00 93.69 178 GLY A C 1
ATOM 1354 O O . GLY A 1 178 ? 37.776 8.331 -70.928 1.00 93.69 178 GLY A O 1
ATOM 1355 N N . ALA A 1 179 ? 36.343 7.850 -72.584 1.00 94.62 179 ALA A N 1
ATOM 1356 C CA . ALA A 1 179 ? 35.351 8.861 -72.217 1.00 94.62 179 ALA A CA 1
ATOM 1357 C C . ALA A 1 179 ? 34.709 8.649 -70.829 1.00 94.62 179 ALA A C 1
ATOM 1359 O O . ALA A 1 179 ? 34.095 9.576 -70.307 1.00 94.62 179 ALA A O 1
ATOM 1360 N N . GLN A 1 180 ? 34.834 7.459 -70.227 1.00 96.12 180 GLN A N 1
ATOM 1361 C CA . GLN A 1 180 ? 34.271 7.176 -68.901 1.00 96.12 180 GLN A CA 1
ATOM 1362 C C . GLN A 1 180 ? 35.161 7.660 -67.750 1.00 96.12 180 GLN A C 1
ATOM 1364 O O . GLN A 1 180 ? 34.685 7.740 -66.618 1.00 96.12 180 GLN A O 1
ATOM 1369 N N . TRP A 1 181 ? 36.423 8.018 -68.018 1.00 95.50 181 TRP A N 1
ATOM 1370 C CA . TRP A 1 181 ? 37.382 8.404 -66.981 1.00 95.50 181 TRP A CA 1
ATOM 1371 C C . TRP A 1 181 ? 36.881 9.499 -66.018 1.00 95.50 181 TRP A C 1
ATOM 1373 O O . TRP A 1 181 ? 36.952 9.274 -64.808 1.00 95.50 181 TRP A O 1
ATOM 1383 N N . PRO A 1 182 ? 36.295 10.626 -66.482 1.00 95.62 182 PRO A N 1
ATOM 1384 C CA . PRO A 1 182 ? 35.818 11.668 -65.571 1.00 95.62 182 PRO A CA 1
ATOM 1385 C C . PRO A 1 182 ? 34.795 11.151 -64.554 1.00 95.62 182 PRO A C 1
ATOM 1387 O O . PRO A 1 182 ? 34.825 11.540 -63.391 1.00 95.62 182 PRO A O 1
ATOM 1390 N N . LYS A 1 183 ? 33.923 10.225 -64.975 1.00 95.19 183 LYS A N 1
ATOM 1391 C CA . LYS A 1 183 ? 32.920 9.609 -64.103 1.00 95.19 183 LYS A CA 1
ATOM 1392 C C . LYS A 1 183 ? 33.550 8.636 -63.106 1.00 95.19 183 LYS A C 1
ATOM 1394 O O . LYS A 1 183 ? 33.178 8.654 -61.940 1.00 95.19 183 LYS A O 1
ATOM 1399 N N . VAL A 1 184 ? 34.502 7.807 -63.545 1.00 96.25 184 VAL A N 1
ATOM 1400 C CA . VAL A 1 184 ? 35.232 6.875 -62.662 1.00 96.25 184 VAL A CA 1
ATOM 1401 C C . VAL A 1 184 ? 35.947 7.645 -61.552 1.00 96.25 184 VAL A C 1
ATOM 1403 O O . VAL A 1 184 ? 35.789 7.320 -60.376 1.00 96.25 184 VAL A O 1
ATOM 1406 N N . ARG A 1 185 ? 36.663 8.712 -61.918 1.00 95.56 185 ARG A N 1
ATOM 1407 C CA . ARG A 1 185 ? 37.359 9.581 -60.968 1.00 95.56 185 ARG A CA 1
ATOM 1408 C C . ARG A 1 185 ? 36.394 10.285 -60.011 1.00 95.56 185 ARG A C 1
ATOM 1410 O O . ARG A 1 185 ? 36.646 10.279 -58.811 1.00 95.56 185 ARG A O 1
ATOM 1417 N N . GLN A 1 186 ? 35.301 10.865 -60.517 1.00 92.50 186 GLN A N 1
ATOM 1418 C CA . GLN A 1 186 ? 34.322 11.561 -59.674 1.00 92.50 186 GLN A CA 1
ATOM 1419 C C . GLN A 1 186 ? 33.671 10.611 -58.664 1.00 92.50 186 GLN A C 1
ATOM 1421 O O . GLN A 1 186 ? 33.649 10.918 -57.479 1.00 92.50 186 GLN A O 1
ATOM 1426 N N . ASN A 1 187 ? 33.243 9.423 -59.100 1.00 93.44 187 ASN A N 1
ATOM 1427 C CA . ASN A 1 187 ? 32.660 8.425 -58.203 1.00 93.44 187 ASN A CA 1
ATOM 1428 C C . ASN A 1 187 ? 33.625 8.032 -57.069 1.00 93.44 187 ASN A C 1
ATOM 1430 O O . ASN A 1 187 ? 33.199 7.822 -55.936 1.00 93.44 187 ASN A O 1
ATOM 1434 N N . TRP A 1 188 ? 34.926 7.931 -57.362 1.00 95.25 188 TRP A N 1
ATOM 1435 C CA . TRP A 1 188 ? 35.944 7.660 -56.346 1.00 95.25 188 TRP A CA 1
ATOM 1436 C C . TRP A 1 188 ? 36.101 8.829 -55.353 1.00 95.25 188 TRP A C 1
ATOM 1438 O O . TRP A 1 188 ? 36.175 8.601 -54.146 1.00 95.25 188 TRP A O 1
ATOM 1448 N N . VAL A 1 189 ? 36.077 10.079 -55.835 1.00 94.44 189 VAL A N 1
ATOM 1449 C CA . VAL A 1 189 ? 36.091 11.290 -54.988 1.00 94.44 189 VAL A CA 1
ATOM 1450 C C . VAL A 1 189 ? 34.865 11.347 -54.069 1.00 94.44 189 VAL A C 1
ATOM 1452 O O . VAL A 1 189 ? 35.017 11.572 -52.866 1.00 94.44 189 VAL A O 1
ATOM 1455 N N . ASP A 1 190 ? 33.671 11.109 -54.613 1.00 91.81 190 ASP A N 1
ATOM 1456 C CA . ASP A 1 190 ? 32.405 11.126 -53.868 1.00 91.81 190 ASP A CA 1
ATOM 1457 C C . ASP A 1 190 ? 32.405 10.057 -52.764 1.00 91.81 190 ASP A C 1
ATOM 1459 O O . ASP A 1 190 ? 32.034 10.325 -51.617 1.00 91.81 190 ASP A O 1
ATOM 1463 N N . GLN A 1 191 ? 32.912 8.858 -53.075 1.00 92.56 191 GLN A N 1
ATOM 1464 C CA . GLN A 1 191 ? 33.042 7.773 -52.103 1.00 92.56 191 GLN A CA 1
ATOM 1465 C C . GLN A 1 191 ? 33.961 8.152 -50.932 1.00 92.56 191 GLN A C 1
ATOM 1467 O O . GLN A 1 191 ? 33.658 7.831 -49.780 1.00 92.56 191 GLN A O 1
ATOM 1472 N N . ASN A 1 192 ? 35.067 8.852 -51.195 1.00 94.50 192 ASN A N 1
ATOM 1473 C CA . ASN A 1 192 ? 35.987 9.295 -50.147 1.00 94.50 192 ASN A CA 1
ATOM 1474 C C . ASN A 1 192 ? 35.337 10.322 -49.209 1.00 94.50 192 ASN A C 1
ATOM 1476 O O . ASN A 1 192 ? 35.479 10.217 -47.986 1.00 94.50 192 ASN A O 1
ATOM 1480 N N . TRP A 1 193 ? 34.576 11.278 -49.753 1.00 94.31 193 TRP A N 1
ATOM 1481 C CA . TRP A 1 193 ? 33.815 12.234 -48.944 1.00 94.31 193 TRP A CA 1
ATOM 1482 C C . TRP A 1 193 ? 32.733 11.553 -48.107 1.00 94.31 193 TRP A C 1
ATOM 1484 O O . TRP A 1 193 ? 32.579 11.870 -46.924 1.00 94.31 193 TRP A O 1
ATOM 1494 N N . TYR A 1 194 ? 32.027 10.576 -48.680 1.00 92.81 194 TYR A N 1
ATOM 1495 C CA . TYR A 1 194 ? 31.022 9.805 -47.954 1.00 92.81 194 TYR A CA 1
ATOM 1496 C C . TYR A 1 194 ? 31.638 9.029 -46.784 1.00 92.81 194 TYR A C 1
ATOM 1498 O O . TYR A 1 194 ? 31.148 9.107 -45.653 1.00 92.81 194 TYR A O 1
ATOM 1506 N N . ASN A 1 195 ? 32.762 8.347 -47.026 1.00 91.88 195 ASN A N 1
ATOM 1507 C CA . ASN A 1 195 ? 33.491 7.617 -45.991 1.00 91.88 195 ASN A CA 1
ATOM 1508 C C . ASN A 1 195 ? 33.922 8.548 -44.845 1.00 91.88 195 ASN A C 1
ATOM 1510 O O . ASN A 1 195 ? 33.765 8.202 -43.671 1.00 91.88 195 ASN A O 1
ATOM 1514 N N . GLN A 1 196 ? 34.410 9.753 -45.159 1.00 92.31 196 GLN A N 1
ATOM 1515 C CA . GLN A 1 196 ? 34.779 10.746 -44.147 1.00 92.31 196 GLN A CA 1
ATOM 1516 C C . GLN A 1 196 ? 33.565 11.191 -43.315 1.00 92.31 196 GLN A C 1
ATOM 1518 O O . GLN A 1 196 ? 33.632 11.207 -42.082 1.00 92.31 196 GLN A O 1
ATOM 1523 N N . ALA A 1 197 ? 32.441 11.513 -43.962 1.00 93.06 197 ALA A N 1
ATOM 1524 C CA . ALA A 1 197 ? 31.212 11.908 -43.275 1.00 93.06 197 ALA A CA 1
ATOM 1525 C C . ALA A 1 197 ? 30.705 10.798 -42.336 1.00 93.06 197 ALA A C 1
ATOM 1527 O O . ALA A 1 197 ? 30.334 11.063 -41.188 1.00 93.06 197 ALA A O 1
ATOM 1528 N N . GLN A 1 198 ? 30.776 9.537 -42.776 1.00 92.38 198 GLN A N 1
ATOM 1529 C CA . GLN A 1 198 ? 30.421 8.378 -41.959 1.00 92.38 198 GLN A CA 1
ATOM 1530 C C . GLN A 1 198 ? 31.345 8.216 -40.741 1.00 92.38 198 GLN A C 1
ATOM 1532 O O . GLN A 1 198 ? 30.868 7.953 -39.636 1.00 92.38 198 GLN A O 1
ATOM 1537 N N . GLN A 1 199 ? 32.656 8.417 -40.892 1.00 91.25 199 GLN A N 1
ATOM 1538 C CA . GLN A 1 199 ? 33.585 8.384 -39.757 1.00 91.25 199 GLN A CA 1
ATOM 1539 C C . GLN A 1 199 ? 33.297 9.500 -38.745 1.00 91.25 199 GLN A C 1
ATOM 1541 O O . GLN A 1 199 ? 33.342 9.264 -37.534 1.00 91.25 199 GLN A O 1
ATOM 1546 N N . ARG A 1 200 ? 32.970 10.710 -39.215 1.00 92.50 200 ARG A N 1
ATOM 1547 C CA . ARG A 1 200 ? 32.582 11.823 -38.334 1.00 92.50 200 ARG A CA 1
ATOM 1548 C C . ARG A 1 200 ? 31.286 11.523 -37.586 1.00 92.50 200 ARG A C 1
ATOM 1550 O O . ARG A 1 200 ? 31.220 11.811 -36.394 1.00 92.50 200 ARG A O 1
ATOM 1557 N N . PHE A 1 201 ? 30.311 10.873 -38.226 1.00 94.94 201 PHE A N 1
ATOM 1558 C CA . PHE A 1 201 ? 29.109 10.376 -37.548 1.00 94.94 201 PHE A CA 1
ATOM 1559 C C . PHE A 1 201 ? 29.449 9.398 -36.421 1.00 94.94 201 PHE A C 1
ATOM 1561 O O . PHE A 1 201 ? 28.987 9.580 -35.296 1.00 94.94 201 PHE A O 1
ATOM 1568 N N . LEU A 1 202 ? 30.299 8.401 -36.686 1.00 92.31 202 LEU A N 1
ATOM 1569 C CA . LEU A 1 202 ? 30.696 7.422 -35.671 1.00 92.31 202 LEU A CA 1
ATOM 1570 C C . LEU A 1 202 ? 31.388 8.090 -34.475 1.00 92.31 202 LEU A C 1
ATOM 1572 O O . LEU A 1 202 ? 31.032 7.804 -33.332 1.00 92.31 202 LEU A O 1
ATOM 1576 N N . LYS A 1 203 ? 32.305 9.035 -34.726 1.00 91.75 203 LYS A N 1
ATOM 1577 C CA . LYS A 1 203 ? 32.972 9.824 -33.673 1.00 91.75 203 LYS A CA 1
ATOM 1578 C C . LYS A 1 203 ? 31.992 10.698 -32.881 1.00 91.75 203 LYS A C 1
ATOM 1580 O O . LYS A 1 203 ? 32.179 10.886 -31.684 1.00 91.75 203 LYS A O 1
ATOM 1585 N N . ALA A 1 204 ? 30.956 11.224 -33.533 1.00 94.75 204 ALA A N 1
ATOM 1586 C CA . ALA A 1 204 ? 29.953 12.082 -32.909 1.00 94.75 204 ALA A CA 1
ATOM 1587 C C . ALA A 1 204 ? 28.850 11.310 -32.163 1.00 94.75 204 ALA A C 1
ATOM 1589 O O . ALA A 1 204 ? 28.186 11.897 -31.317 1.00 94.75 204 ALA A O 1
ATOM 1590 N N . SER A 1 205 ? 28.653 10.019 -32.447 1.00 91.81 205 SER A N 1
ATOM 1591 C CA . SER A 1 205 ? 27.477 9.219 -32.049 1.00 91.81 205 SER A CA 1
ATOM 1592 C C . SER A 1 205 ? 27.095 9.237 -30.560 1.00 91.81 205 SER A C 1
ATOM 1594 O O . SER A 1 205 ? 25.924 9.049 -30.229 1.00 91.81 205 SER A O 1
ATOM 1596 N N . SER A 1 206 ? 28.047 9.493 -29.663 1.00 92.12 206 SER A N 1
ATOM 1597 C CA . SER A 1 206 ? 27.841 9.572 -28.211 1.00 92.12 206 SER A CA 1
ATOM 1598 C C . SER A 1 206 ? 27.629 10.994 -27.674 1.00 92.12 206 SER A C 1
ATOM 1600 O O . SER A 1 206 ? 27.378 11.168 -26.484 1.00 92.12 206 SER A O 1
ATOM 1602 N N . SER A 1 207 ? 27.728 12.023 -28.518 1.00 94.00 207 SER A N 1
ATOM 1603 C CA . SER A 1 207 ? 27.679 13.429 -28.116 1.00 94.00 207 SER A CA 1
ATOM 1604 C C . SER A 1 207 ? 26.625 14.195 -28.906 1.00 94.00 207 SER A C 1
ATOM 1606 O O . SER A 1 207 ? 26.760 14.428 -30.107 1.00 94.00 207 SER A O 1
ATOM 1608 N N . GLY A 1 208 ? 25.589 14.666 -28.205 1.00 91.56 208 GLY A N 1
ATOM 1609 C CA . GLY A 1 208 ? 24.533 15.482 -28.809 1.00 91.56 208 GLY A CA 1
ATOM 1610 C C . GLY A 1 208 ? 25.071 16.748 -29.485 1.00 91.56 208 GLY A C 1
ATOM 1611 O O . GLY A 1 208 ? 24.636 17.078 -30.584 1.00 91.56 208 GLY A O 1
ATOM 1612 N N . ALA A 1 209 ? 26.065 17.411 -28.882 1.00 93.62 209 ALA A N 1
ATOM 1613 C CA . ALA A 1 209 ? 26.691 18.608 -29.448 1.00 93.62 209 ALA A CA 1
ATOM 1614 C C . ALA A 1 209 ? 27.488 18.302 -30.728 1.00 93.62 209 ALA A C 1
ATOM 1616 O O . ALA A 1 209 ? 27.372 19.031 -31.712 1.00 93.62 209 ALA A O 1
ATOM 1617 N N . ALA A 1 210 ? 28.248 17.201 -30.748 1.00 94.50 210 ALA A N 1
ATOM 1618 C CA . ALA A 1 210 ? 28.996 16.789 -31.936 1.00 94.50 210 ALA A CA 1
ATOM 1619 C C . ALA A 1 210 ? 28.061 16.357 -33.079 1.00 94.50 210 ALA A C 1
ATOM 1621 O O . ALA A 1 210 ? 28.319 16.677 -34.238 1.00 94.50 210 ALA A O 1
ATOM 1622 N N . LEU A 1 211 ? 26.948 15.684 -32.761 1.00 96.00 211 LEU A N 1
ATOM 1623 C CA . LEU A 1 211 ? 25.912 15.343 -33.740 1.00 96.00 211 LEU A CA 1
ATOM 1624 C C . LEU A 1 211 ? 25.221 16.591 -34.294 1.00 96.00 211 LEU A C 1
ATOM 1626 O O . LEU A 1 211 ? 24.953 16.639 -35.489 1.00 96.00 211 LEU A O 1
ATOM 1630 N N . SER A 1 212 ? 24.979 17.613 -33.467 1.00 95.00 212 SER A N 1
ATOM 1631 C CA . SER A 1 212 ? 24.437 18.895 -33.937 1.00 95.00 212 SER A CA 1
ATOM 1632 C C . SER A 1 212 ? 25.402 19.610 -34.879 1.00 95.00 212 SER A C 1
ATOM 1634 O O . SER A 1 212 ? 24.972 20.142 -35.898 1.00 95.00 212 SER A O 1
ATOM 1636 N N . GLN A 1 213 ? 26.706 19.575 -34.589 1.00 95.12 213 GLN A N 1
ATOM 1637 C CA . GLN A 1 213 ? 27.708 20.118 -35.505 1.00 95.12 213 GLN A CA 1
ATOM 1638 C C . GLN A 1 213 ? 27.715 19.361 -36.837 1.00 95.12 213 GLN A C 1
ATOM 1640 O O . GLN A 1 213 ? 27.684 19.983 -37.893 1.00 95.12 213 GLN A O 1
ATOM 1645 N N . LEU A 1 214 ? 27.692 18.025 -36.808 1.00 95.81 214 LEU A N 1
ATOM 1646 C CA . LEU A 1 214 ? 27.632 17.228 -38.034 1.00 95.81 214 LEU A CA 1
ATOM 1647 C C . LEU A 1 214 ? 26.332 17.464 -38.816 1.00 95.81 214 LEU A C 1
ATOM 1649 O O . LEU A 1 214 ? 26.350 17.499 -40.042 1.00 95.81 214 LEU A O 1
ATOM 1653 N N . ASN A 1 215 ? 25.211 17.659 -38.121 1.00 95.00 215 ASN A N 1
ATOM 1654 C CA . ASN A 1 215 ? 23.952 18.050 -38.741 1.00 95.00 215 ASN A CA 1
ATOM 1655 C C . ASN A 1 215 ? 24.096 19.372 -39.508 1.00 95.00 215 ASN A C 1
ATOM 1657 O O . ASN A 1 215 ? 23.649 19.458 -40.650 1.00 95.00 215 ASN A O 1
ATOM 1661 N N . ASN A 1 216 ? 24.750 20.375 -38.915 1.00 95.62 216 ASN A N 1
ATOM 1662 C CA . ASN A 1 216 ? 25.022 21.649 -39.582 1.00 95.62 216 ASN A CA 1
ATOM 1663 C C . ASN A 1 216 ? 25.926 21.457 -40.806 1.00 95.62 216 ASN A C 1
ATOM 1665 O O . ASN A 1 216 ? 25.606 21.966 -41.876 1.00 95.62 216 ASN A O 1
ATOM 1669 N N . ASP A 1 217 ? 26.987 20.657 -40.694 1.00 95.38 217 ASP A N 1
ATOM 1670 C CA . ASP A 1 217 ? 27.898 20.377 -41.811 1.00 95.38 217 ASP A CA 1
ATOM 1671 C C . ASP A 1 217 ? 27.202 19.670 -42.996 1.00 95.38 217 ASP A C 1
ATOM 1673 O O . ASP A 1 217 ? 27.659 19.785 -44.133 1.00 95.38 217 ASP A O 1
ATOM 1677 N N . LEU A 1 218 ? 26.105 18.944 -42.743 1.00 94.88 218 LEU A N 1
ATOM 1678 C CA . LEU A 1 218 ? 25.289 18.257 -43.754 1.00 94.88 218 LEU A CA 1
ATOM 1679 C C . LEU A 1 218 ? 24.143 19.112 -44.325 1.00 94.88 218 LEU A C 1
ATOM 1681 O O . LEU A 1 218 ? 23.561 18.725 -45.335 1.00 94.88 218 LEU A O 1
ATOM 1685 N N . THR A 1 219 ? 23.747 20.210 -43.678 1.00 93.00 219 THR A N 1
ATOM 1686 C CA . THR A 1 219 ? 22.487 20.912 -44.018 1.00 93.00 219 THR A CA 1
ATOM 1687 C C . THR A 1 219 ? 22.615 22.417 -44.209 1.00 93.00 219 THR A C 1
ATOM 1689 O O . THR A 1 219 ? 21.781 22.994 -44.903 1.00 93.00 219 THR A O 1
ATOM 1692 N N . SER A 1 220 ? 23.628 23.049 -43.617 1.00 92.12 220 SER A N 1
ATOM 1693 C CA . SER A 1 220 ? 23.861 24.490 -43.721 1.00 92.12 220 SER A CA 1
ATOM 1694 C C . SER A 1 220 ? 24.282 24.897 -45.137 1.00 92.12 220 SER A C 1
ATOM 1696 O O . SER A 1 220 ? 24.919 24.111 -45.840 1.00 92.12 220 SER A O 1
ATOM 1698 N N . GLU A 1 221 ? 23.984 26.142 -45.524 1.00 87.88 221 GLU A N 1
ATOM 1699 C CA . GLU A 1 221 ? 24.439 26.746 -46.790 1.00 87.88 221 GLU A CA 1
ATOM 1700 C C . GLU A 1 221 ? 25.974 26.779 -46.897 1.00 87.88 221 GLU A C 1
ATOM 1702 O O . GLU A 1 221 ? 26.519 26.545 -47.970 1.00 87.88 221 GLU A O 1
ATOM 1707 N N . ASP A 1 222 ? 26.665 26.958 -45.769 1.00 89.12 222 ASP A N 1
ATOM 1708 C CA . ASP A 1 222 ? 28.132 26.898 -45.667 1.00 89.12 222 ASP A CA 1
ATOM 1709 C C . ASP A 1 222 ? 28.626 25.544 -45.108 1.00 89.12 222 ASP A C 1
ATOM 1711 O O . ASP A 1 222 ? 29.715 25.435 -44.541 1.00 89.12 222 ASP A O 1
ATOM 1715 N N . GLY A 1 223 ? 27.790 24.502 -45.175 1.00 91.56 223 GLY A N 1
ATOM 1716 C CA . GLY A 1 223 ? 28.098 23.183 -44.628 1.00 91.56 223 GLY A CA 1
ATOM 1717 C C . GLY A 1 223 ? 29.181 22.458 -45.430 1.00 91.56 223 GLY A C 1
ATOM 1718 O O . GLY A 1 223 ? 29.118 22.402 -46.656 1.00 91.56 223 GLY A O 1
ATOM 1719 N N . LEU A 1 224 ? 30.139 21.831 -44.735 1.00 93.31 224 LEU A N 1
ATOM 1720 C CA . LEU A 1 224 ? 31.275 21.130 -45.356 1.00 93.31 224 LEU A CA 1
ATOM 1721 C C . LEU A 1 224 ? 30.866 20.109 -46.432 1.00 93.31 224 LEU A C 1
ATOM 1723 O O . LEU A 1 224 ? 31.614 19.894 -47.377 1.00 93.31 224 LEU A O 1
ATOM 1727 N N . TYR A 1 225 ? 29.718 19.444 -46.277 1.00 94.69 225 TYR A N 1
ATOM 1728 C CA . TYR A 1 225 ? 29.276 18.379 -47.182 1.00 94.69 225 TYR A CA 1
ATOM 1729 C C . TYR A 1 225 ? 28.261 18.839 -48.235 1.00 94.69 225 TYR A C 1
ATOM 1731 O O . TYR A 1 225 ? 27.702 18.001 -48.946 1.00 94.69 225 TYR A O 1
ATOM 1739 N N . LEU A 1 226 ? 27.988 20.144 -48.340 1.00 91.06 226 LEU A N 1
ATOM 1740 C CA . LEU A 1 226 ? 26.953 20.651 -49.237 1.00 91.06 226 LEU A CA 1
ATOM 1741 C C . LEU A 1 226 ? 27.319 20.457 -50.717 1.00 91.06 226 LEU A C 1
ATOM 1743 O O . LEU A 1 226 ? 26.471 20.012 -51.491 1.00 91.06 226 LEU A O 1
ATOM 1747 N N . ASP A 1 227 ? 28.567 20.755 -51.085 1.00 89.50 227 ASP A N 1
ATOM 1748 C CA . ASP A 1 227 ? 29.125 20.614 -52.438 1.00 89.50 227 ASP A CA 1
ATOM 1749 C C . ASP A 1 227 ? 29.906 19.301 -52.640 1.00 89.50 227 ASP A C 1
ATOM 1751 O O . ASP A 1 227 ? 30.274 18.974 -53.767 1.00 89.50 227 ASP A O 1
ATOM 1755 N N . LYS A 1 228 ? 30.173 18.552 -51.560 1.00 91.81 228 LYS A N 1
ATOM 1756 C CA . LYS A 1 228 ? 31.010 17.337 -51.581 1.00 91.81 228 LYS A CA 1
ATOM 1757 C C . LYS A 1 228 ? 30.240 16.020 -51.670 1.00 91.81 228 LYS A C 1
ATOM 1759 O O . LYS A 1 228 ? 30.836 15.010 -52.029 1.00 91.81 228 LYS A O 1
ATOM 1764 N N . LEU A 1 229 ? 28.958 16.005 -51.301 1.00 92.00 229 LEU A N 1
ATOM 1765 C CA . LEU A 1 229 ? 28.099 14.818 -51.351 1.00 92.00 229 LEU A CA 1
ATOM 1766 C C . LEU A 1 229 ? 26.892 15.064 -52.246 1.00 92.00 229 LEU A C 1
ATOM 1768 O O . LEU A 1 229 ? 26.320 16.157 -52.253 1.00 92.00 229 LEU A O 1
ATOM 1772 N N . ASP A 1 230 ? 26.446 14.016 -52.935 1.00 90.19 230 ASP A N 1
ATOM 1773 C CA . ASP A 1 230 ? 25.176 14.073 -53.643 1.00 90.19 230 ASP A CA 1
ATOM 1774 C C . ASP A 1 230 ? 23.992 14.213 -52.656 1.00 90.19 230 ASP A C 1
ATOM 1776 O O . ASP A 1 230 ? 24.075 13.795 -51.490 1.00 90.19 230 ASP A O 1
ATOM 1780 N N . PRO A 1 231 ? 22.858 14.787 -53.104 1.00 90.25 231 PRO A N 1
ATOM 1781 C CA . PRO A 1 231 ? 21.722 15.054 -52.228 1.00 90.25 231 PRO A CA 1
ATOM 1782 C C . PRO A 1 231 ? 21.155 13.819 -51.517 1.00 90.25 231 PRO A C 1
ATOM 1784 O O . PRO A 1 231 ? 20.762 13.928 -50.356 1.00 90.25 231 PRO A O 1
ATOM 1787 N N . ASN A 1 232 ? 21.112 12.656 -52.176 1.00 91.50 232 ASN A N 1
ATOM 1788 C CA . ASN A 1 232 ? 20.501 11.458 -51.597 1.00 91.50 232 ASN A CA 1
ATOM 1789 C C . ASN A 1 232 ? 21.365 10.923 -50.455 1.00 91.50 232 ASN A C 1
ATOM 1791 O O . ASN A 1 232 ? 20.869 10.712 -49.348 1.00 91.50 232 ASN A O 1
ATOM 1795 N N . THR A 1 233 ? 22.670 10.809 -50.690 1.00 92.00 233 THR A N 1
ATOM 1796 C CA . THR A 1 233 ? 23.641 10.369 -49.683 1.00 92.00 233 THR A CA 1
ATOM 1797 C C . THR A 1 233 ? 23.652 11.289 -48.459 1.00 92.00 233 THR A C 1
ATOM 1799 O O . THR A 1 233 ? 23.699 10.831 -47.312 1.00 92.00 233 THR A O 1
ATOM 1802 N N . ARG A 1 234 ? 23.541 12.605 -48.678 1.00 93.81 234 ARG A N 1
ATOM 1803 C CA . ARG A 1 234 ? 23.470 13.594 -47.595 1.00 93.81 234 ARG A CA 1
ATOM 1804 C C . ARG A 1 234 ? 22.200 13.446 -46.755 1.00 93.81 234 ARG A C 1
ATOM 1806 O O . ARG A 1 234 ? 22.281 13.485 -45.528 1.00 93.81 234 ARG A O 1
ATOM 1813 N N . ILE A 1 235 ? 21.047 13.230 -47.395 1.00 93.25 235 ILE A N 1
ATOM 1814 C CA . ILE A 1 235 ? 19.763 12.988 -46.714 1.00 93.25 235 ILE A CA 1
ATOM 1815 C C . ILE A 1 235 ? 19.812 11.692 -45.894 1.00 93.25 235 ILE A C 1
ATOM 1817 O O . ILE A 1 235 ? 19.339 11.662 -44.757 1.00 93.25 235 ILE A O 1
ATOM 1821 N N . GLU A 1 236 ? 20.403 10.623 -46.428 1.00 94.62 236 GLU A N 1
ATOM 1822 C CA . GLU A 1 236 ? 20.557 9.361 -45.698 1.00 94.62 236 GLU A CA 1
ATOM 1823 C C . GLU A 1 236 ? 21.401 9.523 -44.427 1.00 94.62 236 GLU A C 1
ATOM 1825 O O . GLU A 1 236 ? 20.995 9.072 -43.351 1.00 94.62 236 GLU A O 1
ATOM 1830 N N . LEU A 1 237 ? 22.552 10.198 -44.523 1.00 95.06 237 LEU A N 1
ATOM 1831 C CA . LEU A 1 237 ? 23.402 10.484 -43.364 1.00 95.06 237 LEU A CA 1
ATOM 1832 C C . LEU A 1 237 ? 22.709 11.405 -42.357 1.00 95.06 237 LEU A C 1
ATOM 1834 O O . LEU A 1 237 ? 22.764 11.144 -41.154 1.00 95.06 237 LEU A O 1
ATOM 1838 N N . TRP A 1 238 ? 22.011 12.436 -42.834 1.00 94.62 238 TRP A N 1
ATOM 1839 C CA . TRP A 1 238 ? 21.235 13.341 -41.990 1.00 94.62 238 TRP A CA 1
ATOM 1840 C C . TRP A 1 238 ? 20.174 12.593 -41.171 1.00 94.62 238 TRP A C 1
ATOM 1842 O O . TRP A 1 238 ? 20.114 12.749 -39.951 1.00 94.62 238 TRP A O 1
ATOM 1852 N N . ASN A 1 239 ? 19.410 11.695 -41.800 1.00 95.75 239 ASN A N 1
ATOM 1853 C CA . ASN A 1 239 ? 18.425 10.863 -41.104 1.00 95.75 239 ASN A CA 1
ATOM 1854 C C . ASN A 1 239 ? 19.067 9.994 -40.008 1.00 95.75 239 ASN A C 1
ATOM 1856 O O . ASN A 1 239 ? 18.499 9.832 -38.926 1.00 95.75 239 ASN A O 1
ATOM 1860 N N . ARG A 1 240 ? 20.268 9.445 -40.245 1.00 95.94 240 ARG A N 1
ATOM 1861 C CA . ARG A 1 240 ? 21.010 8.687 -39.219 1.00 95.94 240 ARG A CA 1
ATOM 1862 C C . ARG A 1 240 ? 21.426 9.574 -38.042 1.00 95.94 240 ARG A C 1
ATOM 1864 O O . ARG A 1 240 ? 21.262 9.157 -36.896 1.00 95.94 240 ARG A O 1
ATOM 1871 N N . VAL A 1 241 ? 21.906 10.792 -38.309 1.00 96.25 241 VAL A N 1
ATOM 1872 C CA . VAL A 1 241 ? 22.252 11.787 -37.275 1.00 96.25 241 VAL A CA 1
ATOM 1873 C C . VAL A 1 241 ? 21.030 12.139 -36.425 1.00 96.25 241 VAL A C 1
ATOM 1875 O O . VAL A 1 241 ? 21.104 12.054 -35.199 1.00 96.25 241 VAL A O 1
ATOM 1878 N N . GLN A 1 242 ? 19.897 12.458 -37.057 1.00 95.06 242 GLN A N 1
ATOM 1879 C CA . GLN A 1 242 ? 18.651 12.806 -36.366 1.00 95.06 242 GLN A CA 1
ATOM 1880 C C . GLN A 1 242 ? 18.142 11.666 -35.475 1.00 95.06 242 GLN A C 1
ATOM 1882 O O . GLN A 1 242 ? 17.812 11.879 -34.307 1.00 95.06 242 GLN A O 1
ATOM 1887 N N . ASN A 1 243 ? 18.146 10.432 -35.987 1.00 95.69 243 ASN A N 1
ATOM 1888 C CA . ASN A 1 243 ? 17.734 9.265 -35.210 1.00 95.69 243 ASN A CA 1
ATOM 1889 C C . ASN A 1 243 ? 18.625 9.046 -33.979 1.00 95.69 243 ASN A C 1
ATOM 1891 O O . ASN A 1 243 ? 18.111 8.780 -32.892 1.00 95.69 243 ASN A O 1
ATOM 1895 N N . GLN A 1 244 ? 19.944 9.206 -34.114 1.00 95.56 244 GLN A N 1
ATOM 1896 C CA . GLN A 1 244 ? 20.868 9.079 -32.985 1.00 95.56 244 GLN A CA 1
ATOM 1897 C C . GLN A 1 244 ? 20.656 10.187 -31.941 1.00 95.56 244 GLN A C 1
ATOM 1899 O O . GLN A 1 244 ? 20.652 9.913 -30.740 1.00 95.56 244 GLN A O 1
ATOM 1904 N N . GLN A 1 245 ? 20.427 11.433 -32.373 1.00 93.12 245 GLN A N 1
ATOM 1905 C CA . GLN A 1 245 ? 20.101 12.537 -31.463 1.00 93.12 245 GLN A CA 1
ATOM 1906 C C . GLN A 1 245 ? 18.827 12.249 -30.663 1.00 93.12 245 GLN A C 1
ATOM 1908 O O . GLN A 1 245 ? 18.809 12.437 -29.445 1.00 93.12 245 GLN A O 1
ATOM 1913 N N . LEU A 1 246 ? 17.784 11.744 -31.326 1.00 93.12 246 LEU A N 1
ATOM 1914 C CA . LEU A 1 246 ? 16.540 11.356 -30.668 1.00 93.12 246 LEU A CA 1
ATOM 1915 C C . LEU A 1 246 ? 16.759 10.219 -29.658 1.00 93.12 246 LEU A C 1
ATOM 1917 O O . LEU A 1 246 ? 16.206 10.262 -28.560 1.00 93.12 246 LEU A O 1
ATOM 1921 N N . GLN A 1 247 ? 17.591 9.225 -29.985 1.00 93.06 247 GLN A N 1
ATOM 1922 C CA . GLN A 1 247 ? 17.936 8.148 -29.052 1.00 93.06 247 GLN A CA 1
ATOM 1923 C C . GLN A 1 247 ? 18.617 8.676 -27.783 1.00 93.06 247 GLN A C 1
ATOM 1925 O O . GLN A 1 247 ? 18.188 8.319 -26.685 1.00 93.06 247 GLN A O 1
ATOM 1930 N N . LEU A 1 248 ? 19.610 9.566 -27.909 1.00 91.88 248 LEU A N 1
ATOM 1931 C CA . LEU A 1 248 ? 20.288 10.175 -26.755 1.00 91.88 248 LEU A CA 1
ATOM 1932 C C . LEU A 1 248 ? 19.324 11.001 -25.888 1.00 91.88 248 LEU A C 1
ATOM 1934 O O . LEU A 1 248 ? 19.347 10.907 -24.661 1.00 91.88 248 LEU A O 1
ATOM 1938 N N . GLN A 1 249 ? 18.431 11.777 -26.512 1.00 90.19 249 GLN A N 1
ATOM 1939 C CA . GLN A 1 249 ? 17.412 12.543 -25.786 1.00 90.19 249 GLN A CA 1
ATOM 1940 C C . GLN A 1 249 ? 16.427 11.632 -25.044 1.00 90.19 249 GLN A C 1
ATOM 1942 O O . GLN A 1 249 ? 16.079 11.900 -23.892 1.00 90.19 249 GLN A O 1
ATOM 1947 N N . ASN A 1 250 ? 15.988 10.547 -25.684 1.00 90.88 250 ASN A N 1
ATOM 1948 C CA . ASN A 1 250 ? 15.086 9.579 -25.070 1.00 90.88 250 ASN A CA 1
ATOM 1949 C C . ASN A 1 250 ? 15.742 8.866 -23.885 1.00 90.88 250 ASN A C 1
ATOM 1951 O O . ASN A 1 250 ? 15.098 8.719 -22.849 1.00 90.88 250 ASN A O 1
ATOM 1955 N N . GLN A 1 251 ? 17.015 8.479 -23.993 1.00 89.88 251 GLN A N 1
ATOM 1956 C CA . GLN A 1 251 ? 17.761 7.881 -22.880 1.00 89.88 251 GLN A CA 1
ATOM 1957 C C . GLN A 1 251 ? 17.821 8.824 -21.673 1.00 89.88 251 GLN A C 1
ATOM 1959 O O . GLN A 1 251 ? 17.413 8.432 -20.581 1.00 89.88 251 GLN A O 1
ATOM 1964 N N . ALA A 1 252 ? 18.202 10.088 -21.880 1.00 87.00 252 ALA A N 1
ATOM 1965 C CA . ALA A 1 252 ? 18.249 11.080 -20.805 1.00 87.00 252 ALA A CA 1
ATOM 1966 C C . ALA A 1 252 ? 16.873 11.303 -20.144 1.00 87.00 252 ALA A C 1
ATOM 1968 O O . ALA A 1 252 ? 16.767 11.413 -18.919 1.00 87.00 252 ALA A O 1
ATOM 1969 N N . ARG A 1 253 ? 15.790 11.326 -20.937 1.00 89.44 253 ARG A N 1
ATOM 1970 C CA . ARG A 1 253 ? 14.415 11.416 -20.414 1.00 89.44 253 ARG A CA 1
ATOM 1971 C C . ARG A 1 253 ? 14.031 10.192 -19.585 1.00 89.44 253 ARG A C 1
ATOM 1973 O O . ARG A 1 253 ? 13.444 10.361 -18.520 1.00 89.44 253 ARG A O 1
ATOM 1980 N N . ILE A 1 254 ? 14.361 8.984 -20.045 1.00 91.69 254 ILE A N 1
ATOM 1981 C CA . ILE A 1 254 ? 14.069 7.731 -19.331 1.00 91.69 254 ILE A CA 1
ATOM 1982 C C . ILE A 1 254 ? 14.826 7.676 -18.002 1.00 91.69 254 ILE A C 1
ATOM 1984 O O . ILE A 1 254 ? 14.241 7.298 -16.989 1.00 91.69 254 ILE A O 1
ATOM 1988 N N . GLU A 1 255 ? 16.100 8.064 -17.978 1.00 88.75 255 GLU A N 1
ATOM 1989 C CA . GLU A 1 255 ? 16.901 8.099 -16.749 1.00 88.75 255 GLU A CA 1
ATOM 1990 C C . GLU A 1 255 ? 16.346 9.102 -15.734 1.00 88.75 255 GLU A C 1
ATOM 1992 O O . GLU A 1 255 ? 16.186 8.765 -14.558 1.00 88.75 255 GLU A O 1
ATOM 1997 N N . SER A 1 256 ? 15.972 10.300 -16.192 1.00 89.00 256 SER A N 1
ATOM 1998 C CA . SER A 1 256 ? 15.318 11.310 -15.354 1.00 89.00 256 SER A CA 1
ATOM 1999 C C . SER A 1 256 ? 13.976 10.814 -14.802 1.00 89.00 256 SER A C 1
ATOM 2001 O O . SER A 1 256 ? 13.749 10.844 -13.593 1.00 89.00 256 SER A O 1
ATOM 2003 N N . ALA A 1 257 ? 13.117 10.251 -15.659 1.00 91.69 257 ALA A N 1
ATOM 2004 C CA . ALA A 1 257 ? 11.830 9.694 -15.247 1.00 91.69 257 ALA A CA 1
ATOM 2005 C C . ALA A 1 257 ? 11.990 8.527 -14.260 1.00 91.69 257 ALA A C 1
ATOM 2007 O O . ALA A 1 257 ? 11.233 8.420 -13.296 1.00 91.69 257 ALA A O 1
ATOM 2008 N N . ARG A 1 258 ? 13.000 7.668 -14.456 1.00 92.25 258 ARG A N 1
ATOM 2009 C CA . ARG A 1 258 ? 13.322 6.581 -13.524 1.00 92.25 258 ARG A CA 1
ATOM 2010 C C . ARG A 1 258 ? 13.737 7.130 -12.160 1.00 92.25 258 ARG A C 1
ATOM 2012 O O . ARG A 1 258 ? 13.290 6.600 -11.147 1.00 92.25 258 ARG A O 1
ATOM 2019 N N . ARG A 1 259 ? 14.562 8.180 -12.123 1.00 92.81 259 ARG A N 1
ATOM 2020 C CA . ARG A 1 259 ? 14.967 8.840 -10.873 1.00 92.81 259 ARG A CA 1
ATOM 2021 C C . ARG A 1 259 ? 13.765 9.429 -10.131 1.00 92.81 259 ARG A C 1
ATOM 2023 O O . ARG A 1 259 ? 13.640 9.196 -8.934 1.00 92.81 259 ARG A O 1
ATOM 2030 N N . GLU A 1 260 ? 12.873 10.127 -10.833 1.00 94.38 260 GLU A N 1
ATOM 2031 C CA . GLU A 1 260 ? 11.636 10.672 -10.250 1.00 94.38 260 GLU A CA 1
ATOM 2032 C C . GLU A 1 260 ? 10.719 9.560 -9.713 1.00 94.38 260 GLU A C 1
ATOM 2034 O O . GLU A 1 260 ? 10.236 9.642 -8.585 1.00 94.38 260 GLU A O 1
ATOM 2039 N N . ALA A 1 261 ? 10.537 8.472 -10.468 1.00 94.81 261 ALA A N 1
ATOM 2040 C CA . ALA A 1 261 ? 9.713 7.341 -10.041 1.00 94.81 261 ALA A CA 1
ATOM 2041 C C . ALA A 1 261 ? 10.272 6.636 -8.792 1.00 94.81 261 ALA A C 1
ATOM 2043 O O . ALA A 1 261 ? 9.515 6.296 -7.883 1.00 94.81 261 ALA A O 1
ATOM 2044 N N . LEU A 1 262 ? 11.593 6.435 -8.723 1.00 95.12 262 LEU A N 1
ATOM 2045 C CA . LEU A 1 262 ? 12.249 5.857 -7.546 1.00 95.12 262 LEU A CA 1
ATOM 2046 C C . LEU A 1 262 ? 12.118 6.767 -6.320 1.00 95.12 262 LEU A C 1
ATOM 2048 O O . LEU A 1 262 ? 11.813 6.278 -5.236 1.00 95.12 262 LEU A O 1
ATOM 2052 N N . ALA A 1 263 ? 12.294 8.079 -6.489 1.00 96.88 263 ALA A N 1
ATOM 2053 C CA . ALA A 1 263 ? 12.124 9.051 -5.413 1.00 96.88 263 ALA A CA 1
ATOM 2054 C C . ALA A 1 263 ? 10.686 9.085 -4.880 1.00 96.88 263 ALA A C 1
ATOM 2056 O O . ALA A 1 263 ? 10.489 9.034 -3.665 1.00 96.88 263 ALA A O 1
ATOM 2057 N N . SER A 1 264 ? 9.696 9.100 -5.777 1.00 95.81 264 SER A N 1
ATOM 2058 C CA . SER A 1 264 ? 8.276 9.054 -5.417 1.00 95.81 264 SER A CA 1
ATOM 2059 C C . SER A 1 264 ? 7.934 7.775 -4.647 1.00 95.81 264 SER A C 1
ATOM 2061 O O . SER A 1 264 ? 7.325 7.836 -3.581 1.00 95.81 264 SER A O 1
ATOM 2063 N N . ARG A 1 265 ? 8.405 6.616 -5.121 1.00 96.44 265 ARG A N 1
ATOM 2064 C CA . ARG A 1 265 ? 8.210 5.343 -4.420 1.00 96.44 265 ARG A CA 1
ATOM 2065 C C . ARG A 1 265 ? 8.852 5.350 -3.031 1.00 96.44 265 ARG A C 1
ATOM 2067 O O . ARG A 1 265 ? 8.191 4.982 -2.064 1.00 96.44 265 ARG A O 1
ATOM 2074 N N . GLN A 1 266 ? 10.104 5.798 -2.929 1.00 97.06 266 GLN A N 1
ATOM 2075 C CA . GLN A 1 266 ? 10.840 5.844 -1.665 1.00 97.06 266 GLN A CA 1
ATOM 2076 C C . GLN A 1 266 ? 10.129 6.720 -0.627 1.00 97.06 266 GLN A C 1
ATOM 2078 O O . GLN A 1 266 ? 10.014 6.318 0.531 1.00 97.06 266 GLN A O 1
ATOM 2083 N N . VAL A 1 267 ? 9.639 7.904 -1.019 1.00 96.69 267 VAL A N 1
ATOM 2084 C CA . VAL A 1 267 ? 8.921 8.780 -0.084 1.00 96.69 267 VAL A CA 1
ATOM 2085 C C . VAL A 1 267 ? 7.563 8.206 0.310 1.00 96.69 267 VAL A C 1
ATOM 2087 O O . VAL A 1 267 ? 7.201 8.301 1.477 1.00 96.69 267 VAL A O 1
ATOM 2090 N N . SER A 1 268 ? 6.840 7.553 -0.605 1.00 95.69 268 SER A N 1
ATOM 2091 C CA . SER A 1 268 ? 5.568 6.898 -0.280 1.00 95.69 268 SER A CA 1
ATOM 2092 C C . SER A 1 268 ? 5.739 5.718 0.678 1.00 95.69 268 SER A C 1
ATOM 2094 O O . SER A 1 268 ? 4.969 5.592 1.628 1.00 95.69 268 SER A O 1
ATOM 2096 N N . GLU A 1 269 ? 6.751 4.870 0.469 1.00 96.06 269 GLU A N 1
ATOM 2097 C CA . GLU A 1 269 ? 7.060 3.756 1.376 1.00 96.06 269 GLU A CA 1
ATOM 2098 C C . GLU A 1 269 ? 7.451 4.275 2.767 1.00 96.06 269 GLU A C 1
ATOM 2100 O O . GLU A 1 269 ? 6.939 3.792 3.777 1.00 96.06 269 GLU A O 1
ATOM 2105 N N . TYR A 1 270 ? 8.287 5.315 2.822 1.00 97.31 270 TYR A N 1
ATOM 2106 C CA . TYR A 1 270 ? 8.683 5.949 4.077 1.00 97.31 270 TYR A CA 1
ATOM 2107 C C . TYR A 1 270 ? 7.498 6.587 4.815 1.00 97.31 270 TYR A C 1
ATOM 2109 O O . TYR A 1 270 ? 7.302 6.346 6.006 1.00 97.31 270 TYR A O 1
ATOM 2117 N N . ALA A 1 271 ? 6.684 7.373 4.104 1.00 95.69 271 ALA A N 1
ATOM 2118 C CA . ALA A 1 271 ? 5.488 8.011 4.645 1.00 95.69 271 ALA A CA 1
ATOM 2119 C C . ALA A 1 271 ? 4.521 6.981 5.222 1.00 95.69 271 ALA A C 1
ATOM 2121 O O . ALA A 1 271 ? 4.068 7.156 6.347 1.00 95.69 271 ALA A O 1
ATOM 2122 N N . SER A 1 272 ? 4.296 5.870 4.515 1.00 96.12 272 SER A N 1
ATOM 2123 C CA . SER A 1 272 ? 3.451 4.774 4.988 1.00 96.12 272 SER A CA 1
ATOM 2124 C C . SER A 1 272 ? 3.912 4.214 6.336 1.00 96.12 272 SER A C 1
ATOM 2126 O O . SER A 1 272 ? 3.083 3.960 7.207 1.00 96.12 272 SER A O 1
ATOM 2128 N N . LEU A 1 273 ? 5.219 4.050 6.565 1.00 95.94 273 LEU A N 1
ATOM 2129 C CA . LEU A 1 273 ? 5.712 3.576 7.863 1.00 95.94 273 LEU A CA 1
ATOM 2130 C C . LEU A 1 273 ? 5.370 4.547 8.993 1.00 95.94 273 LEU A C 1
ATOM 2132 O O . LEU A 1 273 ? 4.768 4.142 9.990 1.00 95.94 273 LEU A O 1
ATOM 2136 N N . VAL A 1 274 ? 5.683 5.830 8.800 1.00 95.88 274 VAL A N 1
ATOM 2137 C CA . VAL A 1 274 ? 5.397 6.884 9.784 1.00 95.88 274 VAL A CA 1
ATOM 2138 C C . VAL A 1 274 ? 3.887 7.011 10.017 1.00 95.88 274 VAL A C 1
ATOM 2140 O O . VAL A 1 274 ? 3.424 7.071 11.160 1.00 95.88 274 VAL A O 1
ATOM 2143 N N . ASP A 1 275 ? 3.100 6.972 8.942 1.00 93.94 275 ASP A N 1
ATOM 2144 C CA . ASP A 1 275 ? 1.639 7.051 8.967 1.00 93.94 275 ASP A CA 1
ATOM 2145 C C . ASP A 1 275 ? 1.007 5.868 9.694 1.00 93.94 275 ASP A C 1
ATOM 2147 O O . ASP A 1 275 ? -0.049 6.044 10.295 1.00 93.94 275 ASP A O 1
ATOM 2151 N N . ASN A 1 276 ? 1.660 4.705 9.724 1.00 93.25 276 ASN A N 1
ATOM 2152 C CA . ASN A 1 276 ? 1.236 3.526 10.482 1.00 93.25 276 ASN A CA 1
ATOM 2153 C C . ASN A 1 276 ? 1.861 3.440 11.888 1.00 93.25 276 ASN A C 1
ATOM 2155 O O . ASN A 1 276 ? 1.625 2.472 12.606 1.00 93.25 276 ASN A O 1
ATOM 2159 N N . GLY A 1 277 ? 2.632 4.447 12.310 1.00 90.00 277 GLY A N 1
ATOM 2160 C CA . GLY A 1 277 ? 3.269 4.481 13.630 1.00 90.00 277 GLY A CA 1
ATOM 2161 C C . GLY A 1 277 ? 4.448 3.516 13.784 1.00 90.00 277 GLY A C 1
ATOM 2162 O O . GLY A 1 277 ? 4.852 3.234 14.910 1.00 90.00 277 GLY A O 1
ATOM 2163 N N . MET A 1 278 ? 4.992 3.009 12.676 1.00 91.44 278 MET A N 1
ATOM 2164 C CA . MET A 1 278 ? 6.225 2.225 12.667 1.00 91.44 278 MET A CA 1
ATOM 2165 C C . MET A 1 278 ? 7.426 3.169 12.650 1.00 91.44 278 MET A C 1
ATOM 2167 O O . MET A 1 278 ? 7.441 4.127 11.881 1.00 91.44 278 MET A O 1
ATOM 2171 N N . GLU A 1 279 ? 8.432 2.897 13.483 1.00 88.75 279 GLU A N 1
ATOM 2172 C CA . GLU A 1 279 ? 9.639 3.725 13.576 1.00 88.75 279 GLU A CA 1
ATOM 2173 C C . GLU A 1 279 ? 10.626 3.376 12.445 1.00 88.75 279 GLU A C 1
ATOM 2175 O O . GLU A 1 279 ? 11.138 2.251 12.413 1.00 88.75 279 GLU A O 1
ATOM 2180 N N . PRO A 1 280 ? 10.906 4.298 11.504 1.00 92.88 280 PRO A N 1
ATOM 2181 C CA . PRO A 1 280 ? 11.861 4.048 10.432 1.00 92.88 280 PRO A CA 1
ATOM 2182 C C . PRO A 1 280 ? 13.306 3.976 10.947 1.00 92.88 280 PRO A C 1
ATOM 2184 O O . PRO A 1 280 ? 13.735 4.741 11.821 1.00 92.88 280 PRO A O 1
ATOM 2187 N N . THR A 1 281 ? 14.104 3.087 10.354 1.00 94.44 281 THR A N 1
ATOM 2188 C CA . THR A 1 281 ? 15.525 2.958 10.705 1.00 94.44 281 THR A CA 1
ATOM 2189 C C . THR A 1 281 ? 16.343 4.153 10.202 1.00 94.44 281 THR A C 1
ATOM 2191 O O . THR A 1 281 ? 15.933 4.884 9.294 1.00 94.44 281 THR A O 1
ATOM 2194 N N . ASP A 1 282 ? 17.537 4.344 10.766 1.00 92.62 282 ASP A N 1
ATOM 2195 C CA . ASP A 1 282 ? 18.452 5.410 10.333 1.00 92.62 282 ASP A CA 1
ATOM 2196 C C . ASP A 1 282 ? 18.888 5.235 8.864 1.00 92.62 282 ASP A C 1
ATOM 2198 O O . ASP A 1 282 ? 19.052 6.215 8.134 1.00 92.62 282 ASP A O 1
ATOM 2202 N N . GLU A 1 283 ? 18.997 3.989 8.391 1.00 94.38 283 GLU A N 1
ATOM 2203 C CA . GLU A 1 283 ? 19.276 3.675 6.984 1.00 94.38 283 GLU A CA 1
ATOM 2204 C C . GLU A 1 283 ? 18.152 4.161 6.063 1.00 94.38 283 GLU A C 1
ATOM 2206 O O . GLU A 1 283 ? 18.418 4.763 5.021 1.00 94.38 283 GLU A O 1
ATOM 2211 N N . MET A 1 284 ? 16.890 3.970 6.462 1.00 95.19 284 MET A N 1
ATOM 2212 C CA . MET A 1 284 ? 15.737 4.441 5.689 1.00 95.19 284 MET A CA 1
ATOM 2213 C C . MET A 1 284 ? 15.683 5.971 5.632 1.00 95.19 284 MET A C 1
ATOM 2215 O O . MET A 1 284 ? 15.371 6.534 4.581 1.00 95.19 284 MET A O 1
ATOM 2219 N N . ARG A 1 285 ? 16.050 6.650 6.728 1.00 94.75 285 ARG A N 1
ATOM 2220 C CA . ARG A 1 285 ? 16.175 8.118 6.796 1.00 94.75 285 ARG A CA 1
ATOM 2221 C C . ARG A 1 285 ? 17.237 8.652 5.839 1.00 94.75 285 ARG A C 1
ATOM 2223 O O . ARG A 1 285 ? 16.995 9.613 5.096 1.00 94.75 285 ARG A O 1
ATOM 2230 N N . ALA A 1 286 ? 18.402 8.007 5.819 1.00 94.88 286 ALA A N 1
ATOM 2231 C CA . ALA A 1 286 ? 19.484 8.346 4.903 1.00 94.88 286 ALA A CA 1
ATOM 2232 C C . ALA A 1 286 ? 19.083 8.101 3.437 1.00 94.88 286 ALA A C 1
ATOM 2234 O O . ALA A 1 286 ? 19.243 8.992 2.597 1.00 94.88 286 ALA A O 1
ATOM 2235 N N . ALA A 1 287 ? 18.490 6.939 3.141 1.00 95.31 287 ALA A N 1
ATOM 2236 C CA . ALA A 1 287 ? 18.036 6.569 1.802 1.00 95.31 287 ALA A CA 1
ATOM 2237 C C . ALA A 1 287 ? 16.963 7.526 1.259 1.00 95.31 287 ALA A C 1
ATOM 2239 O O . ALA A 1 287 ? 17.021 7.916 0.088 1.00 95.31 287 ALA A O 1
ATOM 2240 N N . LEU A 1 288 ? 16.022 7.960 2.107 1.00 96.94 288 LEU A N 1
ATOM 2241 C CA . LEU A 1 288 ? 15.002 8.944 1.749 1.00 96.94 288 LEU A CA 1
ATOM 2242 C C . LEU A 1 288 ? 15.638 10.267 1.305 1.00 96.94 288 LEU A C 1
ATOM 2244 O O . LEU A 1 288 ? 15.313 10.790 0.237 1.00 96.94 288 LEU A O 1
ATOM 2248 N N . SER A 1 289 ? 16.575 10.784 2.101 1.00 93.81 289 SER A N 1
ATOM 2249 C CA . SER A 1 289 ? 17.252 12.054 1.819 1.00 93.81 289 SER A CA 1
ATOM 2250 C C . SER A 1 289 ? 18.117 11.971 0.560 1.00 93.81 289 SER A C 1
ATOM 2252 O O . SER A 1 289 ? 18.136 12.899 -0.246 1.00 93.81 289 SER A O 1
ATOM 2254 N N . GLN A 1 290 ? 18.818 10.852 0.361 1.00 95.25 290 GLN A N 1
ATOM 2255 C CA . GLN A 1 290 ? 19.695 10.645 -0.790 1.00 95.25 290 GLN A CA 1
ATOM 2256 C C . GLN A 1 290 ? 18.912 10.491 -2.099 1.00 95.25 290 GLN A C 1
ATOM 2258 O O . GLN A 1 290 ? 19.266 11.116 -3.098 1.00 95.25 290 GLN A O 1
ATOM 2263 N N . THR A 1 291 ? 17.849 9.684 -2.094 1.00 96.50 291 THR A N 1
ATOM 2264 C CA . THR A 1 291 ? 17.095 9.334 -3.310 1.00 96.50 291 THR A CA 1
ATOM 2265 C C . THR A 1 291 ? 16.244 10.501 -3.801 1.00 96.50 291 THR A C 1
ATOM 2267 O O . THR A 1 291 ? 16.117 10.714 -5.005 1.00 96.50 291 THR A O 1
ATOM 2270 N N . THR A 1 292 ? 15.688 11.292 -2.881 1.00 96.94 292 THR A N 1
ATOM 2271 C CA . THR A 1 292 ? 14.782 12.396 -3.233 1.00 96.94 292 THR A CA 1
ATOM 2272 C C . THR A 1 292 ? 15.504 13.708 -3.523 1.00 96.94 292 THR A C 1
ATOM 2274 O O . THR A 1 292 ? 14.913 14.610 -4.119 1.00 96.94 292 THR A O 1
ATOM 2277 N N . ARG A 1 293 ? 16.792 13.834 -3.176 1.00 95.88 293 ARG A N 1
ATOM 2278 C CA . ARG A 1 293 ? 17.578 15.048 -3.426 1.00 95.88 293 ARG A CA 1
ATOM 2279 C C . ARG A 1 293 ? 17.554 15.434 -4.905 1.00 95.88 293 ARG A C 1
ATOM 2281 O O . ARG A 1 293 ? 17.933 14.642 -5.763 1.00 95.88 293 ARG A O 1
ATOM 2288 N N . GLY A 1 294 ? 17.170 16.674 -5.195 1.00 93.56 294 GLY A N 1
ATOM 2289 C CA . GLY A 1 294 ? 17.083 17.244 -6.539 1.00 93.56 294 GLY A CA 1
ATOM 2290 C C . GLY A 1 294 ? 15.953 16.680 -7.404 1.00 93.56 294 GLY A C 1
ATOM 2291 O O . GLY A 1 294 ? 16.009 16.862 -8.615 1.00 93.56 294 GLY A O 1
ATOM 2292 N N . THR A 1 295 ? 14.987 15.975 -6.809 1.00 95.81 295 THR A N 1
ATOM 2293 C CA . THR A 1 295 ? 13.769 15.482 -7.478 1.00 95.81 295 THR A CA 1
ATOM 2294 C C . THR A 1 295 ? 12.556 16.300 -7.053 1.00 95.81 295 THR A C 1
ATOM 2296 O O . THR A 1 295 ? 12.614 17.043 -6.067 1.00 95.81 295 THR A O 1
ATOM 2299 N N . THR A 1 296 ? 11.428 16.113 -7.734 1.00 94.62 296 THR A N 1
ATOM 2300 C CA . THR A 1 296 ? 10.157 16.747 -7.345 1.00 94.62 296 THR A CA 1
ATOM 2301 C C . THR A 1 296 ? 9.671 16.331 -5.949 1.00 94.62 296 THR A C 1
ATOM 2303 O O . THR A 1 296 ? 8.977 17.095 -5.285 1.00 94.62 296 THR A O 1
ATOM 2306 N N . SER A 1 297 ? 10.090 15.160 -5.456 1.00 94.81 297 SER A N 1
ATOM 2307 C CA . SER A 1 297 ? 9.674 14.612 -4.155 1.00 94.81 297 SER A CA 1
ATOM 2308 C C . SER A 1 297 ? 10.477 15.141 -2.957 1.00 94.81 297 SER A C 1
ATOM 2310 O O . SER A 1 297 ? 10.149 14.814 -1.817 1.00 94.81 297 SER A O 1
ATOM 2312 N N . GLN A 1 298 ? 11.526 15.949 -3.175 1.00 94.75 298 GLN A N 1
ATOM 2313 C CA . GLN A 1 298 ? 12.439 16.375 -2.104 1.00 94.75 298 GLN A CA 1
ATOM 2314 C C . GLN A 1 298 ? 11.723 17.109 -0.960 1.00 94.75 298 GLN A C 1
ATOM 2316 O O . GLN A 1 298 ? 11.980 16.828 0.209 1.00 94.75 298 GLN A O 1
ATOM 2321 N N . SER A 1 299 ? 10.846 18.062 -1.287 1.00 92.50 299 SER A N 1
ATOM 2322 C CA . SER A 1 299 ? 10.180 18.889 -0.275 1.00 92.50 299 SER A CA 1
ATOM 2323 C C . SER A 1 299 ? 9.217 18.063 0.577 1.00 92.50 299 SER A C 1
ATOM 2325 O O . SER A 1 299 ? 9.243 18.174 1.802 1.00 92.50 299 SER A O 1
ATOM 2327 N N . TYR A 1 300 ? 8.432 17.187 -0.055 1.00 93.69 300 TYR A N 1
ATOM 2328 C CA . TYR A 1 300 ? 7.538 16.279 0.657 1.00 93.69 300 TYR A CA 1
ATOM 2329 C C . TYR A 1 300 ? 8.317 15.325 1.571 1.00 93.69 300 TYR A C 1
ATOM 2331 O O . TYR A 1 300 ? 7.983 15.181 2.745 1.00 93.69 300 TYR A O 1
ATOM 2339 N N . ALA A 1 301 ? 9.420 14.748 1.083 1.00 96.00 301 ALA A N 1
ATOM 2340 C CA . ALA A 1 301 ? 10.277 13.865 1.873 1.00 96.00 301 ALA A CA 1
ATOM 2341 C C . ALA A 1 301 ? 10.845 14.543 3.130 1.00 96.00 301 ALA A C 1
ATOM 2343 O O . ALA A 1 301 ? 10.849 13.944 4.206 1.00 96.00 301 ALA A O 1
ATOM 2344 N N . GLN A 1 302 ? 11.268 15.806 3.019 1.00 94.38 302 GLN A N 1
ATOM 2345 C CA . GLN A 1 302 ? 11.713 16.598 4.170 1.00 94.38 302 GLN A CA 1
ATOM 2346 C C . GLN A 1 302 ? 10.578 16.845 5.172 1.00 94.38 302 GLN A C 1
ATOM 2348 O O . GLN A 1 302 ? 10.808 16.764 6.378 1.00 94.38 302 GLN A O 1
ATOM 2353 N N . SER A 1 303 ? 9.355 17.089 4.690 1.00 94.25 303 SER A N 1
ATOM 2354 C CA . SER A 1 303 ? 8.179 17.225 5.557 1.00 94.25 303 SER A CA 1
ATOM 2355 C C . SER A 1 303 ? 7.903 15.939 6.334 1.00 94.25 303 SER A C 1
ATOM 2357 O O . SER A 1 303 ? 7.697 15.996 7.543 1.00 94.25 303 SER A O 1
ATOM 2359 N N . VAL A 1 304 ? 7.937 14.778 5.671 1.00 96.25 304 VAL A N 1
ATOM 2360 C CA . VAL A 1 304 ? 7.675 13.484 6.323 1.00 96.25 304 VAL A CA 1
ATOM 2361 C C . VAL A 1 304 ? 8.715 13.174 7.400 1.00 96.25 304 VAL A C 1
ATOM 2363 O O . VAL A 1 304 ? 8.352 12.765 8.502 1.00 96.25 304 VAL A O 1
ATOM 2366 N N . LEU A 1 305 ? 9.996 13.426 7.118 1.00 95.75 305 LEU A N 1
ATOM 2367 C CA . LEU A 1 305 ? 11.074 13.273 8.098 1.00 95.75 305 LEU A CA 1
ATOM 2368 C C . LEU A 1 305 ? 10.893 14.216 9.299 1.00 95.75 305 LEU A C 1
ATOM 2370 O O . LEU A 1 305 ? 11.092 13.822 10.446 1.00 95.75 305 LEU A O 1
ATOM 2374 N N . SER A 1 306 ? 10.491 15.466 9.051 1.00 94.50 306 SER A N 1
ATOM 2375 C CA . SER A 1 306 ? 10.218 16.419 10.129 1.00 94.50 306 SER A CA 1
ATOM 2376 C C . SER A 1 306 ? 9.035 15.988 10.996 1.00 94.50 306 SER A C 1
ATOM 2378 O O . SER A 1 306 ? 9.073 16.197 12.209 1.00 94.50 306 SER A O 1
ATOM 2380 N N . ASP A 1 307 ? 7.994 15.411 10.395 1.00 95.38 307 ASP A N 1
ATOM 2381 C CA . ASP A 1 307 ? 6.827 14.917 11.124 1.00 95.38 307 ASP A CA 1
ATOM 2382 C C . ASP A 1 307 ? 7.182 13.757 12.043 1.00 95.38 307 ASP A C 1
ATOM 2384 O O . ASP A 1 307 ? 6.789 13.766 13.205 1.00 95.38 307 ASP A O 1
ATOM 2388 N N . GLU A 1 308 ? 7.946 12.784 11.548 1.00 95.56 308 GLU A N 1
ATOM 2389 C CA . GLU A 1 308 ? 8.421 11.649 12.342 1.00 95.56 308 GLU A CA 1
ATOM 2390 C C . GLU A 1 308 ? 9.163 12.117 13.602 1.00 95.56 308 GLU A C 1
ATOM 2392 O O . GLU A 1 308 ? 8.837 11.688 14.710 1.00 95.56 308 GLU A O 1
ATOM 2397 N N . LEU A 1 309 ? 10.129 13.029 13.448 1.00 94.19 309 LEU A N 1
ATOM 2398 C CA . LEU A 1 309 ? 10.914 13.547 14.570 1.00 94.19 309 LEU A CA 1
ATOM 2399 C C . LEU A 1 309 ? 10.040 14.307 15.574 1.00 94.19 309 LEU A C 1
ATOM 2401 O O . LEU A 1 309 ? 10.189 14.122 16.783 1.00 94.19 309 LEU A O 1
ATOM 2405 N N . ALA A 1 310 ? 9.099 15.120 15.088 1.00 94.81 310 ALA A N 1
ATOM 2406 C CA . ALA A 1 310 ? 8.169 15.853 15.942 1.00 94.81 310 ALA A CA 1
ATOM 2407 C C . ALA A 1 310 ? 7.222 14.913 16.707 1.00 94.81 310 ALA A C 1
ATOM 2409 O O . ALA A 1 310 ? 6.994 15.106 17.899 1.00 94.81 310 ALA A O 1
ATOM 2410 N N . ILE A 1 311 ? 6.712 13.868 16.048 1.00 94.75 311 ILE A N 1
ATOM 2411 C CA . ILE A 1 311 ? 5.866 12.838 16.666 1.00 94.75 311 ILE A CA 1
ATOM 2412 C C . ILE A 1 311 ? 6.647 12.084 17.745 1.00 94.75 311 ILE A C 1
ATOM 2414 O O . ILE A 1 311 ? 6.134 11.879 18.845 1.00 94.75 311 ILE A O 1
ATOM 2418 N N . LYS A 1 312 ? 7.893 11.693 17.456 1.00 92.81 312 LYS A N 1
ATOM 2419 C CA . LYS A 1 312 ? 8.758 11.000 18.417 1.00 92.81 312 LYS A CA 1
ATOM 2420 C C . LYS A 1 312 ? 9.017 11.857 19.655 1.00 92.81 312 LYS A C 1
ATOM 2422 O O . LYS A 1 312 ? 8.897 11.355 20.771 1.00 92.81 312 LYS A O 1
ATOM 2427 N N . GLN A 1 313 ? 9.311 13.142 19.467 1.00 92.94 313 GLN A N 1
ATOM 2428 C CA . GLN A 1 313 ? 9.513 14.076 20.573 1.00 92.94 313 GLN A CA 1
ATOM 2429 C C . GLN A 1 313 ? 8.233 14.264 21.398 1.00 92.94 313 GLN A C 1
ATOM 2431 O O . GLN A 1 313 ? 8.259 14.115 22.618 1.00 92.94 313 GLN A O 1
ATOM 2436 N N . ALA A 1 314 ? 7.093 14.495 20.740 1.00 92.12 314 ALA A N 1
ATOM 2437 C CA . ALA A 1 314 ? 5.809 14.654 21.418 1.00 92.12 314 ALA A CA 1
ATOM 2438 C C . ALA A 1 314 ? 5.415 13.401 22.222 1.00 92.12 314 ALA A C 1
ATOM 2440 O O . ALA A 1 314 ? 4.878 13.518 23.321 1.00 92.12 314 ALA A O 1
ATOM 2441 N N . LYS A 1 315 ? 5.748 12.195 21.735 1.00 89.38 315 LYS A N 1
ATOM 2442 C CA . LYS A 1 315 ? 5.528 10.939 22.474 1.00 89.38 315 LYS A CA 1
ATOM 2443 C C . LYS A 1 315 ? 6.333 10.860 23.775 1.00 89.38 315 LYS A C 1
ATOM 2445 O O . LYS A 1 315 ? 5.837 10.289 24.745 1.00 89.38 315 LYS A O 1
ATOM 2450 N N . LEU A 1 316 ? 7.542 11.424 23.810 1.00 88.88 316 LEU A N 1
ATOM 2451 C CA . LEU A 1 316 ? 8.377 11.476 25.016 1.00 88.88 316 LEU A CA 1
ATOM 2452 C C . LEU A 1 316 ? 7.869 12.508 26.032 1.00 88.88 316 LEU A C 1
ATOM 2454 O O . LEU A 1 316 ? 7.954 12.274 27.235 1.00 88.88 316 LEU A O 1
ATOM 2458 N N . GLU A 1 317 ? 7.348 13.635 25.551 1.00 88.06 317 GLU A N 1
ATOM 2459 C CA . GLU A 1 317 ? 6.868 14.745 26.386 1.00 88.06 317 GLU A CA 1
ATOM 2460 C C . GLU A 1 317 ? 5.425 14.553 26.889 1.00 88.06 317 GLU A C 1
ATOM 2462 O O . GLU A 1 317 ? 5.061 15.066 27.946 1.00 88.06 317 GLU A O 1
ATOM 2467 N N . GLY A 1 318 ? 4.612 13.779 26.166 1.00 86.00 318 GLY A N 1
ATOM 2468 C CA . GLY A 1 318 ? 3.255 13.398 26.551 1.00 86.00 318 GLY A CA 1
ATOM 2469 C C . GLY A 1 318 ? 2.146 14.199 25.861 1.00 86.00 318 GLY A C 1
ATOM 2470 O O . GLY A 1 318 ? 2.362 14.941 24.903 1.00 86.00 318 GLY A O 1
ATOM 2471 N N . THR A 1 319 ? 0.913 14.033 26.348 1.00 85.81 319 THR A N 1
ATOM 2472 C CA . THR A 1 319 ? -0.322 14.518 25.698 1.00 85.81 319 THR A CA 1
ATOM 2473 C C . THR A 1 319 ? -0.307 16.014 25.373 1.00 85.81 319 THR A C 1
ATOM 2475 O O . THR A 1 319 ? -0.655 16.394 24.258 1.00 85.81 319 THR A O 1
ATOM 2478 N N . GLN A 1 320 ? 0.146 16.864 26.300 1.00 86.44 320 GLN A N 1
ATOM 2479 C CA . GLN A 1 320 ? 0.163 18.321 26.098 1.00 86.44 320 GLN A CA 1
ATOM 2480 C C . GLN A 1 320 ? 1.080 18.749 24.942 1.00 86.44 320 GLN A C 1
ATOM 2482 O O . GLN A 1 320 ? 0.767 19.704 24.225 1.00 86.44 320 GLN A O 1
ATOM 2487 N N . ALA A 1 321 ? 2.191 18.038 24.729 1.00 89.50 321 ALA A N 1
ATOM 2488 C CA . ALA A 1 321 ? 3.105 18.315 23.626 1.00 89.50 321 ALA A CA 1
ATOM 2489 C C . ALA A 1 321 ? 2.464 17.979 22.273 1.00 89.50 321 ALA A C 1
ATOM 2491 O O . ALA A 1 321 ? 2.548 18.778 21.340 1.00 89.50 321 ALA A O 1
ATOM 2492 N N . PHE A 1 322 ? 1.749 16.852 22.177 1.00 91.19 322 PHE A N 1
ATOM 2493 C CA . PHE A 1 322 ? 0.976 16.504 20.980 1.00 91.19 322 PHE A CA 1
ATOM 2494 C C . PHE A 1 322 ? -0.133 17.517 20.678 1.00 91.19 322 PHE A C 1
ATOM 2496 O O . PHE A 1 322 ? -0.269 17.952 19.533 1.00 91.19 322 PHE A O 1
ATOM 2503 N N . GLU A 1 323 ? -0.915 17.905 21.688 1.00 87.94 323 GLU A N 1
ATOM 2504 C CA . GLU A 1 323 ? -1.990 18.892 21.530 1.00 87.94 323 GLU A CA 1
ATOM 2505 C C . GLU A 1 323 ? -1.442 20.227 21.027 1.00 87.94 323 GLU A C 1
ATOM 2507 O O . GLU A 1 323 ? -1.968 20.791 20.067 1.00 87.94 323 GLU A O 1
ATOM 2512 N N . SER A 1 324 ? -0.335 20.688 21.615 1.00 91.38 324 SER A N 1
ATOM 2513 C CA . SER A 1 324 ? 0.343 21.918 21.202 1.00 91.38 324 SER A CA 1
ATOM 2514 C C . SER A 1 324 ? 0.871 21.820 19.769 1.00 91.38 324 SER A C 1
ATOM 2516 O O . SER A 1 324 ? 0.679 22.742 18.976 1.00 91.38 324 SER A O 1
ATOM 2518 N N . LEU A 1 325 ? 1.493 20.692 19.406 1.00 90.94 325 LEU A N 1
ATOM 2519 C CA . LEU A 1 325 ? 2.027 20.442 18.065 1.00 90.94 325 LEU A CA 1
ATOM 2520 C C . LEU A 1 325 ? 0.937 20.547 16.988 1.00 90.94 325 LEU A C 1
ATOM 2522 O O . LEU A 1 325 ? 1.138 21.199 15.962 1.00 90.94 325 LEU A O 1
ATOM 2526 N N . ILE A 1 326 ? -0.214 19.915 17.229 1.00 94.31 326 ILE A N 1
ATOM 2527 C CA . ILE A 1 326 ? -1.348 19.882 16.298 1.00 94.31 326 ILE A CA 1
ATOM 2528 C C . ILE A 1 326 ? -2.043 21.244 16.246 1.00 94.31 326 ILE A C 1
ATOM 2530 O O . ILE A 1 326 ? -2.320 21.745 15.156 1.00 94.31 326 ILE A O 1
ATOM 2534 N N . LEU A 1 327 ? -2.317 21.859 17.401 1.00 91.81 327 LEU A N 1
ATOM 2535 C CA . LEU A 1 327 ? -3.041 23.127 17.478 1.00 91.81 327 LEU A CA 1
ATOM 2536 C C . LEU A 1 327 ? -2.269 24.266 16.807 1.00 91.81 327 LEU A C 1
ATOM 2538 O O . LEU A 1 327 ? -2.864 25.038 16.051 1.00 91.81 327 LEU A O 1
ATOM 2542 N N . ASN A 1 328 ? -0.956 24.347 17.040 1.00 91.25 328 ASN A N 1
ATOM 2543 C CA . ASN A 1 328 ? -0.107 25.372 16.436 1.00 91.25 328 ASN A CA 1
ATOM 2544 C C . ASN A 1 328 ? -0.125 25.266 14.906 1.00 91.25 328 ASN A C 1
ATOM 2546 O O . ASN A 1 328 ? -0.399 26.254 14.224 1.00 91.25 328 ASN A O 1
ATOM 2550 N N . GLN A 1 329 ? 0.078 24.059 14.370 1.00 90.94 329 GLN A N 1
ATOM 2551 C CA . GLN A 1 329 ? 0.073 23.831 12.925 1.00 90.94 329 GLN A CA 1
ATOM 2552 C C . GLN A 1 329 ? -1.311 24.062 12.308 1.00 90.94 329 GLN A C 1
ATOM 2554 O O . GLN A 1 329 ? -1.424 24.708 11.269 1.00 90.94 329 GLN A O 1
ATOM 2559 N N . LYS A 1 330 ? -2.381 23.580 12.951 1.00 93.12 330 LYS A N 1
ATOM 2560 C CA . LYS A 1 330 ? -3.757 23.796 12.489 1.00 93.12 330 LYS A CA 1
ATOM 2561 C C . LYS A 1 330 ? -4.091 25.286 12.398 1.00 93.12 330 LYS A C 1
ATOM 2563 O O . LYS A 1 330 ? -4.599 25.730 11.374 1.00 93.12 330 LYS A O 1
ATOM 2568 N N . THR A 1 331 ? -3.757 26.053 13.436 1.00 92.50 331 THR A N 1
ATOM 2569 C CA . THR A 1 331 ? -4.010 27.501 13.483 1.00 92.50 331 THR A CA 1
ATOM 2570 C C . THR A 1 331 ? -3.266 28.235 12.367 1.00 92.50 331 THR A C 1
ATOM 2572 O O . THR A 1 331 ? -3.818 29.137 11.738 1.00 92.50 331 THR A O 1
ATOM 2575 N N . GLU A 1 332 ? -2.019 27.845 12.092 1.00 91.44 332 GLU A N 1
ATOM 2576 C CA . GLU A 1 332 ? -1.225 28.425 11.007 1.00 91.44 332 GLU A CA 1
ATOM 2577 C C . GLU A 1 332 ? -1.854 28.156 9.630 1.00 91.44 332 GLU A C 1
ATOM 2579 O O . GLU A 1 332 ? -2.003 29.086 8.833 1.00 91.44 332 GLU A O 1
ATOM 2584 N N . LEU A 1 333 ? -2.291 26.916 9.378 1.00 92.75 333 LEU A N 1
ATOM 2585 C CA . LEU A 1 333 ? -2.906 26.511 8.109 1.00 92.75 333 LEU A CA 1
ATOM 2586 C C . LEU A 1 333 ? -4.284 27.144 7.887 1.00 92.75 333 LEU A C 1
ATOM 2588 O O . LEU A 1 333 ? -4.602 27.539 6.766 1.00 92.75 333 LEU A O 1
ATOM 2592 N N . GLU A 1 334 ? -5.092 27.284 8.940 1.00 90.38 334 GLU A N 1
ATOM 2593 C CA . GLU A 1 334 ? -6.397 27.953 8.868 1.00 90.38 334 GLU A CA 1
ATOM 2594 C C . GLU A 1 334 ? -6.260 29.458 8.603 1.00 90.38 334 GLU A C 1
ATOM 2596 O O . GLU A 1 334 ? -7.085 30.039 7.898 1.00 90.38 334 GLU A O 1
ATOM 2601 N N . LYS A 1 335 ? -5.208 30.097 9.131 1.00 91.75 335 LYS A N 1
ATOM 2602 C CA . LYS A 1 335 ? -4.983 31.539 8.975 1.00 91.75 335 LYS A CA 1
ATOM 2603 C C . LYS A 1 335 ? -4.365 31.910 7.627 1.00 91.75 335 LYS A C 1
ATOM 2605 O O . LYS A 1 335 ? -4.771 32.903 7.027 1.00 91.75 335 LYS A O 1
ATOM 2610 N N . ASN A 1 336 ? -3.363 31.155 7.182 1.00 92.69 336 ASN A N 1
ATOM 2611 C CA . ASN A 1 336 ? -2.532 31.524 6.032 1.00 92.69 336 ASN A CA 1
ATOM 2612 C C . ASN A 1 336 ? -2.856 30.715 4.764 1.00 92.69 336 ASN A C 1
ATOM 2614 O O . ASN A 1 336 ? -2.322 31.015 3.695 1.00 92.69 336 ASN A O 1
ATOM 2618 N N . GLY A 1 337 ? -3.721 29.701 4.868 1.00 86.62 337 GLY A N 1
ATOM 2619 C CA . GLY A 1 337 ? -3.822 28.648 3.863 1.00 86.62 337 GLY A CA 1
ATOM 2620 C C . GLY A 1 337 ? -2.627 27.691 3.942 1.00 86.62 337 GLY A C 1
ATOM 2621 O O . GLY A 1 337 ? -1.599 27.990 4.547 1.00 86.62 337 GLY A O 1
ATOM 2622 N N . GLY A 1 338 ? -2.765 26.514 3.335 1.00 87.94 338 GLY A N 1
ATOM 2623 C CA . GLY A 1 338 ? -1.743 25.469 3.381 1.00 87.94 338 GLY A CA 1
ATOM 2624 C C . GLY A 1 338 ? -1.636 24.698 2.076 1.00 87.94 338 GLY A C 1
ATOM 2625 O O . GLY A 1 338 ? -2.629 24.534 1.364 1.00 87.94 338 GLY A O 1
ATOM 2626 N N . THR A 1 339 ? -0.438 24.209 1.765 1.00 90.50 339 THR A N 1
ATOM 2627 C CA . THR A 1 339 ? -0.220 23.261 0.666 1.00 90.50 339 THR A CA 1
ATOM 2628 C C . THR A 1 339 ? -0.793 21.886 1.021 1.00 90.50 339 THR A C 1
ATOM 2630 O O . THR A 1 339 ? -1.010 21.571 2.193 1.00 90.50 339 THR A O 1
ATOM 2633 N N . ALA A 1 340 ? -1.024 21.036 0.014 1.00 88.19 340 ALA A N 1
ATOM 2634 C CA . ALA A 1 340 ? -1.504 19.668 0.234 1.00 88.19 340 ALA A CA 1
ATOM 2635 C C . ALA A 1 340 ? -0.598 18.881 1.206 1.00 88.19 340 ALA A C 1
ATOM 2637 O O . ALA A 1 340 ? -1.099 18.205 2.103 1.00 88.19 340 ALA A O 1
ATOM 2638 N N . ASP A 1 341 ? 0.722 19.042 1.083 1.00 87.62 341 ASP A N 1
ATOM 2639 C CA . ASP A 1 341 ? 1.717 18.392 1.942 1.00 87.62 341 ASP A CA 1
ATOM 2640 C C . ASP A 1 341 ? 1.601 18.836 3.408 1.00 87.62 341 ASP A C 1
ATOM 2642 O O . ASP A 1 341 ? 1.685 18.013 4.320 1.00 87.62 341 ASP A O 1
ATOM 2646 N N . GLN A 1 342 ? 1.350 20.127 3.654 1.00 90.69 342 GLN A N 1
ATOM 2647 C CA . GLN A 1 342 ? 1.174 20.648 5.012 1.00 90.69 342 GLN A CA 1
ATOM 2648 C C . GLN A 1 342 ? -0.108 20.118 5.673 1.00 90.69 342 GLN A C 1
ATOM 2650 O O . GLN A 1 342 ? -0.101 19.795 6.862 1.00 90.69 342 GLN A O 1
ATOM 2655 N N . TRP A 1 343 ? -1.195 19.978 4.909 1.00 91.31 343 TRP A N 1
ATOM 2656 C CA . TRP A 1 343 ? -2.428 19.354 5.398 1.00 91.31 343 TRP A CA 1
ATOM 2657 C C . TRP A 1 343 ? -2.248 17.858 5.679 1.00 91.31 343 TRP A C 1
ATOM 2659 O O . TRP A 1 343 ? -2.741 17.364 6.695 1.00 91.31 343 TRP A O 1
ATOM 2669 N N . GLN A 1 344 ? -1.495 17.140 4.839 1.00 92.00 344 GLN A N 1
ATOM 2670 C CA . GLN A 1 344 ? -1.135 15.744 5.111 1.00 92.00 344 GLN A CA 1
ATOM 2671 C C . GLN A 1 344 ? -0.277 15.602 6.372 1.00 92.00 344 GLN A C 1
ATOM 2673 O O . GLN A 1 344 ? -0.516 14.701 7.172 1.00 92.00 344 GLN A O 1
ATOM 2678 N N . SER A 1 345 ? 0.682 16.504 6.588 1.00 93.56 345 SER A N 1
ATOM 2679 C CA . SER A 1 345 ? 1.488 16.550 7.813 1.00 93.56 345 SER A CA 1
ATOM 2680 C C . SER A 1 345 ? 0.610 16.709 9.065 1.00 93.56 345 SER A C 1
ATOM 2682 O O . SER A 1 345 ? 0.748 15.939 10.022 1.00 93.56 345 SER A O 1
ATOM 2684 N N . LEU A 1 346 ? -0.369 17.625 9.039 1.00 94.06 346 LEU A N 1
ATOM 2685 C CA . LEU A 1 346 ? -1.337 17.785 10.131 1.00 94.06 346 LEU A CA 1
ATOM 2686 C C . LEU A 1 346 ? -2.145 16.498 10.372 1.00 94.06 346 LEU A C 1
ATOM 2688 O O . LEU A 1 346 ? -2.335 16.091 11.523 1.00 94.06 346 LEU A O 1
ATOM 2692 N N . GLN A 1 347 ? -2.603 15.840 9.304 1.00 94.44 347 GLN A N 1
ATOM 2693 C CA . GLN A 1 347 ? -3.343 14.580 9.397 1.00 94.44 347 GLN A CA 1
ATOM 2694 C C . GLN A 1 347 ? -2.489 13.465 10.019 1.00 94.44 347 GLN A C 1
ATOM 2696 O O . GLN A 1 347 ? -2.948 12.793 10.943 1.00 94.44 347 GLN A O 1
ATOM 2701 N N . ARG A 1 348 ? -1.239 13.306 9.572 1.00 94.88 348 ARG A N 1
ATOM 2702 C CA . ARG A 1 348 ? -0.275 12.330 10.101 1.00 94.88 348 ARG A CA 1
ATOM 2703 C C . ARG A 1 348 ? -0.039 12.520 11.596 1.00 94.88 348 ARG A C 1
ATOM 2705 O O . ARG A 1 348 ? -0.142 11.563 12.363 1.00 94.88 348 ARG A O 1
ATOM 2712 N N . ARG A 1 349 ? 0.226 13.757 12.030 1.00 95.12 349 ARG A N 1
ATOM 2713 C CA . ARG A 1 349 ? 0.433 14.087 13.453 1.00 95.12 349 ARG A CA 1
ATOM 2714 C C . ARG A 1 349 ? -0.824 13.835 14.284 1.00 95.12 349 ARG A C 1
ATOM 2716 O O . ARG A 1 349 ? -0.729 13.274 15.372 1.00 95.12 349 ARG A O 1
ATOM 2723 N N . SER A 1 350 ? -1.997 14.178 13.752 1.00 94.50 350 SER A N 1
ATOM 2724 C CA . SER A 1 350 ? -3.286 13.928 14.413 1.00 94.50 350 SER A CA 1
ATOM 2725 C C . SER A 1 350 ? -3.566 12.432 14.584 1.00 94.50 350 SER A C 1
ATOM 2727 O O . SER A 1 350 ? -3.958 11.998 15.665 1.00 94.50 350 SER A O 1
ATOM 2729 N N . ALA A 1 351 ? -3.304 11.625 13.553 1.00 95.62 351 ALA A N 1
ATOM 2730 C CA . ALA A 1 351 ? -3.439 10.171 13.621 1.00 95.62 351 ALA A CA 1
ATOM 2731 C C . ALA A 1 351 ? -2.436 9.546 14.606 1.00 95.62 351 ALA A C 1
ATOM 2733 O O . ALA A 1 351 ? -2.787 8.650 15.374 1.00 95.62 351 ALA A O 1
ATOM 2734 N N . ALA A 1 352 ? -1.195 10.042 14.634 1.00 95.31 352 ALA A N 1
ATOM 2735 C CA . ALA A 1 352 ? -0.200 9.608 15.609 1.00 95.31 352 ALA A CA 1
ATOM 2736 C C . ALA A 1 352 ? -0.630 9.913 17.052 1.00 95.31 352 ALA A C 1
ATOM 2738 O O . ALA A 1 352 ? -0.456 9.067 17.929 1.00 95.31 352 ALA A O 1
ATOM 2739 N N . PHE A 1 353 ? -1.248 11.073 17.291 1.00 94.00 353 PHE A N 1
ATOM 2740 C CA . PHE A 1 353 ? -1.787 11.420 18.602 1.00 94.00 353 PHE A CA 1
ATOM 2741 C C . PHE A 1 353 ? -2.941 10.507 19.027 1.00 94.00 353 PHE A C 1
ATOM 2743 O O . PHE A 1 353 ? -2.957 10.048 20.166 1.00 94.00 353 PHE A O 1
ATOM 2750 N N . GLN A 1 354 ? -3.868 10.185 18.120 1.00 91.56 354 GLN A N 1
ATOM 2751 C CA . GLN A 1 354 ? -4.954 9.241 18.407 1.00 91.56 354 GLN A CA 1
ATOM 2752 C C . GLN A 1 354 ? -4.413 7.869 18.824 1.00 91.56 354 GLN A C 1
ATOM 2754 O O . GLN A 1 354 ? -4.788 7.358 19.877 1.00 91.56 354 GLN A O 1
ATOM 2759 N N . ARG A 1 355 ? -3.451 7.321 18.072 1.00 90.81 355 ARG A N 1
ATOM 2760 C CA . ARG A 1 355 ? -2.790 6.056 18.437 1.00 90.81 355 ARG A CA 1
ATOM 2761 C C . ARG A 1 355 ? -2.092 6.126 19.790 1.00 90.81 355 ARG A C 1
ATOM 2763 O O . ARG A 1 355 ? -2.163 5.182 20.569 1.00 90.81 355 ARG A O 1
ATOM 2770 N N . TYR A 1 356 ? -1.420 7.239 20.079 1.00 88.88 356 TYR A N 1
ATOM 2771 C CA . TYR A 1 356 ? -0.791 7.447 21.380 1.00 88.88 356 TYR A CA 1
ATOM 2772 C C . TYR A 1 356 ? -1.826 7.451 22.515 1.00 88.88 356 TYR A C 1
ATOM 2774 O O . TYR A 1 356 ? -1.608 6.798 23.534 1.00 88.88 356 TYR A O 1
ATOM 2782 N N . GLN A 1 357 ? -2.967 8.125 22.341 1.00 84.38 357 GLN A N 1
ATOM 2783 C CA . GLN A 1 357 ? -4.049 8.101 23.330 1.00 84.38 357 GLN A CA 1
ATOM 2784 C C . GLN A 1 357 ? -4.609 6.692 23.537 1.00 84.38 357 GLN A C 1
ATOM 2786 O O . GLN A 1 357 ? -4.834 6.289 24.677 1.00 84.38 357 GLN A O 1
ATOM 2791 N N . GLU A 1 358 ? -4.806 5.931 22.461 1.00 84.31 358 GLU A N 1
ATOM 2792 C CA . GLU A 1 358 ? -5.248 4.537 22.538 1.00 84.31 358 GLU A CA 1
ATOM 2793 C C . GLU A 1 358 ? -4.241 3.673 23.308 1.00 84.31 358 GLU A C 1
ATOM 2795 O O . GLU A 1 358 ? -4.637 2.936 24.210 1.00 84.31 358 GLU A O 1
ATOM 2800 N N . GLU A 1 359 ? -2.942 3.808 23.022 1.00 83.50 359 GLU A N 1
ATOM 2801 C CA . GLU A 1 359 ? -1.863 3.110 23.733 1.00 83.50 359 GLU A CA 1
ATOM 2802 C C . GLU A 1 359 ? -1.872 3.446 25.234 1.00 83.50 359 GLU A C 1
ATOM 2804 O O . GLU A 1 359 ? -1.831 2.545 26.075 1.00 83.50 359 GLU A O 1
ATOM 2809 N N . GLN A 1 360 ? -1.995 4.729 25.588 1.00 79.62 360 GLN A N 1
ATOM 2810 C CA . GLN A 1 360 ? -2.084 5.158 26.987 1.00 79.62 360 GLN A CA 1
ATOM 2811 C C . GLN A 1 360 ? -3.349 4.637 27.674 1.00 79.62 360 GLN A C 1
ATOM 2813 O O . GLN A 1 360 ? -3.277 4.163 28.809 1.00 79.62 360 GLN A O 1
ATOM 2818 N N . ASN A 1 361 ? -4.498 4.678 26.996 1.00 76.94 361 ASN A N 1
ATOM 2819 C CA . ASN A 1 361 ? -5.748 4.153 27.533 1.00 76.94 361 ASN A CA 1
ATOM 2820 C C . ASN A 1 361 ? -5.631 2.646 27.800 1.00 76.94 361 ASN A C 1
ATOM 2822 O O . ASN A 1 361 ? -5.962 2.193 28.889 1.00 76.94 361 ASN A O 1
ATOM 2826 N N . GLN A 1 362 ? -5.069 1.876 26.865 1.00 74.88 362 GLN A N 1
ATOM 2827 C CA . GLN A 1 362 ? -4.826 0.441 27.047 1.00 74.88 362 GLN A CA 1
ATOM 2828 C C . GLN A 1 362 ? -3.918 0.157 28.252 1.00 74.88 362 GLN A C 1
ATOM 2830 O O . GLN A 1 362 ? -4.226 -0.716 29.066 1.00 74.88 362 GLN A O 1
ATOM 2835 N N . ILE A 1 363 ? -2.834 0.922 28.421 1.00 78.00 363 ILE A N 1
ATOM 2836 C CA . ILE A 1 363 ? -1.956 0.810 29.597 1.00 78.00 363 ILE A CA 1
ATOM 2837 C C . ILE A 1 363 ? -2.737 1.106 30.884 1.00 78.00 363 ILE A C 1
ATOM 2839 O O . ILE A 1 363 ? -2.651 0.338 31.845 1.00 78.00 363 ILE A O 1
ATOM 2843 N N . ALA A 1 364 ? -3.523 2.184 30.907 1.00 74.06 364 ALA A N 1
ATOM 2844 C CA . ALA A 1 364 ? -4.327 2.560 32.063 1.00 74.06 364 ALA A CA 1
ATOM 2845 C C . ALA A 1 364 ? -5.369 1.484 32.410 1.00 74.06 364 ALA A C 1
ATOM 2847 O O . ALA A 1 364 ? -5.516 1.123 33.580 1.00 74.06 364 ALA A O 1
ATOM 2848 N N . VAL A 1 365 ? -6.056 0.921 31.411 1.00 73.44 365 VAL A N 1
ATOM 2849 C CA . VAL A 1 365 ? -7.058 -0.133 31.615 1.00 73.44 365 VAL A CA 1
ATOM 2850 C C . VAL A 1 365 ? -6.401 -1.423 32.124 1.00 73.44 365 VAL A C 1
ATOM 2852 O O . VAL A 1 365 ? -6.896 -2.027 33.074 1.00 73.44 365 VAL A O 1
ATOM 2855 N N . MET A 1 366 ? -5.245 -1.824 31.591 1.00 77.62 366 MET A N 1
ATOM 2856 C CA . MET A 1 366 ? -4.508 -2.988 32.106 1.00 77.62 366 MET A CA 1
ATOM 2857 C C . MET A 1 366 ? -4.082 -2.802 33.567 1.00 77.62 366 MET A C 1
ATOM 2859 O O . MET A 1 366 ? -4.252 -3.704 34.389 1.00 77.62 366 MET A O 1
ATOM 2863 N N . GLN A 1 367 ? -3.603 -1.608 33.928 1.00 77.75 367 GLN A N 1
ATOM 2864 C CA . GLN A 1 367 ? -3.279 -1.282 35.319 1.00 77.75 367 GLN A CA 1
ATOM 2865 C C . GLN A 1 367 ? -4.513 -1.308 36.232 1.00 77.75 367 GLN A C 1
ATOM 2867 O O . GLN A 1 367 ? -4.380 -1.628 37.417 1.00 77.75 367 GLN A O 1
ATOM 2872 N N . ARG A 1 368 ? -5.707 -0.986 35.711 1.00 74.06 368 ARG A N 1
ATOM 2873 C CA . ARG A 1 368 ? -6.973 -1.128 36.449 1.00 74.06 368 ARG A CA 1
ATOM 2874 C C . ARG A 1 368 ? -7.277 -2.573 36.773 1.00 74.06 368 ARG A C 1
ATOM 2876 O O . ARG A 1 368 ? -7.595 -2.855 37.922 1.00 74.06 368 ARG A O 1
ATOM 2883 N N . VAL A 1 369 ? -7.145 -3.473 35.802 1.00 83.88 369 VAL A N 1
ATOM 2884 C CA . VAL A 1 369 ? -7.358 -4.910 36.020 1.00 83.88 369 VAL A CA 1
ATOM 2885 C C . VAL A 1 369 ? -6.411 -5.435 37.098 1.00 83.88 369 VAL A C 1
ATOM 2887 O O . VAL A 1 369 ? -6.853 -6.094 38.035 1.00 83.88 369 VAL A O 1
ATOM 2890 N N . GLU A 1 370 ? -5.129 -5.072 37.042 1.00 82.50 370 GLU A N 1
ATOM 2891 C CA . GLU A 1 370 ? -4.159 -5.466 38.071 1.00 82.50 370 GLU A CA 1
ATOM 2892 C C . GLU A 1 370 ? -4.510 -4.917 39.461 1.00 82.50 370 GLU A C 1
ATOM 2894 O O . GLU A 1 370 ? -4.459 -5.651 40.449 1.00 82.50 370 GLU A O 1
ATOM 2899 N N . SER A 1 371 ? -4.890 -3.639 39.551 1.00 75.38 371 SER A N 1
ATOM 2900 C CA . SER A 1 371 ? -5.332 -3.032 40.811 1.00 75.38 371 SER A CA 1
ATOM 2901 C C . SER A 1 371 ? -6.625 -3.663 41.328 1.00 75.38 371 SER A C 1
ATOM 2903 O O . SER A 1 371 ? -6.735 -3.915 42.519 1.00 75.38 371 SER A O 1
ATOM 2905 N N . SER A 1 372 ? -7.573 -3.998 40.457 1.00 78.88 372 SER A N 1
ATOM 2906 C CA . SER A 1 372 ? -8.803 -4.703 40.820 1.00 78.88 372 SER A CA 1
ATOM 2907 C C . SER A 1 372 ? -8.503 -6.081 41.425 1.00 78.88 372 SER A C 1
ATOM 2909 O O . SER A 1 372 ? -8.960 -6.402 42.523 1.00 78.88 372 SER A O 1
ATOM 2911 N N . ILE A 1 373 ? -7.625 -6.859 40.785 1.00 83.00 373 ILE A N 1
ATOM 2912 C CA . ILE A 1 373 ? -7.189 -8.184 41.258 1.00 83.00 373 ILE A CA 1
ATOM 2913 C C . ILE A 1 373 ? -6.394 -8.103 42.571 1.00 83.00 373 ILE A C 1
ATOM 2915 O O . ILE A 1 373 ? -6.419 -9.040 43.374 1.00 83.00 373 ILE A O 1
ATOM 2919 N N . LYS A 1 374 ? -5.678 -7.006 42.814 1.00 78.25 374 LYS A N 1
ATOM 2920 C CA . LYS A 1 374 ? -4.882 -6.833 44.032 1.00 78.25 374 LYS A CA 1
ATOM 2921 C C . LYS A 1 374 ? -5.695 -6.276 45.200 1.00 78.25 374 LYS A C 1
ATOM 2923 O O . LYS A 1 374 ? -5.636 -6.820 46.299 1.00 78.25 374 LYS A O 1
ATOM 2928 N N . ASP A 1 375 ? -6.420 -5.197 44.947 1.00 70.81 375 ASP A N 1
ATOM 2929 C CA . ASP A 1 375 ? -7.016 -4.328 45.960 1.00 70.81 375 ASP A CA 1
ATOM 2930 C C . ASP A 1 375 ? -8.533 -4.576 46.116 1.00 70.81 375 ASP A C 1
ATOM 2932 O O . ASP A 1 375 ? -9.155 -4.044 47.030 1.00 70.81 375 ASP A O 1
ATOM 2936 N N . GLY A 1 376 ? -9.132 -5.423 45.264 1.00 68.06 376 GLY A N 1
ATOM 2937 C CA . GLY A 1 376 ? -10.523 -5.876 45.386 1.00 68.06 376 GLY A CA 1
ATOM 2938 C C . GLY A 1 376 ? -11.568 -4.858 44.931 1.00 68.06 376 GLY A C 1
ATOM 2939 O O . GLY A 1 376 ? -12.718 -4.945 45.351 1.00 68.06 376 GLY A O 1
ATOM 2940 N N . VAL A 1 377 ? -11.174 -3.890 44.103 1.00 69.50 377 VAL A N 1
ATOM 2941 C CA . VAL A 1 377 ? -12.071 -2.873 43.543 1.00 69.50 377 VAL A CA 1
ATOM 2942 C C . VAL A 1 377 ? -12.695 -3.416 42.248 1.00 69.50 377 VAL A C 1
ATOM 2944 O O . VAL A 1 377 ? -11.944 -3.615 41.290 1.00 69.50 377 VAL A O 1
ATOM 2947 N N . PRO A 1 378 ? -14.019 -3.661 42.179 1.00 69.19 378 PRO A N 1
ATOM 2948 C CA . PRO A 1 378 ? -14.664 -4.204 40.981 1.00 69.19 378 PRO A CA 1
ATOM 2949 C C . PRO A 1 378 ? -14.540 -3.265 39.779 1.00 69.19 378 PRO A C 1
ATOM 2951 O O . PRO A 1 378 ? -14.513 -2.042 39.944 1.00 69.19 378 PRO A O 1
ATOM 2954 N N . LEU A 1 379 ? -14.473 -3.836 38.576 1.00 76.19 379 LEU A N 1
ATOM 2955 C CA . LEU A 1 379 ? -14.515 -3.089 37.320 1.00 76.19 379 LEU A CA 1
ATOM 2956 C C . LEU A 1 379 ? -15.960 -2.953 36.844 1.00 76.19 379 LEU A C 1
ATOM 2958 O O . LEU A 1 379 ? -16.797 -3.785 37.175 1.00 76.19 379 LEU A O 1
ATOM 2962 N N . ASP A 1 380 ? -16.230 -1.934 36.027 1.00 73.56 380 ASP A N 1
ATOM 2963 C CA . ASP A 1 380 ? -17.485 -1.856 35.275 1.00 73.56 380 ASP A CA 1
ATOM 2964 C C . ASP A 1 380 ? -17.522 -3.005 34.247 1.00 73.56 380 ASP A C 1
ATOM 2966 O O . ASP A 1 380 ? -16.708 -2.981 33.312 1.00 73.56 380 ASP A O 1
ATOM 2970 N N . PRO A 1 381 ? -18.422 -3.998 34.395 1.00 72.12 381 PRO A N 1
ATOM 2971 C CA . PRO A 1 381 ? -18.530 -5.131 33.482 1.00 72.12 381 PRO A CA 1
ATOM 2972 C C . PRO A 1 381 ? -19.149 -4.759 32.130 1.00 72.12 381 PRO A C 1
ATOM 2974 O O . PRO A 1 381 ? -19.137 -5.573 31.208 1.00 72.12 381 PRO A O 1
ATOM 2977 N N . THR A 1 382 ? -19.687 -3.547 31.990 1.00 70.94 382 THR A N 1
ATOM 2978 C CA . THR A 1 382 ? -20.306 -3.061 30.748 1.00 70.94 382 THR A CA 1
ATOM 2979 C C . THR A 1 382 ? -19.372 -2.187 29.915 1.00 70.94 382 THR A C 1
ATOM 2981 O O . THR A 1 382 ? -19.614 -1.968 28.724 1.00 70.94 382 THR A O 1
ATOM 2984 N N . ASP A 1 383 ? -18.241 -1.765 30.488 1.00 75.75 383 ASP A N 1
ATOM 2985 C CA . ASP A 1 383 ? -17.164 -1.130 29.739 1.00 75.75 383 ASP A CA 1
ATOM 2986 C C . ASP A 1 383 ? -16.405 -2.181 28.918 1.00 75.75 383 ASP A C 1
ATOM 2988 O O . ASP A 1 383 ? -15.654 -3.015 29.435 1.00 75.75 383 ASP A O 1
ATOM 2992 N N . LYS A 1 384 ? -16.553 -2.092 27.594 1.00 81.44 384 LYS A N 1
ATOM 2993 C CA . LYS A 1 384 ? -15.861 -2.962 26.635 1.00 81.44 384 LYS A CA 1
ATOM 2994 C C . LYS A 1 384 ? -14.342 -2.945 26.811 1.00 81.44 384 LYS A C 1
ATOM 2996 O O . LYS A 1 384 ? -13.704 -3.961 26.548 1.00 81.44 384 LYS A O 1
ATOM 3001 N N . ASN A 1 385 ? -13.759 -1.833 27.261 1.00 81.62 385 ASN A N 1
ATOM 3002 C CA . ASN A 1 385 ? -12.324 -1.761 27.517 1.00 81.62 385 ASN A CA 1
ATOM 3003 C C . ASN A 1 385 ? -11.940 -2.606 28.733 1.00 81.62 385 ASN A C 1
ATOM 3005 O O . ASN A 1 385 ? -10.933 -3.308 28.685 1.00 81.62 385 ASN A O 1
ATOM 3009 N N . ASN A 1 386 ? -12.750 -2.594 29.797 1.00 81.44 386 ASN A N 1
ATOM 3010 C CA . ASN A 1 386 ? -12.508 -3.434 30.970 1.00 81.44 386 ASN A CA 1
ATOM 3011 C C . ASN A 1 386 ? -12.641 -4.922 30.617 1.00 81.44 386 ASN A C 1
ATOM 3013 O O . ASN A 1 386 ? -11.776 -5.702 31.011 1.00 81.44 386 ASN A O 1
ATOM 3017 N N . GLN A 1 387 ? -13.648 -5.308 29.819 1.00 86.31 387 GLN A N 1
ATOM 3018 C CA . GLN A 1 387 ? -13.757 -6.676 29.293 1.00 86.31 387 GLN A CA 1
ATOM 3019 C C . GLN A 1 387 ? -12.512 -7.059 28.482 1.00 86.31 387 GLN A C 1
ATOM 3021 O O . GLN A 1 387 ? -11.880 -8.071 28.774 1.00 86.31 387 GLN A O 1
ATOM 3026 N N . ALA A 1 388 ? -12.109 -6.227 27.515 1.00 88.56 388 ALA A N 1
ATOM 3027 C CA . ALA A 1 388 ? -10.936 -6.486 26.683 1.00 88.56 388 ALA A CA 1
ATOM 3028 C C . ALA A 1 388 ? -9.648 -6.612 27.514 1.00 88.56 388 ALA A C 1
ATOM 3030 O O . ALA A 1 388 ? -8.821 -7.485 27.258 1.00 88.56 388 ALA A O 1
ATOM 3031 N N . ALA A 1 389 ? -9.478 -5.782 28.541 1.00 86.44 389 ALA A N 1
ATOM 3032 C CA . ALA A 1 389 ? -8.317 -5.852 29.416 1.00 86.44 389 ALA A CA 1
ATOM 3033 C C . ALA A 1 389 ? -8.329 -7.094 30.317 1.00 86.44 389 ALA A C 1
ATOM 3035 O O . ALA A 1 389 ? -7.274 -7.692 30.530 1.00 86.44 389 ALA A O 1
ATOM 3036 N N . VAL A 1 390 ? -9.494 -7.523 30.816 1.00 89.69 390 VAL A N 1
ATOM 3037 C CA . VAL A 1 390 ? -9.627 -8.798 31.539 1.00 89.69 390 VAL A CA 1
ATOM 3038 C C . VAL A 1 390 ? -9.310 -9.973 30.615 1.00 89.69 390 VAL A C 1
ATOM 3040 O O . VAL A 1 390 ? -8.586 -10.876 31.029 1.00 89.69 390 VAL A O 1
ATOM 3043 N N . ASP A 1 391 ? -9.750 -9.932 29.357 1.00 91.56 391 ASP A N 1
ATOM 3044 C CA . ASP A 1 391 ? -9.443 -10.957 28.355 1.00 91.56 391 ASP A CA 1
ATOM 3045 C C . ASP A 1 391 ? -7.933 -11.021 28.055 1.00 91.56 391 ASP A C 1
ATOM 3047 O O . ASP A 1 391 ? -7.350 -12.109 28.035 1.00 91.56 391 ASP A O 1
ATOM 3051 N N . ILE A 1 392 ? -7.274 -9.866 27.879 1.00 89.12 392 ILE A N 1
ATOM 3052 C CA . ILE A 1 392 ? -5.815 -9.771 27.688 1.00 89.12 392 ILE A CA 1
ATOM 3053 C C . ILE A 1 392 ? -5.077 -10.276 28.931 1.00 89.12 392 ILE A C 1
ATOM 3055 O O . ILE A 1 392 ? -4.103 -11.027 28.817 1.00 89.12 392 ILE A O 1
ATOM 3059 N N . TRP A 1 393 ? -5.514 -9.870 30.125 1.00 89.81 393 TRP A N 1
ATOM 3060 C CA . TRP A 1 393 ? -4.918 -10.314 31.380 1.00 89.81 393 TRP A CA 1
ATOM 3061 C C . TRP A 1 393 ? -5.057 -11.831 31.541 1.00 89.81 393 TRP A C 1
ATOM 3063 O O . TRP A 1 393 ? -4.067 -12.492 31.856 1.00 89.81 393 TRP A O 1
ATOM 3073 N N . PHE A 1 394 ? -6.236 -12.394 31.261 1.00 91.56 394 PHE A N 1
ATOM 3074 C CA . PHE A 1 394 ? -6.502 -13.831 31.315 1.00 91.56 394 PHE A CA 1
ATOM 3075 C C . PHE A 1 394 ? -5.599 -14.592 30.341 1.00 91.56 394 PHE A C 1
ATOM 3077 O O . PHE A 1 394 ? -4.905 -15.521 30.749 1.00 91.56 394 PHE A O 1
ATOM 3084 N N . GLN A 1 395 ? -5.507 -14.147 29.085 1.00 90.12 395 GLN A N 1
ATOM 3085 C CA . GLN A 1 395 ? -4.649 -14.775 28.078 1.00 90.12 395 GLN A CA 1
ATOM 3086 C C . GLN A 1 395 ? -3.163 -14.767 28.475 1.00 90.12 395 GLN A C 1
ATOM 3088 O O . GLN A 1 395 ? -2.437 -15.720 28.190 1.00 90.12 395 GLN A O 1
ATOM 3093 N N . LYS A 1 396 ? -2.693 -13.699 29.131 1.00 88.00 396 LYS A N 1
ATOM 3094 C CA . LYS A 1 396 ? -1.297 -13.585 29.578 1.00 88.00 396 LYS A CA 1
ATOM 3095 C C . LYS A 1 396 ? -1.001 -14.400 30.840 1.00 88.00 396 LYS A C 1
ATOM 3097 O O . LYS A 1 396 ? 0.068 -14.994 30.916 1.00 88.00 396 LYS A O 1
ATOM 3102 N N . ASN A 1 397 ? -1.914 -14.420 31.813 1.00 89.06 397 ASN A N 1
ATOM 3103 C CA . ASN A 1 397 ? -1.651 -14.938 33.163 1.00 89.06 397 ASN A CA 1
ATOM 3104 C C . ASN A 1 397 ? -2.248 -16.328 33.435 1.00 89.06 397 ASN A C 1
ATOM 3106 O O . ASN A 1 397 ? -1.850 -16.973 34.400 1.00 89.06 397 ASN A O 1
ATOM 3110 N N . MET A 1 398 ? -3.182 -16.802 32.607 1.00 88.06 398 MET A N 1
ATOM 3111 C CA . MET A 1 398 ? -3.821 -18.121 32.723 1.00 88.06 398 MET A CA 1
ATOM 3112 C C . MET A 1 398 ? -3.552 -18.991 31.490 1.00 88.06 398 MET A C 1
ATOM 3114 O O . MET A 1 398 ? -4.433 -19.690 30.989 1.00 88.06 398 MET A O 1
ATOM 3118 N N . GLN A 1 399 ? -2.319 -18.947 30.977 1.00 84.12 399 GLN A N 1
ATOM 3119 C CA . GLN A 1 399 ? -1.902 -19.861 29.914 1.00 84.12 399 GLN A CA 1
ATOM 3120 C C . GLN A 1 399 ? -2.018 -21.312 30.393 1.00 84.12 399 GLN A C 1
ATOM 3122 O O . GLN A 1 399 ? -1.517 -21.658 31.460 1.00 84.12 399 GLN A O 1
ATOM 3127 N N . GLY A 1 400 ? -2.681 -22.155 29.599 1.00 85.19 400 GLY A N 1
ATOM 3128 C CA . GLY A 1 400 ? -2.935 -23.551 29.962 1.00 85.19 400 GLY A CA 1
ATOM 3129 C C . GLY A 1 400 ? -4.115 -23.756 30.916 1.00 85.19 400 GLY A C 1
ATOM 3130 O O . GLY A 1 400 ? -4.179 -24.801 31.551 1.00 85.19 400 GLY A O 1
ATOM 3131 N N . PHE A 1 401 ? -5.033 -22.786 31.024 1.00 91.19 401 PHE A N 1
ATOM 3132 C CA . PHE A 1 401 ? -6.279 -22.953 31.773 1.00 91.19 401 PHE A CA 1
ATOM 3133 C C . PHE A 1 401 ? -7.003 -24.253 31.386 1.00 91.19 401 PHE A C 1
ATOM 3135 O O . PHE A 1 401 ? -7.375 -24.440 30.225 1.00 91.19 401 PHE A O 1
ATOM 3142 N N . ASP A 1 402 ? -7.231 -25.116 32.375 1.00 89.25 402 ASP A N 1
ATOM 3143 C CA . ASP A 1 402 ? -7.958 -26.373 32.223 1.00 89.25 402 ASP A CA 1
ATOM 3144 C C . ASP A 1 402 ? -9.178 -26.380 33.147 1.00 89.25 402 ASP A C 1
ATOM 3146 O O . ASP A 1 402 ? -9.066 -26.291 34.369 1.00 89.25 402 ASP A O 1
ATOM 3150 N N . TYR A 1 403 ? -10.364 -26.514 32.560 1.00 86.56 403 TYR A N 1
ATOM 3151 C CA . TYR A 1 403 ? -11.624 -26.580 33.299 1.00 86.56 403 TYR A CA 1
ATOM 3152 C C . TYR A 1 403 ? -11.809 -27.907 34.058 1.00 86.56 403 TYR A C 1
ATOM 3154 O O . TYR A 1 403 ? -12.767 -28.046 34.815 1.00 86.56 403 TYR A O 1
ATOM 3162 N N . ASN A 1 404 ? -10.917 -28.886 33.874 1.00 85.38 404 ASN A N 1
ATOM 3163 C CA . ASN A 1 404 ? -10.869 -30.110 34.675 1.00 85.38 404 ASN A CA 1
ATOM 3164 C C . ASN A 1 404 ? -9.989 -29.971 35.925 1.00 85.38 404 ASN A C 1
ATOM 3166 O O . ASN A 1 404 ? -10.094 -30.791 36.841 1.00 85.38 404 ASN A O 1
ATOM 3170 N N . ASP A 1 405 ? -9.145 -28.940 35.994 1.00 86.56 405 ASP A N 1
ATOM 3171 C CA . ASP A 1 405 ? -8.280 -28.678 37.138 1.00 86.56 405 ASP A CA 1
ATOM 3172 C C . ASP A 1 405 ? -8.961 -27.739 38.146 1.00 86.56 405 ASP A C 1
ATOM 3174 O O . ASP A 1 405 ? -9.342 -26.601 37.858 1.00 86.56 405 ASP A O 1
ATOM 3178 N N . THR A 1 406 ? -9.071 -28.210 39.389 1.00 81.88 406 THR A N 1
ATOM 3179 C CA . THR A 1 406 ? -9.683 -27.446 40.484 1.00 81.88 406 THR A CA 1
ATOM 3180 C C . THR A 1 406 ? -8.885 -26.180 40.812 1.00 81.88 406 THR A C 1
ATOM 3182 O O . THR A 1 406 ? -9.478 -25.160 41.163 1.00 81.88 406 THR A O 1
ATOM 3185 N N . ASN A 1 407 ? -7.555 -26.199 40.666 1.00 85.19 407 ASN A N 1
ATOM 3186 C CA . ASN A 1 407 ? -6.733 -25.014 40.918 1.00 85.19 407 ASN A CA 1
ATOM 3187 C C . ASN A 1 407 ? -6.971 -23.935 39.858 1.00 85.19 407 ASN A C 1
ATOM 3189 O O . ASN A 1 407 ? -7.140 -22.765 40.202 1.00 85.19 407 ASN A O 1
ATOM 3193 N N . SER A 1 408 ? -7.058 -24.330 38.587 1.00 87.56 408 SER A N 1
ATOM 3194 C CA . SER A 1 408 ? -7.432 -23.446 37.480 1.00 87.56 408 SER A CA 1
ATOM 3195 C C . SER A 1 408 ? -8.793 -22.778 37.718 1.00 87.56 408 SER A C 1
ATOM 3197 O O . SER A 1 408 ? -8.894 -21.550 37.641 1.00 87.56 408 SER A O 1
ATOM 3199 N N . ILE A 1 409 ? -9.816 -23.544 38.119 1.00 83.50 409 ILE A N 1
ATOM 3200 C CA . ILE A 1 409 ? -11.148 -23.009 38.459 1.00 83.50 409 ILE A CA 1
ATOM 3201 C C . ILE A 1 409 ? -11.091 -22.038 39.650 1.00 83.50 409 ILE A C 1
ATOM 3203 O O . ILE A 1 409 ? -11.710 -20.971 39.608 1.00 83.50 409 ILE A O 1
ATOM 3207 N N . ASN A 1 410 ? -10.344 -22.368 40.707 1.00 84.38 410 ASN A N 1
ATOM 3208 C CA . ASN A 1 410 ? -10.211 -21.508 41.887 1.00 84.38 410 ASN A CA 1
ATOM 3209 C C . ASN A 1 410 ? -9.504 -20.187 41.559 1.00 84.38 410 ASN A C 1
ATOM 3211 O O . ASN A 1 410 ? -9.931 -19.123 42.016 1.00 84.38 410 ASN A O 1
ATOM 3215 N N . ASN A 1 411 ? -8.460 -20.232 40.729 1.00 87.38 411 ASN A N 1
ATOM 3216 C CA . ASN A 1 411 ? -7.750 -19.039 40.280 1.00 87.38 411 ASN A CA 1
ATOM 3217 C C . ASN A 1 411 ? -8.665 -18.138 39.442 1.00 87.38 411 ASN A C 1
ATOM 3219 O O . ASN A 1 411 ? -8.735 -16.935 39.703 1.00 87.38 411 ASN A O 1
ATOM 3223 N N . LEU A 1 412 ? -9.416 -18.714 38.493 1.00 88.38 412 LEU A N 1
ATOM 3224 C CA . LEU A 1 412 ? -10.427 -17.990 37.717 1.00 88.38 412 LEU A CA 1
ATOM 3225 C C . LEU A 1 412 ? -11.485 -17.364 38.633 1.00 88.38 412 LEU A C 1
ATOM 3227 O O . LEU A 1 412 ? -11.776 -16.177 38.509 1.00 88.38 412 LEU A O 1
ATOM 3231 N N . SER A 1 413 ? -12.005 -18.125 39.596 1.00 83.88 413 SER A N 1
ATOM 3232 C CA . SER A 1 413 ? -12.995 -17.638 40.563 1.00 83.88 413 SER A CA 1
ATOM 3233 C C . SER A 1 413 ? -12.464 -16.454 41.370 1.00 83.88 413 SER A C 1
ATOM 3235 O O . SER A 1 413 ? -13.182 -15.484 41.598 1.00 83.88 413 SER A O 1
ATOM 3237 N N . GLY A 1 414 ? -11.183 -16.478 41.749 1.00 83.31 414 GLY A N 1
ATOM 3238 C CA . GLY A 1 414 ? -10.522 -15.360 42.417 1.00 83.31 414 GLY A CA 1
ATOM 3239 C C . GLY A 1 414 ? -10.380 -14.111 41.543 1.00 83.31 414 GLY A C 1
ATOM 3240 O O . GLY A 1 414 ? -10.401 -13.002 42.074 1.00 83.31 414 GLY A O 1
ATOM 3241 N N . VAL A 1 415 ? -10.230 -14.265 40.226 1.00 87.25 415 VAL A N 1
ATOM 3242 C CA . VAL A 1 415 ? -10.202 -13.141 39.276 1.00 87.25 415 VAL A CA 1
ATOM 3243 C C . VAL A 1 415 ? -11.604 -12.582 39.102 1.00 87.25 415 VAL A C 1
ATOM 3245 O O . VAL A 1 415 ? -11.811 -11.415 39.405 1.00 87.25 415 VAL A O 1
ATOM 3248 N N . VAL A 1 416 ? -12.576 -13.424 38.742 1.00 86.69 416 VAL A N 1
ATOM 3249 C CA . VAL A 1 416 ? -13.979 -13.032 38.528 1.00 86.69 416 VAL A CA 1
ATOM 3250 C C . VAL A 1 416 ? -14.581 -12.386 39.777 1.00 86.69 416 VAL A C 1
ATOM 3252 O O . VAL A 1 416 ? -15.301 -11.397 39.683 1.00 86.69 416 VAL A O 1
ATOM 3255 N N . ARG A 1 417 ? -14.252 -12.885 40.972 1.00 79.44 417 ARG A N 1
ATOM 3256 C CA . ARG A 1 417 ? -14.688 -12.280 42.237 1.00 79.44 417 ARG A CA 1
ATOM 3257 C C . ARG A 1 417 ? -14.139 -10.865 42.438 1.00 79.44 417 ARG A C 1
ATOM 3259 O O . ARG A 1 417 ? -14.805 -10.054 43.069 1.00 79.44 417 ARG A O 1
ATOM 3266 N N . ARG A 1 418 ? -12.923 -10.581 41.971 1.00 80.75 418 ARG A N 1
ATOM 3267 C CA . ARG A 1 418 ? -12.246 -9.296 42.207 1.00 80.75 418 ARG A CA 1
ATOM 3268 C C . ARG A 1 418 ? -12.506 -8.279 41.106 1.00 80.75 418 ARG A C 1
ATOM 3270 O O . ARG A 1 418 ? -12.696 -7.111 41.418 1.00 80.75 418 ARG A O 1
ATOM 3277 N N . THR A 1 419 ? -12.573 -8.734 39.857 1.00 81.88 419 THR A N 1
ATOM 3278 C CA . THR A 1 419 ? -12.869 -7.893 38.691 1.00 81.88 419 THR A CA 1
ATOM 3279 C C . THR A 1 419 ? -14.360 -7.716 38.451 1.00 81.88 419 THR A C 1
ATOM 3281 O O . THR A 1 419 ? -14.747 -6.703 37.885 1.00 81.88 419 THR A O 1
ATOM 3284 N N . GLY A 1 420 ? -15.193 -8.678 38.859 1.00 78.94 420 GLY A N 1
ATOM 3285 C CA . GLY A 1 420 ? -16.614 -8.734 38.505 1.00 78.94 420 GLY A CA 1
ATOM 3286 C C . GLY A 1 420 ? -16.881 -9.219 37.074 1.00 78.94 420 GLY A C 1
ATOM 3287 O O . GLY A 1 420 ? -18.036 -9.308 36.675 1.00 78.94 420 GLY A O 1
ATOM 3288 N N . ILE A 1 421 ? -15.838 -9.554 36.302 1.00 84.12 421 ILE A N 1
ATOM 3289 C CA . ILE A 1 421 ? -15.925 -9.840 34.863 1.00 84.12 421 ILE A CA 1
ATOM 3290 C C . ILE A 1 421 ? -15.493 -11.279 34.580 1.00 84.12 421 ILE A C 1
ATOM 3292 O O . ILE A 1 421 ? -14.388 -11.684 34.950 1.00 84.12 421 ILE A O 1
ATOM 3296 N N . ILE A 1 422 ? -16.338 -12.031 33.869 1.00 88.56 422 ILE A N 1
ATOM 3297 C CA . ILE A 1 422 ? -15.977 -13.335 33.296 1.00 88.56 422 ILE A CA 1
ATOM 3298 C C . ILE A 1 422 ? -15.249 -13.100 31.964 1.00 88.56 422 ILE A C 1
ATOM 3300 O O . ILE A 1 422 ? -15.835 -12.471 31.078 1.00 88.56 422 ILE A O 1
ATOM 3304 N N . PRO A 1 423 ? -14.020 -13.623 31.775 1.00 91.81 423 PRO A N 1
ATOM 3305 C CA . PRO A 1 423 ? -13.318 -13.524 30.497 1.00 91.81 423 PRO A CA 1
ATOM 3306 C C . PRO A 1 423 ? -14.149 -14.093 29.340 1.00 91.81 423 PRO A C 1
ATOM 3308 O O . PRO A 1 423 ? -14.781 -15.147 29.480 1.00 91.81 423 PRO A O 1
ATOM 3311 N N . SER A 1 424 ? -14.118 -13.445 28.179 1.00 92.19 424 SER A N 1
ATOM 3312 C CA . SER A 1 424 ? -14.900 -13.838 26.998 1.00 92.19 424 SER A CA 1
ATOM 3313 C C . SER A 1 424 ? -14.591 -15.273 26.553 1.00 92.19 424 SER A C 1
ATOM 3315 O O . SER A 1 424 ? -15.475 -16.002 26.101 1.00 92.19 424 SER A O 1
ATOM 3317 N N . GLN A 1 425 ? -13.343 -15.720 26.731 1.00 91.69 425 GLN A N 1
ATOM 3318 C CA . GLN A 1 425 ? -12.920 -17.093 26.452 1.00 91.69 425 GLN A CA 1
ATOM 3319 C C . GLN A 1 425 ? -13.692 -18.101 27.316 1.00 91.69 425 GLN A C 1
ATOM 3321 O O . GLN A 1 425 ? -14.161 -19.114 26.804 1.00 91.69 425 GLN A O 1
ATOM 3326 N N . VAL A 1 426 ? -13.891 -17.798 28.601 1.00 92.38 426 VAL A N 1
ATOM 3327 C CA . VAL A 1 426 ? -14.635 -18.650 29.539 1.00 92.38 426 VAL A CA 1
ATOM 3328 C C . VAL A 1 426 ? -16.132 -18.647 29.212 1.00 92.38 426 VAL A C 1
ATOM 3330 O O . VAL A 1 426 ? -16.760 -19.705 29.226 1.00 92.38 426 VAL A O 1
ATOM 3333 N N . GLN A 1 427 ? -16.708 -17.494 28.851 1.00 90.38 427 GLN A N 1
ATOM 3334 C CA . GLN A 1 427 ? -18.108 -17.420 28.398 1.00 90.38 427 GLN A CA 1
ATOM 3335 C C . GLN A 1 427 ? -18.345 -18.303 27.161 1.00 90.38 427 GLN A C 1
ATOM 3337 O O . GLN A 1 427 ? -19.324 -19.048 27.096 1.00 90.38 427 GLN A O 1
ATOM 3342 N N . SER A 1 428 ? -17.414 -18.271 26.201 1.00 91.56 428 SER A N 1
ATOM 3343 C CA . SER A 1 428 ? -17.450 -19.132 25.014 1.00 91.56 428 SER A CA 1
ATOM 3344 C C . SER A 1 428 ? -17.379 -20.620 25.377 1.00 91.56 428 SER A C 1
ATOM 3346 O O . SER A 1 428 ? -18.151 -21.420 24.846 1.00 91.56 428 SER A O 1
ATOM 3348 N N . MET A 1 429 ? -16.525 -20.993 26.341 1.00 91.50 429 MET A N 1
ATOM 3349 C CA . MET A 1 429 ? -16.441 -22.370 26.846 1.00 91.50 429 MET A CA 1
ATOM 3350 C C . MET A 1 429 ? -17.767 -22.837 27.448 1.00 91.50 429 MET A C 1
ATOM 3352 O O . MET A 1 429 ? -18.215 -23.934 27.125 1.00 91.50 429 MET A O 1
ATOM 3356 N N . PHE A 1 430 ? -18.430 -22.006 28.259 1.00 93.25 430 PHE A N 1
ATOM 3357 C CA . PHE A 1 430 ? -19.754 -22.334 28.787 1.00 93.25 430 PHE A CA 1
ATOM 3358 C C . PHE A 1 430 ? -20.786 -22.522 27.672 1.00 93.25 430 PHE A C 1
ATOM 3360 O O . PHE A 1 430 ? -21.488 -23.529 27.659 1.00 93.25 430 PHE A O 1
ATOM 3367 N N . ASN A 1 431 ? -20.855 -21.608 26.703 1.00 89.88 431 ASN A N 1
ATOM 3368 C CA . ASN A 1 431 ? -21.811 -21.729 25.599 1.00 89.88 431 ASN A CA 1
ATOM 3369 C C . ASN A 1 431 ? -21.576 -23.003 24.767 1.00 89.88 431 ASN A C 1
ATOM 3371 O O . ASN A 1 431 ? -22.532 -23.686 24.405 1.00 89.88 431 ASN A O 1
ATOM 3375 N N . ALA A 1 432 ? -20.316 -23.370 24.513 1.00 89.62 432 ALA A N 1
ATOM 3376 C CA . ALA A 1 432 ? -19.978 -24.622 23.837 1.00 89.62 432 ALA A CA 1
ATOM 3377 C C . ALA A 1 432 ? -20.322 -25.858 24.689 1.00 89.62 432 ALA A C 1
ATOM 3379 O O . ALA A 1 432 ? -20.864 -26.837 24.176 1.00 89.62 432 ALA A O 1
ATOM 3380 N N . GLY A 1 433 ? -20.049 -25.812 25.994 1.00 90.62 433 GLY A N 1
ATOM 3381 C CA . GLY A 1 433 ? -20.347 -26.901 26.924 1.00 90.62 433 GLY A CA 1
ATOM 3382 C C . GLY A 1 433 ? -21.839 -27.131 27.155 1.00 90.62 433 GLY A C 1
ATOM 3383 O O . GLY A 1 433 ? -22.258 -28.262 27.381 1.00 90.62 433 GLY A O 1
ATOM 3384 N N . ALA A 1 434 ? -22.656 -26.084 27.053 1.00 91.00 434 ALA A N 1
ATOM 3385 C CA . ALA A 1 434 ? -24.107 -26.191 27.161 1.00 91.00 434 ALA A CA 1
ATOM 3386 C C . ALA A 1 434 ? -24.743 -26.895 25.948 1.00 91.00 434 ALA A C 1
ATOM 3388 O O . ALA A 1 434 ? -25.849 -27.426 26.037 1.00 91.00 434 ALA A O 1
ATOM 3389 N N . ALA A 1 435 ? -24.029 -26.960 24.820 1.00 87.69 435 ALA A N 1
ATOM 3390 C CA . ALA A 1 435 ? -24.493 -27.633 23.612 1.00 87.69 435 ALA A CA 1
ATOM 3391 C C . ALA A 1 435 ? -24.278 -29.161 23.624 1.00 87.69 435 ALA A C 1
ATOM 3393 O O . ALA A 1 435 ? -24.784 -29.844 22.731 1.00 87.69 435 ALA A O 1
ATOM 3394 N N . THR A 1 436 ? -23.556 -29.720 24.605 1.00 89.31 436 THR A N 1
ATOM 3395 C CA . THR A 1 436 ? -23.220 -31.154 24.660 1.00 89.31 436 THR A CA 1
ATOM 3396 C C . THR A 1 436 ? -23.960 -31.912 25.766 1.00 89.31 436 THR A C 1
ATOM 3398 O O . THR A 1 436 ? -24.272 -31.373 26.825 1.00 89.31 436 THR A O 1
ATOM 3401 N N . LYS A 1 437 ? -24.212 -33.205 25.521 1.00 92.94 437 LYS A N 1
ATOM 3402 C CA . LYS A 1 437 ? -24.685 -34.179 26.522 1.00 92.94 437 LYS A CA 1
ATOM 3403 C C . LYS A 1 437 ? -23.550 -35.001 27.144 1.00 92.94 437 LYS A C 1
ATOM 3405 O O . LYS A 1 437 ? -23.820 -35.883 27.952 1.00 92.94 437 LYS A O 1
ATOM 3410 N N . ASP A 1 438 ? -22.300 -34.764 26.748 1.00 94.31 438 ASP A N 1
ATOM 3411 C CA . ASP A 1 438 ? -21.148 -35.526 27.231 1.00 94.31 438 ASP A CA 1
ATOM 3412 C C . ASP A 1 438 ? -20.838 -35.185 28.703 1.00 94.31 438 ASP A C 1
ATOM 3414 O O . ASP A 1 438 ? -20.439 -34.049 28.994 1.00 94.31 438 ASP A O 1
ATOM 3418 N N . PRO A 1 439 ? -20.966 -36.142 29.645 1.00 93.62 439 PRO A N 1
ATOM 3419 C CA . PRO A 1 439 ? -20.704 -35.880 31.055 1.00 93.62 439 PRO A CA 1
ATOM 3420 C C . PRO A 1 439 ? -19.254 -35.509 31.358 1.00 93.62 439 PRO A C 1
ATOM 3422 O O . PRO A 1 439 ? -19.011 -34.799 32.335 1.00 93.62 439 PRO A O 1
ATOM 3425 N N . SER A 1 440 ? -18.301 -35.945 30.527 1.00 91.44 440 SER A N 1
ATOM 3426 C CA . SER A 1 440 ? -16.883 -35.612 30.691 1.00 91.44 440 SER A CA 1
ATOM 3427 C C . SER A 1 440 ? -16.584 -34.131 30.438 1.00 91.44 440 SER A C 1
ATOM 3429 O O . SER A 1 440 ? -15.585 -33.623 30.932 1.00 91.44 440 SER A O 1
ATOM 3431 N N . ILE A 1 441 ? -17.476 -33.422 29.739 1.00 92.31 441 ILE A N 1
ATOM 3432 C CA . ILE A 1 441 ? -17.375 -31.981 29.473 1.00 92.31 441 ILE A CA 1
ATOM 3433 C C . ILE A 1 441 ? -18.348 -31.210 30.371 1.00 92.31 441 ILE A C 1
ATOM 3435 O O . ILE A 1 441 ? -17.966 -30.253 31.047 1.00 92.31 441 ILE A O 1
ATOM 3439 N N . ALA A 1 442 ? -19.612 -31.643 30.412 1.00 94.06 442 ALA A N 1
ATOM 3440 C CA . ALA A 1 442 ? -20.681 -30.910 31.079 1.00 94.06 442 ALA A CA 1
ATOM 3441 C C . ALA A 1 442 ? -20.511 -30.856 32.604 1.00 94.06 442 ALA A C 1
ATOM 3443 O O . ALA A 1 442 ? -20.788 -29.819 33.200 1.00 94.06 442 ALA A O 1
ATOM 3444 N N . VAL A 1 443 ? -20.032 -31.926 33.254 1.00 93.69 443 VAL A N 1
ATOM 3445 C CA . VAL A 1 443 ? -19.874 -31.942 34.721 1.00 93.69 443 VAL A CA 1
ATOM 3446 C C . VAL A 1 443 ? -18.733 -31.035 35.197 1.00 93.69 443 VAL A C 1
ATOM 3448 O O . VAL A 1 443 ? -18.974 -30.234 36.103 1.00 93.69 443 VAL A O 1
ATOM 3451 N N . PRO A 1 444 ? -17.512 -31.094 34.630 1.00 91.38 444 PRO A N 1
ATOM 3452 C CA . PRO A 1 444 ? -16.453 -30.145 34.977 1.00 91.38 444 PRO A CA 1
ATOM 3453 C C . PRO A 1 444 ? -16.861 -28.682 34.759 1.00 91.38 444 PRO A C 1
ATOM 3455 O O . PRO A 1 444 ? -16.687 -27.852 35.653 1.00 91.38 444 PRO A O 1
ATOM 3458 N N . MET A 1 445 ? -17.506 -28.369 33.630 1.00 93.56 445 MET A N 1
ATOM 3459 C CA . MET A 1 445 ? -18.007 -27.016 33.373 1.00 93.56 445 MET A CA 1
ATOM 3460 C C . MET A 1 445 ? -19.139 -26.618 34.326 1.00 93.56 445 MET A C 1
ATOM 3462 O O . MET A 1 445 ? -19.154 -25.487 34.799 1.00 93.56 445 MET A O 1
ATOM 3466 N N . ALA A 1 446 ? -20.038 -27.534 34.693 1.00 93.94 446 ALA A N 1
ATOM 3467 C CA . ALA A 1 446 ? -21.064 -27.275 35.701 1.00 93.94 446 ALA A CA 1
ATOM 3468 C C . ALA A 1 446 ? -20.461 -26.972 37.077 1.00 93.94 446 ALA A C 1
ATOM 3470 O O . ALA A 1 446 ? -20.934 -26.072 37.763 1.00 93.94 446 ALA A O 1
ATOM 3471 N N . LYS A 1 447 ? -19.387 -27.668 37.472 1.00 91.44 447 LYS A N 1
ATOM 3472 C CA . LYS A 1 447 ? -18.640 -27.364 38.703 1.00 91.44 447 LYS A CA 1
ATOM 3473 C C . LYS A 1 447 ? -17.991 -25.987 38.647 1.00 91.44 447 LYS A C 1
ATOM 3475 O O . LYS A 1 447 ? -18.076 -25.245 39.620 1.00 91.44 447 LYS A O 1
ATOM 3480 N N . MET A 1 448 ? -17.385 -25.631 37.515 1.00 91.69 448 MET A N 1
ATOM 3481 C CA . MET A 1 448 ? -16.835 -24.292 37.303 1.00 91.69 448 MET A CA 1
ATOM 3482 C C . MET A 1 448 ? -17.929 -23.221 37.393 1.00 91.69 448 MET A C 1
ATOM 3484 O O . MET A 1 448 ? -17.776 -22.253 38.133 1.00 91.69 448 MET A O 1
ATOM 3488 N N . PHE A 1 449 ? -19.051 -23.416 36.694 1.00 92.69 449 PHE A N 1
ATOM 3489 C CA . PHE A 1 449 ? -20.206 -22.521 36.743 1.00 92.69 449 PHE A CA 1
ATOM 3490 C C . PHE A 1 449 ? -20.745 -22.386 38.167 1.00 92.69 449 PHE A C 1
ATOM 3492 O O . PHE A 1 449 ? -20.916 -21.272 38.644 1.00 92.69 449 PHE A O 1
ATOM 3499 N N . GLY A 1 450 ? -20.970 -23.506 38.858 1.00 90.81 450 GLY A N 1
ATOM 3500 C CA . GLY A 1 450 ? -21.455 -23.545 40.234 1.00 90.81 450 GLY A CA 1
ATOM 3501 C C . GLY A 1 450 ? -20.515 -22.834 41.201 1.00 90.81 450 GLY A C 1
ATOM 3502 O O . GLY A 1 450 ? -20.969 -22.031 42.004 1.00 90.81 450 GLY A O 1
ATOM 3503 N N . GLY A 1 451 ? -19.201 -23.028 41.061 1.00 87.50 451 GLY A N 1
ATOM 3504 C CA . GLY A 1 451 ? -18.201 -22.309 41.849 1.00 87.50 451 GLY A CA 1
ATOM 3505 C C . GLY A 1 451 ? -18.234 -20.796 41.621 1.00 87.50 451 GLY A C 1
ATOM 3506 O O . GLY A 1 451 ? -18.172 -20.032 42.584 1.00 87.50 451 GLY A O 1
ATOM 3507 N N . LEU A 1 452 ? -18.378 -20.341 40.372 1.00 87.75 452 LEU A N 1
ATOM 3508 C CA . LEU A 1 452 ? -18.552 -18.915 40.074 1.00 87.75 452 LEU A CA 1
ATOM 3509 C C . LEU A 1 452 ? -19.879 -18.386 40.631 1.00 87.75 452 LEU A C 1
ATOM 3511 O O . LEU A 1 452 ? -19.897 -17.332 41.262 1.00 87.75 452 LEU A O 1
ATOM 3515 N N . PHE A 1 453 ? -20.962 -19.138 40.441 1.00 88.19 453 PHE A N 1
ATOM 3516 C CA . PHE A 1 453 ? -22.308 -18.794 40.879 1.00 88.19 453 PHE A CA 1
ATOM 3517 C C . PHE A 1 453 ? -22.398 -18.680 42.405 1.00 88.19 453 PHE A C 1
ATOM 3519 O O . PHE A 1 453 ? -22.921 -17.693 42.906 1.00 88.19 453 PHE A O 1
ATOM 3526 N N . ASP A 1 454 ? -21.851 -19.639 43.152 1.00 85.50 454 ASP A N 1
ATOM 3527 C CA . ASP A 1 454 ? -21.915 -19.662 44.617 1.00 85.50 454 ASP A CA 1
ATOM 3528 C C . ASP A 1 454 ? -21.052 -18.548 45.249 1.00 85.50 454 ASP A C 1
ATOM 3530 O O . ASP A 1 454 ? -21.387 -18.037 46.317 1.00 85.50 454 ASP A O 1
ATOM 3534 N N . ASN A 1 455 ? -19.957 -18.138 44.591 1.00 78.44 455 ASN A N 1
ATOM 3535 C CA . ASN A 1 455 ? -19.058 -17.087 45.089 1.00 78.44 455 ASN A CA 1
ATOM 3536 C C . ASN A 1 455 ? -19.456 -15.668 44.654 1.00 78.44 455 ASN A C 1
ATOM 3538 O O . ASN A 1 455 ? -19.271 -14.720 45.417 1.00 78.44 455 ASN A O 1
ATOM 3542 N N . ASN A 1 456 ? -19.931 -15.498 43.419 1.00 75.94 456 ASN A N 1
ATOM 3543 C CA . ASN A 1 456 ? -20.378 -14.220 42.873 1.00 75.94 456 ASN A CA 1
ATOM 3544 C C . ASN A 1 456 ? -21.513 -14.439 41.848 1.00 75.94 456 ASN A C 1
ATOM 3546 O O . ASN A 1 456 ? -21.259 -14.431 40.638 1.00 75.94 456 ASN A O 1
ATOM 3550 N N . PRO A 1 457 ? -22.774 -14.583 42.303 1.00 79.88 457 PRO A N 1
ATOM 3551 C CA . PRO A 1 457 ? -23.912 -14.812 41.413 1.00 79.88 457 PRO A CA 1
ATOM 3552 C C . PRO A 1 457 ? -24.086 -13.721 40.344 1.00 79.88 457 PRO A C 1
ATOM 3554 O O . PRO A 1 457 ? -24.542 -14.006 39.241 1.00 79.88 457 PRO A O 1
ATOM 3557 N N . ALA A 1 458 ? -23.703 -12.474 40.641 1.00 71.69 458 ALA A N 1
ATOM 3558 C CA . ALA A 1 458 ? -23.820 -11.362 39.697 1.00 71.69 458 ALA A CA 1
ATOM 3559 C C . ALA A 1 458 ? -22.861 -11.500 38.500 1.00 71.69 458 ALA A C 1
ATOM 3561 O O . ALA A 1 458 ? -23.194 -11.093 37.392 1.00 71.69 458 ALA A O 1
ATOM 3562 N N . ALA A 1 459 ? -21.699 -12.140 38.669 1.00 73.44 459 ALA A N 1
ATOM 3563 C CA . ALA A 1 459 ? -20.747 -12.308 37.569 1.00 73.44 459 ALA A CA 1
ATOM 3564 C C . ALA A 1 459 ? -21.274 -13.220 36.450 1.00 73.44 459 ALA A C 1
ATOM 3566 O O . ALA A 1 459 ? -20.935 -13.035 35.285 1.00 73.44 459 ALA A O 1
ATOM 3567 N N . VAL A 1 460 ? -22.110 -14.203 36.795 1.00 79.94 460 VAL A N 1
ATOM 3568 C CA . VAL A 1 460 ? -22.725 -15.143 35.841 1.00 79.94 460 VAL A CA 1
ATOM 3569 C C . VAL A 1 460 ? -24.093 -14.674 35.349 1.00 79.94 460 VAL A C 1
ATOM 3571 O O . VAL A 1 460 ? -24.694 -15.318 34.499 1.00 79.94 460 VAL A O 1
ATOM 3574 N N . ALA A 1 461 ? -24.597 -13.542 35.838 1.00 75.88 461 ALA A N 1
ATOM 3575 C CA . ALA A 1 461 ? -25.930 -13.052 35.510 1.00 75.88 461 ALA A CA 1
ATOM 3576 C C . ALA A 1 461 ? -26.076 -12.568 34.053 1.00 75.88 461 ALA A C 1
ATOM 3578 O O . ALA A 1 461 ? -27.194 -12.467 33.550 1.00 75.88 461 ALA A O 1
ATOM 3579 N N . SER A 1 462 ? -24.964 -12.293 33.363 1.00 75.12 462 SER A N 1
ATOM 3580 C CA . SER A 1 462 ? -24.933 -12.003 31.922 1.00 75.12 462 SER A CA 1
ATOM 3581 C C . SER A 1 462 ? -24.986 -13.260 31.042 1.00 75.12 462 SER A C 1
ATOM 3583 O O . SER A 1 462 ? -25.146 -13.144 29.826 1.00 75.12 462 SER A O 1
ATOM 3585 N N . MET A 1 463 ? -24.869 -14.458 31.626 1.00 84.69 463 MET A N 1
ATOM 3586 C CA . MET A 1 463 ? -24.959 -15.713 30.882 1.00 84.69 463 MET A CA 1
ATOM 3587 C C . MET A 1 463 ? -26.386 -15.947 30.361 1.00 84.69 463 MET A C 1
ATOM 3589 O O . MET A 1 463 ? -27.357 -15.610 31.048 1.00 84.69 463 MET A O 1
ATOM 3593 N N . PRO A 1 464 ? -26.545 -16.593 29.189 1.00 89.38 464 PRO A N 1
ATOM 3594 C CA . PRO A 1 464 ? -27.851 -17.034 28.713 1.00 89.38 464 PRO A CA 1
ATOM 3595 C C . PRO A 1 464 ? -28.603 -17.854 29.775 1.00 89.38 464 PRO A C 1
ATOM 3597 O O . PRO A 1 464 ? -28.007 -18.635 30.528 1.00 89.38 464 PRO A O 1
ATOM 3600 N N . ALA A 1 465 ? -29.918 -17.643 29.871 1.00 89.12 465 ALA A N 1
ATOM 3601 C CA . ALA A 1 465 ? -30.748 -18.248 30.914 1.00 89.12 465 ALA A CA 1
ATOM 3602 C C . ALA A 1 465 ? -30.790 -19.781 30.811 1.00 89.12 465 ALA A C 1
ATOM 3604 O O . ALA A 1 465 ? -30.759 -20.475 31.823 1.00 89.12 465 ALA A O 1
ATOM 3605 N N . ASP A 1 466 ? -30.801 -20.307 29.591 1.00 92.88 466 ASP A N 1
ATOM 3606 C CA . ASP A 1 466 ? -30.726 -21.732 29.284 1.00 92.88 466 ASP A CA 1
ATOM 3607 C C . ASP A 1 466 ? -29.371 -22.331 29.687 1.00 92.88 466 ASP A C 1
ATOM 3609 O O . ASP A 1 466 ? -29.343 -23.319 30.420 1.00 92.88 466 ASP A O 1
ATOM 3613 N N . THR A 1 467 ? -28.257 -21.689 29.319 1.00 94.44 467 THR A N 1
ATOM 3614 C CA . THR A 1 467 ? -26.906 -22.086 29.751 1.00 94.44 467 THR A CA 1
ATOM 3615 C C . THR A 1 467 ? -26.798 -22.120 31.278 1.00 94.44 467 THR A C 1
ATOM 3617 O O . THR A 1 467 ? -26.294 -23.088 31.853 1.00 94.44 467 THR A O 1
ATOM 3620 N N . SER A 1 468 ? -27.326 -21.091 31.946 1.00 92.44 468 SER A N 1
ATOM 3621 C CA . SER A 1 468 ? -27.339 -20.999 33.410 1.00 92.44 468 SER A CA 1
ATOM 3622 C C . SER A 1 468 ? -28.186 -22.107 34.038 1.00 92.44 468 SER A C 1
ATOM 3624 O O . SER A 1 468 ? -27.733 -22.777 34.964 1.00 92.44 468 SER A O 1
ATOM 3626 N N . ALA A 1 469 ? -29.393 -22.346 33.515 1.00 94.31 469 ALA A N 1
ATOM 3627 C CA . ALA A 1 469 ? -30.294 -23.391 33.993 1.00 94.31 469 ALA A CA 1
ATOM 3628 C C . ALA A 1 469 ? -29.706 -24.793 33.809 1.00 94.31 469 ALA A C 1
ATOM 3630 O O . ALA A 1 469 ? -29.788 -25.613 34.727 1.00 94.31 469 ALA A O 1
ATOM 3631 N N . PHE A 1 470 ? -29.080 -25.060 32.660 1.00 96.81 470 PHE A N 1
ATOM 3632 C CA . PHE A 1 470 ? -28.419 -26.328 32.377 1.00 96.81 470 PHE A CA 1
ATOM 3633 C C . PHE A 1 470 ? -27.274 -26.592 33.359 1.00 96.81 470 PHE A C 1
ATOM 3635 O O . PHE A 1 470 ? -27.332 -27.566 34.113 1.00 96.81 470 PHE A O 1
ATOM 3642 N N . PHE A 1 471 ? -26.268 -25.713 33.424 1.00 96.31 471 PHE A N 1
ATOM 3643 C CA . PHE A 1 471 ? -25.107 -25.946 34.286 1.00 96.31 471 PHE A CA 1
ATOM 3644 C C . PHE A 1 471 ? -25.450 -25.917 35.771 1.00 96.31 471 PHE A C 1
ATOM 3646 O O . PHE A 1 471 ? -24.934 -26.749 36.517 1.00 96.31 471 PHE A O 1
ATOM 3653 N N . LYS A 1 472 ? -26.354 -25.031 36.209 1.00 95.31 472 LYS A N 1
ATOM 3654 C CA . LYS A 1 472 ? -26.816 -25.028 37.602 1.00 95.31 472 LYS A CA 1
ATOM 3655 C C . LYS A 1 472 ? -27.534 -26.330 37.956 1.00 95.31 472 LYS A C 1
ATOM 3657 O O . LYS A 1 472 ? -27.284 -26.881 39.023 1.00 95.31 472 LYS A O 1
ATOM 3662 N N . SER A 1 473 ? -28.361 -26.867 37.056 1.00 95.88 473 SER A N 1
ATOM 3663 C CA . SER A 1 473 ? -29.036 -28.151 37.282 1.00 95.88 473 SER A CA 1
ATOM 3664 C C . SER A 1 473 ? -28.045 -29.313 37.341 1.00 95.88 473 SER A C 1
ATOM 3666 O O . SER A 1 473 ? -28.120 -30.114 38.267 1.00 95.88 473 SER A O 1
ATOM 3668 N N . VAL A 1 474 ? -27.075 -29.388 36.421 1.00 96.94 474 VAL A N 1
ATOM 3669 C CA . VAL A 1 474 ? -26.016 -30.415 36.469 1.00 96.94 474 VAL A CA 1
ATOM 3670 C C . VAL A 1 474 ? -25.212 -30.313 37.768 1.00 96.94 474 VAL A C 1
ATOM 3672 O O . VAL A 1 474 ? -24.968 -31.328 38.422 1.00 96.94 474 VAL A O 1
ATOM 3675 N N . TYR A 1 475 ? -24.831 -29.101 38.175 1.00 95.56 475 TYR A N 1
ATOM 3676 C CA . TYR A 1 475 ? -24.104 -28.853 39.419 1.00 95.56 475 TYR A CA 1
ATOM 3677 C C . TYR A 1 475 ? -24.902 -29.307 40.648 1.00 95.56 475 TYR A C 1
ATOM 3679 O O . TYR A 1 475 ? -24.396 -30.075 41.462 1.00 95.56 475 TYR A O 1
ATOM 3687 N N . ASP A 1 476 ? -26.175 -28.926 40.747 1.00 95.31 476 ASP A N 1
ATOM 3688 C CA . ASP A 1 476 ? -27.024 -29.300 41.879 1.00 95.31 476 ASP A CA 1
ATOM 3689 C C . ASP A 1 476 ? -27.314 -30.807 41.913 1.00 95.31 476 ASP A C 1
ATOM 3691 O O . ASP A 1 476 ? -27.273 -31.418 42.979 1.00 95.31 476 ASP A O 1
ATOM 3695 N N . TYR A 1 477 ? -27.568 -31.433 40.758 1.00 96.38 477 TYR A N 1
ATOM 3696 C CA . TYR A 1 477 ? -27.780 -32.878 40.662 1.00 96.38 477 TYR A CA 1
ATOM 3697 C C . TYR A 1 477 ? -26.532 -33.666 41.057 1.00 96.38 477 TYR A C 1
ATOM 3699 O O . TYR A 1 477 ? -26.625 -34.618 41.834 1.00 96.38 477 TYR A O 1
ATOM 3707 N N . THR A 1 478 ? -25.361 -33.260 40.564 1.00 95.06 478 THR A N 1
ATOM 3708 C CA . THR A 1 478 ? -24.096 -33.921 40.911 1.00 95.06 478 THR A CA 1
ATOM 3709 C C . THR A 1 478 ? -23.743 -33.730 42.388 1.00 95.06 478 THR A C 1
ATOM 3711 O O . THR A 1 478 ? -23.354 -34.699 43.039 1.00 95.06 478 THR A O 1
ATOM 3714 N N . ASN A 1 479 ? -23.977 -32.545 42.964 1.00 93.69 479 ASN A N 1
ATOM 3715 C CA . ASN A 1 479 ? -23.816 -32.296 44.402 1.00 93.69 479 ASN A CA 1
ATOM 3716 C C . ASN A 1 479 ? -24.821 -33.073 45.267 1.00 93.69 479 ASN A C 1
ATOM 3718 O O . ASN A 1 479 ? -24.502 -33.446 46.394 1.00 93.69 479 ASN A O 1
ATOM 3722 N N . ALA A 1 480 ? -26.011 -33.368 44.741 1.00 94.06 480 ALA A N 1
ATOM 3723 C CA . ALA A 1 480 ? -26.995 -34.240 45.382 1.00 94.06 480 ALA A CA 1
ATOM 3724 C C . ALA A 1 480 ? -26.666 -35.744 45.248 1.00 94.06 480 ALA A C 1
ATOM 3726 O O . ALA A 1 480 ? -27.437 -36.582 45.716 1.00 94.06 480 ALA A O 1
ATOM 3727 N N . GLY A 1 481 ? -25.542 -36.104 44.616 1.00 94.06 481 GLY A N 1
ATOM 3728 C CA . GLY A 1 481 ? -25.094 -37.489 44.453 1.00 94.06 481 GLY A CA 1
ATOM 3729 C C . GLY A 1 481 ? -25.732 -38.237 43.278 1.00 94.06 481 GLY A C 1
ATOM 3730 O O . GLY A 1 481 ? -25.606 -39.460 43.197 1.00 94.06 481 GLY A O 1
ATOM 3731 N N . ILE A 1 482 ? -26.412 -37.542 42.358 1.00 96.44 482 ILE A N 1
ATOM 3732 C CA . ILE A 1 482 ? -26.935 -38.161 41.133 1.00 96.44 482 ILE A CA 1
ATOM 3733 C C . ILE A 1 482 ? -25.755 -38.516 40.207 1.00 96.44 482 ILE A C 1
ATOM 3735 O O . ILE A 1 482 ? -24.877 -37.672 40.002 1.00 96.44 482 ILE A O 1
ATOM 3739 N N . PRO A 1 483 ? -25.722 -39.730 39.614 1.00 97.00 483 PRO A N 1
ATOM 3740 C CA . PRO A 1 483 ? -24.698 -40.115 38.643 1.00 97.00 483 PRO A CA 1
ATOM 3741 C C . PRO A 1 483 ? -24.549 -39.105 37.496 1.00 97.00 483 PRO A C 1
ATOM 3743 O O . PRO A 1 483 ? -25.543 -38.567 37.010 1.00 97.00 483 PRO A O 1
ATOM 3746 N N . ALA A 1 484 ? -23.308 -38.856 37.068 1.00 95.50 484 ALA A N 1
ATOM 3747 C CA . ALA A 1 484 ? -22.951 -37.800 36.115 1.00 95.50 484 ALA A CA 1
ATOM 3748 C C . ALA A 1 484 ? -23.721 -37.873 34.785 1.00 95.50 484 ALA A C 1
ATOM 3750 O O . ALA A 1 484 ? -24.216 -36.859 34.300 1.00 95.50 484 ALA A O 1
ATOM 3751 N N . ASP A 1 485 ? -23.859 -39.073 34.224 1.00 95.38 485 ASP A N 1
ATOM 3752 C CA . ASP A 1 485 ? -24.626 -39.353 33.008 1.00 95.38 485 ASP A CA 1
ATOM 3753 C C . ASP A 1 485 ? -26.101 -38.960 33.158 1.00 95.38 485 ASP A C 1
ATOM 3755 O O . ASP A 1 485 ? -26.649 -38.232 32.330 1.00 95.38 485 ASP A O 1
ATOM 3759 N N . LYS A 1 486 ? -26.727 -39.370 34.265 1.00 96.94 486 LYS A N 1
ATOM 3760 C CA . LYS A 1 486 ? -28.127 -39.057 34.564 1.00 96.94 486 LYS A CA 1
ATOM 3761 C C . LYS A 1 486 ? -28.336 -37.584 34.874 1.00 96.94 486 LYS A C 1
ATOM 3763 O O . LYS A 1 486 ? -29.338 -37.022 34.444 1.00 96.94 486 LYS A O 1
ATOM 3768 N N . ALA A 1 487 ? -27.422 -36.965 35.616 1.00 97.06 487 ALA A N 1
ATOM 3769 C CA . ALA A 1 487 ? -27.484 -35.547 35.949 1.00 97.06 487 ALA A CA 1
ATOM 3770 C C . ALA A 1 487 ? -27.469 -34.688 34.677 1.00 97.06 487 ALA A C 1
ATOM 3772 O O . ALA A 1 487 ? -28.316 -33.808 34.521 1.00 97.06 487 ALA A O 1
ATOM 3773 N N . VAL A 1 488 ? -26.551 -34.987 33.751 1.00 97.25 488 VAL A N 1
ATOM 3774 C CA . VAL A 1 488 ? -26.410 -34.266 32.481 1.00 97.25 488 VAL A CA 1
ATOM 3775 C C . VAL A 1 488 ? -27.595 -34.513 31.558 1.00 97.25 488 VAL A C 1
ATOM 3777 O O . VAL A 1 488 ? -28.172 -33.545 31.066 1.00 97.25 488 VAL A O 1
ATOM 3780 N N . ASP A 1 489 ? -28.023 -35.762 31.364 1.00 95.69 489 ASP A N 1
ATOM 3781 C CA . ASP A 1 489 ? -29.164 -36.043 30.484 1.00 95.69 489 ASP A CA 1
ATOM 3782 C C . ASP A 1 489 ? -30.482 -35.473 31.034 1.00 95.69 489 ASP A C 1
ATOM 3784 O O . ASP A 1 489 ? -31.273 -34.902 30.279 1.00 95.69 489 ASP A O 1
ATOM 3788 N N . THR A 1 490 ? -30.690 -35.532 32.356 1.00 94.81 490 THR A N 1
ATOM 3789 C CA . THR A 1 490 ? -31.871 -34.939 33.008 1.00 94.81 490 THR A CA 1
ATOM 3790 C C . THR A 1 490 ? -31.882 -33.424 32.836 1.00 94.81 490 THR A C 1
ATOM 3792 O O . THR A 1 490 ? -32.888 -32.875 32.387 1.00 94.81 490 THR A O 1
ATOM 3795 N N . ALA A 1 491 ? -30.769 -32.747 33.142 1.00 95.94 491 ALA A N 1
ATOM 3796 C CA . ALA A 1 491 ? -30.656 -31.300 32.984 1.00 95.94 491 ALA A CA 1
ATOM 3797 C C . ALA A 1 491 ? -30.827 -30.876 31.518 1.00 95.94 491 ALA A C 1
ATOM 3799 O O . ALA A 1 491 ? -31.594 -29.965 31.228 1.00 95.94 491 ALA A O 1
ATOM 3800 N N . TYR A 1 492 ? -30.182 -31.570 30.576 1.00 95.81 492 TYR A N 1
ATOM 3801 C CA . TYR A 1 492 ? -30.300 -31.255 29.151 1.00 95.81 492 TYR A CA 1
ATOM 3802 C C . TYR A 1 492 ? -31.735 -31.433 28.653 1.00 95.81 492 TYR A C 1
ATOM 3804 O O . TYR A 1 492 ? -32.255 -30.604 27.906 1.00 95.81 492 TYR A O 1
ATOM 3812 N N . THR A 1 493 ? -32.402 -32.508 29.075 1.00 93.50 493 THR A N 1
ATOM 3813 C CA . THR A 1 493 ? -33.792 -32.774 28.698 1.00 93.50 493 THR A CA 1
ATOM 3814 C C . THR A 1 493 ? -34.733 -31.718 29.266 1.00 93.50 493 THR A C 1
ATOM 3816 O O . THR A 1 493 ? -35.621 -31.241 28.560 1.00 93.50 493 THR A O 1
ATOM 3819 N N . GLN A 1 494 ? -34.514 -31.306 30.515 1.00 92.69 494 GLN A N 1
ATOM 3820 C CA . GLN A 1 494 ? -35.283 -30.243 31.156 1.00 92.69 494 GLN A CA 1
ATOM 3821 C C . GLN A 1 494 ? -35.057 -28.882 30.504 1.00 92.69 494 GLN A C 1
ATOM 3823 O O . GLN A 1 494 ? -36.023 -28.151 30.355 1.00 92.69 494 GLN A O 1
ATOM 3828 N N . THR A 1 495 ? -33.847 -28.543 30.067 1.00 93.94 495 THR A N 1
ATOM 3829 C CA . THR A 1 495 ? -33.579 -27.217 29.492 1.00 93.94 495 THR A CA 1
ATOM 3830 C C . THR A 1 495 ? -33.891 -27.153 27.993 1.00 93.94 495 THR A C 1
ATOM 3832 O O . THR A 1 495 ? -34.578 -26.240 27.539 1.00 93.94 495 THR A O 1
ATOM 3835 N N . TYR A 1 496 ? -33.420 -28.130 27.212 1.00 93.56 496 TYR A N 1
ATOM 3836 C CA . TYR A 1 496 ? -33.362 -28.046 25.745 1.00 93.56 496 TYR A CA 1
ATOM 3837 C C . TYR A 1 496 ? -34.317 -28.997 25.013 1.00 93.56 496 TYR A C 1
ATOM 3839 O O . TYR A 1 496 ? -34.655 -28.751 23.856 1.00 93.56 496 TYR A O 1
ATOM 3847 N N . GLN A 1 497 ? -34.766 -30.084 25.652 1.00 92.19 497 GLN A N 1
ATOM 3848 C CA . GLN A 1 497 ? -35.586 -31.128 25.008 1.00 92.19 497 GLN A CA 1
ATOM 3849 C C . GLN A 1 497 ? -36.881 -31.428 25.776 1.00 92.19 497 GLN A C 1
ATOM 3851 O O . GLN A 1 497 ? -37.307 -32.579 25.886 1.00 92.19 497 GLN A O 1
ATOM 3856 N N . GLN A 1 498 ? -37.540 -30.390 26.297 1.00 89.50 498 GLN A N 1
ATOM 3857 C CA . GLN A 1 498 ? -38.785 -30.563 27.044 1.00 89.50 498 GLN A CA 1
ATOM 3858 C C . GLN A 1 498 ? -39.889 -31.186 26.184 1.00 89.50 498 GLN A C 1
ATOM 3860 O O . GLN A 1 498 ? -40.272 -30.642 25.142 1.00 89.50 498 GLN A O 1
ATOM 3865 N N . SER A 1 499 ? -40.464 -32.286 26.670 1.00 89.69 499 SER A N 1
ATOM 3866 C CA . SER A 1 499 ? -41.640 -32.908 26.062 1.00 89.69 499 SER A CA 1
ATOM 3867 C C . SER A 1 499 ? -42.878 -32.010 26.180 1.00 89.69 499 SER A C 1
ATOM 3869 O O . SER A 1 499 ? -42.984 -31.177 27.083 1.00 89.69 499 SER A O 1
ATOM 3871 N N . ALA A 1 500 ? -43.860 -32.207 25.292 1.00 91.31 500 ALA A N 1
ATOM 3872 C CA . ALA A 1 500 ? -45.131 -31.478 25.350 1.00 91.31 500 ALA A CA 1
ATOM 3873 C C . ALA A 1 500 ? -45.849 -31.660 26.702 1.00 91.31 500 ALA A C 1
ATOM 3875 O O . ALA A 1 500 ? -46.394 -30.702 27.242 1.00 91.31 500 ALA A O 1
ATOM 3876 N N . GLY A 1 501 ? -45.780 -32.863 27.285 1.00 90.31 501 GLY A N 1
ATOM 3877 C CA . GLY A 1 501 ? -46.353 -33.142 28.603 1.00 90.31 501 GLY A CA 1
ATOM 3878 C C . GLY A 1 501 ? -45.687 -32.350 29.731 1.00 90.31 501 GLY A C 1
ATOM 3879 O O . GLY A 1 501 ? -46.384 -31.819 30.589 1.00 90.31 501 GLY A O 1
ATOM 3880 N N . MET A 1 502 ? -44.356 -32.207 29.713 1.00 90.00 502 MET A N 1
ATOM 3881 C CA . MET A 1 502 ? -43.647 -31.399 30.714 1.00 90.00 502 MET A CA 1
ATOM 3882 C C . MET A 1 502 ? -44.031 -29.918 30.610 1.00 90.00 502 MET A C 1
ATOM 3884 O O . MET A 1 502 ? -44.318 -29.283 31.622 1.00 90.00 502 MET A O 1
ATOM 3888 N N . LYS A 1 503 ? -44.106 -29.383 29.384 1.00 92.25 503 LYS A N 1
ATOM 3889 C CA . LYS A 1 503 ? -44.530 -27.994 29.142 1.00 92.25 503 LYS A CA 1
ATOM 3890 C C . LYS A 1 503 ? -45.942 -27.724 29.660 1.00 92.25 503 LYS A C 1
ATOM 3892 O O . LYS A 1 503 ? -46.182 -26.665 30.237 1.00 92.25 503 LYS A O 1
ATOM 3897 N N . GLU A 1 504 ? -46.854 -28.679 29.493 1.00 93.06 504 GLU A N 1
ATOM 3898 C CA . GLU A 1 504 ? -48.221 -28.584 30.014 1.00 93.06 504 GLU A CA 1
ATOM 3899 C C . GLU A 1 504 ? -48.242 -28.589 31.552 1.00 93.06 504 GLU A C 1
ATOM 3901 O O . GLU A 1 504 ? -48.858 -27.714 32.156 1.00 93.06 504 GLU A O 1
ATOM 3906 N N . ILE A 1 505 ? -47.502 -29.500 32.200 1.00 92.69 505 ILE A N 1
ATOM 3907 C CA . ILE A 1 505 ? -47.392 -29.553 33.671 1.00 92.69 505 ILE A CA 1
ATOM 3908 C C . ILE A 1 505 ? -46.837 -28.237 34.232 1.00 92.69 505 ILE A C 1
ATOM 3910 O O . ILE A 1 505 ? -47.382 -27.695 35.194 1.00 92.69 505 ILE A O 1
ATOM 3914 N N . ILE A 1 506 ? -45.771 -27.702 33.628 1.00 93.81 506 ILE A N 1
ATOM 3915 C CA . ILE A 1 506 ? -45.189 -26.412 34.021 1.00 93.81 506 ILE A CA 1
ATOM 3916 C C . ILE A 1 506 ? -46.226 -25.296 33.840 1.00 93.81 506 ILE A C 1
ATOM 3918 O O . ILE A 1 506 ? -46.457 -24.523 34.767 1.00 93.81 506 ILE A O 1
ATOM 3922 N N . SER A 1 507 ? -46.914 -25.253 32.696 1.00 92.12 507 SER A N 1
ATOM 3923 C CA . SER A 1 507 ? -47.946 -24.246 32.406 1.00 92.12 507 SER A CA 1
ATOM 3924 C C . SER A 1 507 ? -49.111 -24.277 33.398 1.00 92.12 507 SER A C 1
ATOM 3926 O O . SER A 1 507 ? -49.660 -23.226 33.732 1.00 92.12 507 SER A O 1
ATOM 3928 N N . GLN A 1 508 ? -49.482 -25.462 33.890 1.00 93.00 508 GLN A N 1
ATOM 3929 C CA . GLN A 1 508 ? -50.486 -25.619 34.942 1.00 93.00 508 GLN A CA 1
ATOM 3930 C C . GLN A 1 508 ? -49.968 -25.107 36.289 1.00 93.00 508 GLN A C 1
ATOM 3932 O O . GLN A 1 508 ? -50.659 -24.322 36.938 1.00 93.00 508 GLN A O 1
ATOM 3937 N N . LYS A 1 509 ? -48.736 -25.469 36.677 1.00 93.06 509 LYS A N 1
ATOM 3938 C CA . LYS A 1 509 ? -48.106 -24.980 37.916 1.00 93.06 509 LYS A CA 1
ATOM 3939 C C . LYS A 1 509 ? -47.962 -23.460 37.956 1.00 93.06 509 LYS A C 1
ATOM 3941 O O . LYS A 1 509 ? -48.208 -22.869 38.998 1.00 93.06 509 LYS A O 1
ATOM 3946 N N . LEU A 1 510 ? -47.647 -22.814 36.831 1.00 92.31 510 LEU A N 1
ATOM 3947 C CA . LEU A 1 510 ? -47.545 -21.348 36.747 1.00 92.31 510 LEU A CA 1
ATOM 3948 C C . LEU A 1 510 ? -48.854 -20.620 37.121 1.00 92.31 510 LEU A C 1
ATOM 3950 O O . LEU A 1 510 ? -48.833 -19.433 37.441 1.00 92.31 510 LEU A O 1
ATOM 3954 N N . ARG A 1 511 ? -49.999 -21.316 37.073 1.00 92.38 511 ARG A N 1
ATOM 3955 C CA . ARG A 1 511 ? -51.323 -20.788 37.443 1.00 92.38 511 ARG A CA 1
ATOM 3956 C C . ARG A 1 511 ? -51.746 -21.166 38.864 1.00 92.38 511 ARG A C 1
ATOM 3958 O O . ARG A 1 511 ? -52.807 -20.723 39.306 1.00 92.38 511 ARG A O 1
ATOM 3965 N N . ASP A 1 512 ? -50.958 -21.985 39.557 1.00 94.25 512 ASP A N 1
ATOM 3966 C CA . ASP A 1 512 ? -51.234 -22.395 40.928 1.00 94.25 512 ASP A CA 1
ATOM 3967 C C . ASP A 1 512 ? -51.085 -21.199 41.881 1.00 94.25 512 ASP A C 1
ATOM 3969 O O . ASP A 1 512 ? -50.158 -20.391 41.776 1.00 94.25 512 ASP A O 1
ATOM 3973 N N . LYS A 1 513 ? -52.015 -21.081 42.829 1.00 93.81 513 LYS A N 1
ATOM 3974 C CA . LYS A 1 513 ? -52.005 -20.016 43.834 1.00 93.81 513 LYS A CA 1
ATOM 3975 C C . LYS A 1 513 ? -50.783 -20.116 44.739 1.00 93.81 513 LYS A C 1
ATOM 3977 O O . LYS A 1 513 ? -50.235 -19.075 45.105 1.00 93.81 513 LYS A O 1
ATOM 3982 N N . ASP A 1 514 ? -50.358 -21.333 45.071 1.00 93.19 514 ASP A N 1
ATOM 3983 C CA . ASP A 1 514 ? -49.198 -21.546 45.937 1.00 93.19 514 ASP A CA 1
ATOM 3984 C C . ASP A 1 514 ? -47.913 -21.118 45.222 1.00 93.19 514 ASP A C 1
ATOM 3986 O O . ASP A 1 514 ? -47.133 -20.349 45.780 1.00 93.19 514 ASP A O 1
ATOM 3990 N N . TYR A 1 515 ? -47.766 -21.473 43.940 1.00 94.38 515 TYR A N 1
ATOM 3991 C CA . TYR A 1 515 ? -46.654 -21.015 43.102 1.00 94.38 515 TYR A CA 1
ATOM 3992 C C . TYR A 1 515 ? -46.587 -19.484 43.006 1.00 94.38 515 TYR A C 1
ATOM 3994 O O . TYR A 1 515 ? -45.530 -18.890 43.216 1.00 94.38 515 TYR A O 1
ATOM 4002 N N . ILE A 1 516 ? -47.717 -18.819 42.728 1.00 92.94 516 ILE A N 1
ATOM 4003 C CA . ILE A 1 516 ? -47.768 -17.351 42.627 1.00 92.94 516 ILE A CA 1
ATOM 4004 C C . ILE A 1 516 ? -47.310 -16.703 43.940 1.00 92.94 516 ILE A C 1
ATOM 4006 O O . ILE A 1 516 ? -46.549 -15.733 43.917 1.00 92.94 516 ILE A O 1
ATOM 4010 N N . LYS A 1 517 ? -47.744 -17.251 45.082 1.00 92.19 517 LYS A N 1
ATOM 4011 C CA . LYS A 1 517 ? -47.368 -16.763 46.411 1.00 92.19 517 LYS A CA 1
ATOM 4012 C C . LYS A 1 517 ? -45.885 -16.993 46.710 1.00 92.19 517 LYS A C 1
ATOM 4014 O O . LYS A 1 517 ? -45.239 -16.092 47.241 1.00 92.19 517 LYS A O 1
ATOM 4019 N N . GLU A 1 518 ? -45.344 -18.161 46.370 1.00 93.12 518 GLU A N 1
ATOM 4020 C CA . GLU A 1 518 ? -43.921 -18.479 46.537 1.00 93.12 518 GLU A CA 1
ATOM 4021 C C . GLU A 1 518 ? -43.034 -17.563 45.690 1.00 93.12 518 GLU A C 1
ATOM 4023 O O . GLU A 1 518 ? -42.081 -16.985 46.209 1.00 93.12 518 GLU A O 1
ATOM 4028 N N . ARG A 1 519 ? -43.388 -17.353 44.419 1.00 94.75 519 ARG A N 1
ATOM 4029 C CA . ARG A 1 519 ? -42.672 -16.458 43.501 1.00 94.75 519 ARG A CA 1
ATOM 4030 C C . ARG A 1 519 ? -42.648 -15.011 43.996 1.00 94.75 519 ARG A C 1
ATOM 4032 O O . ARG A 1 519 ? -41.604 -14.364 43.970 1.00 94.75 519 ARG A O 1
ATOM 4039 N N . ASP A 1 520 ? -43.785 -14.494 44.457 1.00 92.19 520 ASP A N 1
ATOM 4040 C CA . ASP A 1 520 ? -43.862 -13.131 44.995 1.00 92.19 520 ASP A CA 1
ATOM 4041 C C . ASP A 1 520 ? -43.105 -13.009 46.332 1.00 92.19 520 ASP A C 1
ATOM 4043 O O . ASP A 1 520 ? -42.443 -12.001 46.589 1.00 92.19 520 ASP A O 1
ATOM 4047 N N . GLY A 1 521 ? -43.131 -14.060 47.158 1.00 92.88 521 GLY A N 1
ATOM 4048 C CA . GLY A 1 521 ? -42.315 -14.159 48.369 1.00 92.88 521 GLY A CA 1
ATOM 4049 C C . GLY A 1 521 ? -40.813 -14.159 48.070 1.00 92.88 521 GLY A C 1
ATOM 4050 O O . GLY A 1 521 ? -40.055 -13.454 48.738 1.00 92.88 521 GLY A O 1
ATOM 4051 N N . ALA A 1 522 ? -40.386 -14.884 47.033 1.00 94.00 522 ALA A N 1
ATOM 4052 C CA . ALA A 1 522 ? -39.007 -14.901 46.553 1.00 94.00 522 ALA A CA 1
ATOM 4053 C C . ALA A 1 522 ? -38.551 -13.512 46.073 1.00 94.00 522 ALA A C 1
ATOM 4055 O O . ALA A 1 522 ? -37.451 -13.072 46.411 1.00 94.00 522 ALA A O 1
ATOM 4056 N N . ALA A 1 523 ? -39.426 -12.767 45.389 1.00 92.00 523 ALA A N 1
ATOM 4057 C CA . ALA A 1 523 ? -39.146 -11.396 44.965 1.00 92.00 523 ALA A CA 1
ATOM 4058 C C . ALA A 1 523 ? -38.857 -10.461 46.154 1.00 92.00 523 ALA A C 1
ATOM 4060 O O . ALA A 1 523 ? -37.905 -9.676 46.092 1.00 92.00 523 ALA A O 1
ATOM 4061 N N . GLN A 1 524 ? -39.640 -10.555 47.238 1.00 89.75 524 GLN A N 1
ATOM 4062 C CA . GLN A 1 524 ? -39.424 -9.749 48.451 1.00 89.75 524 GLN A CA 1
ATOM 4063 C C . GLN A 1 524 ? -38.172 -10.195 49.200 1.00 89.75 524 GLN A C 1
ATOM 4065 O O . GLN A 1 524 ? -37.397 -9.360 49.662 1.00 89.75 524 GLN A O 1
ATOM 4070 N N . LYS A 1 525 ? -37.945 -11.507 49.292 1.00 90.12 525 LYS A N 1
ATOM 4071 C CA . LYS A 1 525 ? -36.737 -12.064 49.901 1.00 90.12 525 LYS A CA 1
ATOM 4072 C C . LYS A 1 525 ? -35.474 -11.570 49.189 1.00 90.12 525 LYS A C 1
ATOM 4074 O O . LYS A 1 525 ? -34.541 -11.155 49.864 1.00 90.12 525 LYS A O 1
ATOM 4079 N N . ASN A 1 526 ? -35.476 -11.515 47.857 1.00 88.75 526 ASN A N 1
ATOM 4080 C CA . ASN A 1 526 ? -34.359 -10.977 47.080 1.00 88.75 526 ASN A CA 1
ATOM 4081 C C . ASN A 1 526 ? -34.078 -9.495 47.399 1.00 88.75 526 ASN A C 1
ATOM 4083 O O . ASN A 1 526 ? -32.925 -9.129 47.605 1.00 88.75 526 ASN A O 1
ATOM 4087 N N . ILE A 1 527 ? -35.109 -8.646 47.517 1.00 84.88 527 ILE A N 1
ATOM 4088 C CA . ILE A 1 527 ? -34.926 -7.243 47.941 1.00 84.88 527 ILE A CA 1
ATOM 4089 C C . ILE A 1 527 ? -34.335 -7.156 49.349 1.00 84.88 527 ILE A C 1
ATOM 4091 O O . ILE A 1 527 ? -33.410 -6.376 49.580 1.00 84.88 527 ILE A O 1
ATOM 4095 N N . ASN A 1 528 ? -34.810 -7.991 50.274 1.00 82.19 528 ASN A N 1
ATOM 4096 C CA . ASN A 1 528 ? -34.267 -8.045 51.629 1.00 82.19 528 ASN A CA 1
ATOM 4097 C C . ASN A 1 528 ? -32.778 -8.444 51.624 1.00 82.19 528 ASN A C 1
ATOM 4099 O O . ASN A 1 528 ? -31.987 -7.862 52.362 1.00 82.19 528 ASN A O 1
ATOM 4103 N N . GLU A 1 529 ? -32.388 -9.399 50.773 1.00 78.94 529 GLU A N 1
ATOM 4104 C CA . GLU A 1 529 ? -31.002 -9.866 50.623 1.00 78.94 529 GLU A CA 1
ATOM 4105 C C . GLU A 1 529 ? -30.078 -8.845 49.944 1.00 78.94 529 GLU A C 1
ATOM 4107 O O . GLU A 1 529 ? -28.894 -8.791 50.267 1.00 78.94 529 GLU A O 1
ATOM 4112 N N . ILE A 1 530 ? -30.593 -8.031 49.017 1.00 74.25 530 ILE A N 1
ATOM 4113 C CA . ILE A 1 530 ? -29.833 -6.962 48.340 1.00 74.25 530 ILE A CA 1
ATOM 4114 C C . ILE A 1 530 ? -29.650 -5.731 49.249 1.00 74.25 530 ILE A C 1
ATOM 4116 O O . ILE A 1 530 ? -28.781 -4.900 48.998 1.00 74.25 530 ILE A O 1
ATOM 4120 N N . SER A 1 531 ? -30.398 -5.644 50.354 1.00 69.06 531 SER A N 1
ATOM 4121 C CA . SER A 1 531 ? -30.436 -4.499 51.271 1.00 69.06 531 SER A CA 1
ATOM 4122 C C . SER A 1 531 ? -29.704 -4.691 52.631 1.00 69.06 531 SER A C 1
ATOM 4124 O O . SER A 1 531 ? -30.178 -4.151 53.641 1.00 69.06 531 SER A O 1
ATOM 4126 N N . PRO A 1 532 ? -28.568 -5.417 52.754 1.00 52.25 532 PRO A N 1
ATOM 4127 C CA . PRO A 1 532 ? -28.071 -5.870 54.057 1.00 52.25 532 PRO A CA 1
ATOM 4128 C C . PRO A 1 532 ? -27.533 -4.747 54.965 1.00 52.25 532 PRO A C 1
ATOM 4130 O O . PRO A 1 532 ? -27.428 -4.951 56.169 1.00 52.25 532 PRO A O 1
ATOM 4133 N N . SER A 1 533 ? -27.238 -3.549 54.442 1.00 48.22 533 SER A N 1
ATOM 4134 C CA . SER A 1 533 ? -26.786 -2.390 55.237 1.00 48.22 533 SER A CA 1
ATOM 4135 C C . SER A 1 533 ? -27.916 -1.510 55.792 1.00 48.22 533 SER A C 1
ATOM 4137 O O . SER A 1 533 ? -27.643 -0.554 56.514 1.00 48.22 533 SER A O 1
ATOM 4139 N N . LEU A 1 534 ? -29.179 -1.808 55.471 1.00 49.31 534 LEU A N 1
ATOM 4140 C CA . LEU A 1 534 ? -30.341 -0.970 55.806 1.00 49.31 534 LEU A CA 1
ATOM 4141 C C . LEU A 1 534 ? -31.272 -1.605 56.844 1.00 49.31 534 LEU A C 1
ATOM 4143 O O . LEU A 1 534 ? -32.372 -1.112 57.090 1.00 49.31 534 LEU A O 1
ATOM 4147 N N . THR A 1 535 ? -30.836 -2.676 57.509 1.00 47.72 535 THR A N 1
ATOM 4148 C CA . THR A 1 535 ? -31.645 -3.405 58.500 1.00 47.72 535 THR A CA 1
ATOM 4149 C C . THR A 1 535 ? -32.034 -2.570 59.727 1.00 47.72 535 THR A C 1
ATOM 4151 O O . THR A 1 535 ? -32.895 -2.998 60.488 1.00 47.72 535 THR A O 1
ATOM 4154 N N . SER A 1 536 ? -31.462 -1.374 59.911 1.00 45.34 536 SER A N 1
ATOM 4155 C CA . SER A 1 536 ? -31.912 -0.403 60.922 1.00 45.34 536 SER A CA 1
ATOM 4156 C C . SER A 1 536 ? -33.179 0.373 60.517 1.00 45.34 536 SER A C 1
ATOM 4158 O O . SER A 1 536 ? -33.851 0.906 61.394 1.00 45.34 536 SER A O 1
ATOM 4160 N N . PHE A 1 537 ? -33.516 0.435 59.221 1.00 50.22 537 PHE A N 1
ATOM 4161 C CA . PHE A 1 537 ? -34.665 1.179 58.671 1.00 50.22 537 PHE A CA 1
ATOM 4162 C C . PHE A 1 537 ? -35.663 0.305 57.884 1.00 50.22 537 PHE A C 1
ATOM 4164 O O . PHE A 1 537 ? -36.759 0.766 57.578 1.00 50.22 537 PHE A O 1
ATOM 4171 N N . GLY A 1 538 ? -35.325 -0.964 57.624 1.00 57.78 538 GLY A N 1
ATOM 4172 C CA . GLY A 1 538 ? -36.152 -1.905 56.864 1.00 57.78 538 GLY A CA 1
ATOM 4173 C C . GLY A 1 538 ? -35.904 -1.818 55.354 1.00 57.78 538 GLY A C 1
ATOM 4174 O O . GLY A 1 538 ? -35.617 -0.751 54.818 1.00 57.78 538 GLY A O 1
ATOM 4175 N N . ALA A 1 539 ? -35.978 -2.960 54.665 1.00 67.50 539 ALA A N 1
ATOM 4176 C CA . ALA A 1 539 ? -35.920 -2.998 53.205 1.00 67.50 539 ALA A CA 1
ATOM 4177 C C . ALA A 1 539 ? -37.250 -2.491 52.605 1.00 67.50 539 ALA A C 1
ATOM 4179 O O . ALA A 1 539 ? -38.296 -2.671 53.239 1.00 67.50 539 ALA A O 1
ATOM 4180 N N . PRO A 1 540 ? -37.251 -1.904 51.393 1.00 73.44 540 PRO A N 1
ATOM 4181 C CA . PRO A 1 540 ? -38.484 -1.460 50.749 1.00 73.44 540 PRO A CA 1
ATOM 4182 C C . PRO A 1 540 ? -39.479 -2.618 50.569 1.00 73.44 540 PRO A C 1
ATOM 4184 O O . PRO A 1 540 ? -39.109 -3.705 50.107 1.00 73.44 540 PRO A O 1
ATOM 4187 N N . ALA A 1 541 ? -40.753 -2.392 50.900 1.00 79.44 541 ALA A N 1
ATOM 4188 C CA . ALA A 1 541 ? -41.805 -3.362 50.622 1.00 79.44 541 ALA A CA 1
ATOM 4189 C C . ALA A 1 541 ? -42.213 -3.266 49.147 1.00 79.44 541 ALA A C 1
ATOM 4191 O O . ALA A 1 541 ? -42.711 -2.240 48.684 1.00 79.44 541 ALA A O 1
ATOM 4192 N N . ILE A 1 542 ? -42.043 -4.351 48.389 1.00 77.38 542 ILE A N 1
ATOM 4193 C CA . ILE A 1 542 ? -42.346 -4.366 46.945 1.00 77.38 542 ILE A CA 1
ATOM 4194 C C . ILE A 1 542 ? -43.848 -4.295 46.652 1.00 77.38 542 ILE A C 1
ATOM 4196 O O . ILE A 1 542 ? -44.256 -4.089 45.512 1.00 77.38 542 ILE A O 1
ATOM 4200 N N . THR A 1 543 ? -44.677 -4.495 47.675 1.00 76.56 543 THR A N 1
ATOM 4201 C CA . THR A 1 543 ? -46.135 -4.372 47.606 1.00 76.56 543 THR A CA 1
ATOM 4202 C C . THR A 1 543 ? -46.621 -2.938 47.763 1.00 76.56 543 THR A C 1
ATOM 4204 O O . THR A 1 543 ? -47.788 -2.673 47.472 1.00 76.56 543 THR A O 1
ATOM 4207 N N . ASP A 1 544 ? -45.762 -2.021 48.213 1.00 77.56 544 ASP A N 1
ATOM 4208 C CA . ASP A 1 544 ? -46.151 -0.629 48.392 1.00 77.56 544 ASP A CA 1
ATOM 4209 C C . ASP A 1 544 ? -46.431 0.028 47.035 1.00 77.56 544 ASP A C 1
ATOM 4211 O O . ASP A 1 544 ? -45.716 -0.233 46.055 1.00 77.56 544 ASP A O 1
ATOM 4215 N N . PRO A 1 545 ? -47.466 0.885 46.952 1.00 60.78 545 PRO A N 1
ATOM 4216 C CA . PRO A 1 545 ? -47.812 1.569 45.719 1.00 60.78 545 PRO A CA 1
ATOM 4217 C C . PRO A 1 545 ? -46.658 2.477 45.278 1.00 60.78 545 PRO A C 1
ATOM 4219 O O . PRO A 1 545 ? -46.397 3.521 45.867 1.00 60.78 545 PRO A O 1
ATOM 4222 N N . GLY A 1 546 ? -45.977 2.072 44.207 1.00 70.75 546 GLY A N 1
ATOM 4223 C CA . GLY A 1 546 ? -44.875 2.810 43.603 1.00 70.75 546 GLY A CA 1
ATOM 4224 C C . GLY A 1 546 ? -44.559 2.270 42.213 1.00 70.75 546 GLY A C 1
ATOM 4225 O O . GLY A 1 546 ? -44.547 1.058 41.992 1.00 70.75 546 GLY A O 1
ATOM 4226 N N . VAL A 1 547 ? -44.301 3.170 41.259 1.00 71.56 547 VAL A N 1
ATOM 4227 C CA . VAL A 1 547 ? -44.025 2.799 39.859 1.00 71.56 547 VAL A CA 1
ATOM 4228 C C . VAL A 1 547 ? -42.807 1.870 39.764 1.00 71.56 547 VAL A C 1
ATOM 4230 O O . VAL A 1 547 ? -42.845 0.896 39.014 1.00 71.56 547 VAL A O 1
ATOM 4233 N N . SER A 1 548 ? -41.761 2.122 40.558 1.00 78.94 548 SER A N 1
ATOM 4234 C CA . SER A 1 548 ? -40.549 1.293 40.573 1.00 78.94 548 SER A CA 1
ATOM 4235 C C . SER A 1 548 ? -40.808 -0.114 41.131 1.00 78.94 548 SER A C 1
ATOM 4237 O O . SER A 1 548 ? -40.462 -1.107 40.493 1.00 78.94 548 SER A O 1
ATOM 4239 N N . ASN A 1 549 ? -41.532 -0.220 42.251 1.00 82.75 549 ASN A N 1
ATOM 4240 C CA . ASN A 1 549 ? -41.899 -1.500 42.871 1.00 82.75 549 ASN A CA 1
ATOM 4241 C C . ASN 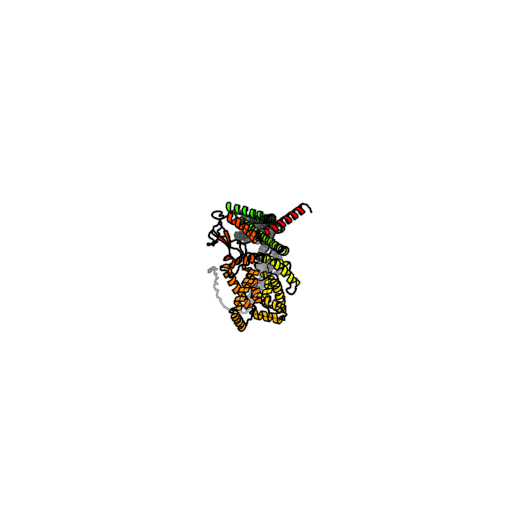A 1 549 ? -42.732 -2.388 41.931 1.00 82.75 549 ASN A C 1
ATOM 4243 O O . ASN A 1 549 ? -42.472 -3.585 41.795 1.00 82.75 549 ASN A O 1
ATOM 4247 N N . GLN A 1 550 ? -43.702 -1.798 41.222 1.00 84.25 550 GLN A N 1
ATOM 4248 C CA . GLN A 1 550 ? -44.517 -2.517 40.237 1.00 84.25 550 GLN A CA 1
ATOM 4249 C C . GLN A 1 550 ? -43.689 -3.020 39.050 1.00 84.25 550 GLN A C 1
ATOM 4251 O O . GLN A 1 550 ? -43.912 -4.130 38.559 1.00 84.25 550 GLN A O 1
ATOM 4256 N N . GLN A 1 551 ? -42.735 -2.213 38.580 1.00 86.81 551 GLN A N 1
ATOM 4257 C CA . GLN A 1 551 ? -41.831 -2.602 37.503 1.00 86.81 551 GLN A CA 1
ATOM 4258 C C . GLN A 1 551 ? -40.881 -3.723 37.939 1.00 86.81 551 GLN A C 1
ATOM 4260 O O . GLN A 1 551 ? -40.738 -4.689 37.191 1.00 86.81 551 GLN A O 1
ATOM 4265 N N . TYR A 1 552 ? -40.306 -3.640 39.144 1.00 89.69 552 TYR A N 1
ATOM 4266 C CA . TYR A 1 552 ? -39.471 -4.698 39.716 1.00 89.69 552 TYR A CA 1
ATOM 4267 C C . TYR A 1 552 ? -40.237 -6.016 39.790 1.00 89.69 552 TYR A C 1
ATOM 4269 O O . TYR A 1 552 ? -39.778 -7.025 39.262 1.00 89.69 552 TYR A O 1
ATOM 4277 N N . LEU A 1 553 ? -41.441 -6.001 40.372 1.00 90.75 553 LEU A N 1
ATOM 4278 C CA . LEU A 1 553 ? -42.283 -7.190 40.482 1.00 90.75 553 LEU A CA 1
ATOM 4279 C C . LEU A 1 553 ? -42.589 -7.802 39.117 1.00 90.75 553 LEU A C 1
ATOM 4281 O O . LEU A 1 553 ? -42.495 -9.014 38.949 1.00 90.75 553 LEU A O 1
ATOM 4285 N N . ARG A 1 554 ? -42.960 -6.986 38.127 1.00 91.50 554 ARG A N 1
ATOM 4286 C CA . ARG A 1 554 ? -43.245 -7.480 36.775 1.00 91.50 554 ARG A CA 1
ATOM 4287 C C . ARG A 1 554 ? -42.018 -8.151 36.156 1.00 91.50 554 ARG A C 1
ATOM 4289 O O . ARG A 1 554 ? -42.145 -9.251 35.624 1.00 91.50 554 ARG A O 1
ATOM 4296 N N . ASP A 1 555 ? -40.864 -7.496 36.226 1.00 91.94 555 ASP A N 1
ATOM 4297 C CA . ASP A 1 555 ? -39.629 -7.989 35.619 1.00 91.94 555 ASP A CA 1
ATOM 4298 C C . ASP A 1 555 ? -39.141 -9.261 36.343 1.00 91.94 555 ASP A C 1
ATOM 4300 O O . ASP A 1 555 ? -38.848 -10.261 35.689 1.00 91.94 555 ASP A O 1
ATOM 4304 N N . TYR A 1 556 ? -39.159 -9.275 37.681 1.00 94.12 556 TYR A N 1
ATOM 4305 C CA . TYR A 1 556 ? -38.805 -10.442 38.494 1.00 94.12 556 TYR A CA 1
ATOM 4306 C C . TYR A 1 556 ? -39.697 -11.643 38.169 1.00 94.12 556 TYR A C 1
ATOM 4308 O O . TYR A 1 556 ? -39.191 -12.732 37.921 1.00 94.12 556 TYR A O 1
ATOM 4316 N N . ARG A 1 557 ? -41.023 -11.454 38.115 1.00 95.00 557 ARG A N 1
ATOM 4317 C CA . ARG A 1 557 ? -41.975 -12.530 37.796 1.00 95.00 557 ARG A CA 1
ATOM 4318 C C . ARG A 1 557 ? -41.725 -13.123 36.413 1.00 95.00 557 ARG A C 1
ATOM 4320 O O . ARG A 1 557 ? -41.722 -14.340 36.277 1.00 95.00 557 ARG A O 1
ATOM 4327 N N . ALA A 1 558 ? -41.489 -12.277 35.410 1.00 95.12 558 ALA A N 1
ATOM 4328 C CA . ALA A 1 558 ? -41.223 -12.730 34.049 1.00 95.12 558 ALA A CA 1
ATOM 4329 C C . ALA A 1 558 ? -39.944 -13.578 33.967 1.00 95.12 558 ALA A C 1
ATOM 4331 O O . ALA A 1 558 ? -39.944 -14.639 33.343 1.00 95.12 558 ALA A O 1
ATOM 4332 N N . ILE A 1 559 ? -38.871 -13.132 34.626 1.00 93.88 559 ILE A N 1
ATOM 4333 C CA . ILE A 1 559 ? -37.594 -13.854 34.667 1.00 93.88 559 ILE A CA 1
ATOM 4334 C C . ILE A 1 559 ? -37.737 -15.156 35.469 1.00 93.88 559 ILE A C 1
ATOM 4336 O O . ILE A 1 559 ? -37.280 -16.206 35.019 1.00 93.88 559 ILE A O 1
ATOM 4340 N N . TYR A 1 560 ? -38.433 -15.116 36.609 1.00 96.00 560 TYR A N 1
ATOM 4341 C CA . TYR A 1 560 ? -38.694 -16.294 37.434 1.00 96.00 560 TYR A CA 1
ATOM 4342 C C . TYR A 1 560 ? -39.482 -17.356 36.673 1.00 96.00 560 TYR A C 1
ATOM 4344 O O . TYR A 1 560 ? -39.064 -18.508 36.652 1.00 96.00 560 TYR A O 1
ATOM 4352 N N . ASP A 1 561 ? -40.585 -16.993 36.015 1.00 96.06 561 ASP A N 1
ATOM 4353 C CA . ASP A 1 561 ? -41.420 -17.942 35.268 1.00 96.06 561 ASP A CA 1
ATOM 4354 C C . ASP A 1 561 ? -40.646 -18.576 34.094 1.00 96.06 561 ASP A C 1
ATOM 4356 O O . ASP A 1 561 ? -40.790 -19.773 33.811 1.00 96.06 561 ASP A O 1
ATOM 4360 N N . ALA A 1 562 ? -39.782 -17.796 33.434 1.00 95.00 562 ALA A N 1
ATOM 4361 C CA . ALA A 1 562 ? -38.890 -18.298 32.393 1.00 95.00 562 ALA A CA 1
ATOM 4362 C C . ALA A 1 562 ? -37.869 -19.298 32.960 1.00 95.00 562 ALA A C 1
ATOM 4364 O O . ALA A 1 562 ? -37.743 -20.407 32.440 1.00 95.00 562 ALA A O 1
ATOM 4365 N N . ASN A 1 563 ? -37.196 -18.954 34.061 1.00 95.31 563 ASN A N 1
ATOM 4366 C CA . ASN A 1 563 ? -36.229 -19.836 34.713 1.00 95.31 563 ASN A CA 1
ATOM 4367 C C . ASN A 1 563 ? -36.893 -21.085 35.306 1.00 95.31 563 ASN A C 1
ATOM 4369 O O . ASN A 1 563 ? -36.343 -22.172 35.182 1.00 95.31 563 ASN A O 1
ATOM 4373 N N . PHE A 1 564 ? -38.093 -20.964 35.875 1.00 95.88 564 PHE A N 1
ATOM 4374 C CA . PHE A 1 564 ? -38.900 -22.088 36.351 1.00 95.88 564 PHE A CA 1
ATOM 4375 C C . PHE A 1 564 ? -39.227 -23.055 35.224 1.00 95.88 564 PHE A C 1
ATOM 4377 O O . PHE A 1 564 ? -39.148 -24.270 35.396 1.00 95.88 564 PHE A O 1
ATOM 4384 N N . SER A 1 565 ? -39.535 -22.518 34.045 1.00 94.44 565 SER A N 1
ATOM 4385 C CA . SER A 1 565 ? -39.718 -23.341 32.859 1.00 94.44 565 SER A CA 1
ATOM 4386 C C . SER A 1 565 ? -38.412 -24.036 32.476 1.00 94.44 565 SER A C 1
ATOM 4388 O O . SER A 1 565 ? -38.408 -25.255 32.339 1.00 94.44 565 SER A O 1
ATOM 4390 N N . LEU A 1 566 ? -37.298 -23.305 32.365 1.00 94.56 566 LEU A N 1
ATOM 4391 C CA . LEU A 1 566 ? -35.993 -23.840 31.942 1.00 94.56 566 LEU A CA 1
ATOM 4392 C C . LEU A 1 566 ? -35.392 -24.870 32.912 1.00 94.56 566 LEU A C 1
ATOM 4394 O O . LEU A 1 566 ? -34.675 -25.761 32.473 1.00 94.56 566 LEU A O 1
ATOM 4398 N N . THR A 1 567 ? -35.703 -24.801 34.207 1.00 94.25 567 THR A N 1
ATOM 4399 C CA . THR A 1 567 ? -35.242 -25.772 35.218 1.00 94.25 567 THR A CA 1
ATOM 4400 C C . THR A 1 567 ? -36.157 -26.994 35.346 1.00 94.25 567 THR A C 1
ATOM 4402 O O . THR A 1 567 ? -36.010 -27.783 36.281 1.00 94.25 567 THR A O 1
ATOM 4405 N N . GLY A 1 568 ? -37.127 -27.163 34.439 1.00 92.19 568 GLY A N 1
ATOM 4406 C CA . GLY A 1 568 ? -38.079 -28.274 34.479 1.00 92.19 568 GLY A CA 1
ATOM 4407 C C . GLY A 1 568 ? -39.096 -28.178 35.622 1.00 92.19 568 GLY A C 1
ATOM 4408 O O . GLY A 1 568 ? -39.622 -29.200 36.062 1.00 92.19 568 GLY A O 1
ATOM 4409 N N . GLY A 1 569 ? -39.366 -26.970 36.122 1.00 92.62 569 GLY A N 1
ATOM 4410 C CA . GLY A 1 569 ? -40.295 -26.714 37.221 1.00 92.62 569 GLY A CA 1
ATOM 4411 C C . GLY A 1 569 ? -39.676 -26.798 38.621 1.00 92.62 569 GLY A C 1
ATOM 4412 O O . GLY A 1 569 ? -40.404 -27.051 39.585 1.00 92.62 569 GLY A O 1
ATOM 4413 N N . ASP A 1 570 ? -38.356 -26.618 38.753 1.00 93.50 570 ASP A N 1
ATOM 4414 C CA . ASP A 1 570 ? -37.676 -26.523 40.051 1.00 93.50 570 ASP A CA 1
ATOM 4415 C C . ASP A 1 570 ? -37.663 -25.068 40.548 1.00 93.50 570 ASP A C 1
ATOM 4417 O O . ASP A 1 570 ? -36.890 -24.235 40.063 1.00 93.50 570 ASP A O 1
ATOM 4421 N N . ALA A 1 571 ? -38.521 -24.775 41.530 1.00 92.56 571 ALA A N 1
ATOM 4422 C CA . ALA A 1 571 ? -38.693 -23.440 42.106 1.00 92.56 571 ALA A CA 1
ATOM 4423 C C . ALA A 1 571 ? -37.431 -22.916 42.808 1.00 92.56 571 ALA A C 1
ATOM 4425 O O . ALA A 1 571 ? -37.101 -21.740 42.682 1.00 92.56 571 ALA A O 1
ATOM 4426 N N . LYS A 1 572 ? -36.673 -23.777 43.502 1.00 92.75 572 LYS A N 1
ATOM 4427 C CA . LYS A 1 572 ? -35.465 -23.340 44.221 1.00 92.75 572 LYS A CA 1
ATOM 4428 C C . LYS A 1 572 ? -34.364 -22.937 43.246 1.00 92.75 572 LYS A C 1
ATOM 4430 O O . LYS A 1 572 ? -33.724 -21.901 43.435 1.00 92.75 572 LYS A O 1
ATOM 4435 N N . ARG A 1 573 ? -34.159 -23.721 42.180 1.00 93.06 573 ARG A N 1
ATOM 4436 C CA . ARG A 1 573 ? -33.196 -23.352 41.128 1.00 93.06 573 ARG A CA 1
ATOM 4437 C C . ARG A 1 573 ? -33.644 -22.097 40.392 1.00 93.06 573 ARG A C 1
ATOM 4439 O O . ARG A 1 573 ? -32.823 -21.200 40.201 1.00 93.06 573 ARG A O 1
ATOM 4446 N N . ALA A 1 574 ? -34.932 -22.004 40.058 1.00 94.25 574 ALA A N 1
ATOM 4447 C CA . ALA A 1 574 ? -35.502 -20.834 39.399 1.00 94.25 574 ALA A CA 1
ATOM 4448 C C . ALA A 1 574 ? -35.306 -19.555 40.221 1.00 94.25 574 ALA A C 1
ATOM 4450 O O . ALA A 1 574 ? -34.841 -18.556 39.675 1.00 94.25 574 ALA A O 1
ATOM 4451 N N . GLU A 1 575 ? -35.572 -19.603 41.530 1.00 94.31 575 GLU A N 1
ATOM 4452 C CA . GLU A 1 575 ? -35.310 -18.503 42.465 1.00 94.31 575 GLU A CA 1
ATOM 4453 C C . GLU A 1 575 ? -33.839 -18.091 42.424 1.00 94.31 575 GLU A C 1
ATOM 4455 O O . GLU A 1 575 ? -33.539 -16.919 42.212 1.00 94.31 575 GLU A O 1
ATOM 4460 N N . SER A 1 576 ? -32.913 -19.045 42.566 1.00 91.56 576 SER A N 1
ATOM 4461 C CA . SER A 1 576 ? -31.485 -18.718 42.635 1.00 91.56 576 SER A CA 1
ATOM 4462 C C . SER A 1 576 ? -30.974 -18.032 41.360 1.00 91.56 576 SER A C 1
ATOM 4464 O O . SER A 1 576 ? -30.320 -16.992 41.447 1.00 91.56 576 SER A O 1
ATOM 4466 N N . ILE A 1 577 ? -31.312 -18.562 40.177 1.00 91.25 577 ILE A N 1
ATOM 4467 C CA . ILE A 1 577 ? -30.894 -18.000 38.882 1.00 91.25 577 ILE A CA 1
ATOM 4468 C C . ILE A 1 577 ? -31.546 -16.630 38.665 1.00 91.25 577 ILE A C 1
ATOM 4470 O O . ILE A 1 577 ? -30.886 -15.692 38.218 1.00 91.25 577 ILE A O 1
ATOM 4474 N N . THR A 1 578 ? -32.817 -16.483 39.041 1.00 92.69 578 THR A N 1
ATOM 4475 C CA . THR A 1 578 ? -33.540 -15.208 38.931 1.00 92.69 578 THR A CA 1
ATOM 4476 C C . THR A 1 578 ? -32.912 -14.139 39.813 1.00 92.69 578 THR A C 1
ATOM 4478 O O . THR A 1 578 ? -32.663 -13.031 39.343 1.00 92.69 578 THR A O 1
ATOM 4481 N N . ASN A 1 579 ? -32.590 -14.469 41.064 1.00 90.44 579 ASN A N 1
ATOM 4482 C CA . ASN A 1 579 ? -31.932 -13.550 41.990 1.00 90.44 579 ASN A CA 1
ATOM 4483 C C . ASN A 1 579 ? -30.563 -13.100 41.461 1.00 90.44 579 ASN A C 1
ATOM 4485 O O . ASN A 1 579 ? -30.189 -11.948 41.658 1.00 90.44 579 ASN A O 1
ATOM 4489 N N . ALA A 1 580 ? -29.826 -13.972 40.768 1.00 86.31 580 ALA A N 1
ATOM 4490 C CA . ALA A 1 580 ? -28.588 -13.600 40.089 1.00 86.31 580 ALA A CA 1
ATOM 4491 C C . ALA A 1 580 ? -28.850 -12.628 38.921 1.00 86.31 580 ALA A C 1
ATOM 4493 O O . ALA A 1 580 ? -28.287 -11.537 38.895 1.00 86.31 580 ALA A O 1
ATOM 4494 N N . GLN A 1 581 ? -29.751 -12.977 37.997 1.00 86.56 581 GLN A N 1
ATOM 4495 C CA . GLN A 1 581 ? -30.051 -12.187 36.792 1.00 86.56 581 GLN A CA 1
ATOM 4496 C C . GLN A 1 581 ? -30.625 -10.800 37.095 1.00 86.56 581 GLN A C 1
ATOM 4498 O O . GLN A 1 581 ? -30.260 -9.810 36.459 1.00 86.56 581 GLN A O 1
ATOM 4503 N N . VAL A 1 582 ? -31.515 -10.711 38.083 1.00 86.81 582 VAL A N 1
ATOM 4504 C CA . VAL A 1 582 ? -32.186 -9.459 38.446 1.00 86.81 582 VAL A CA 1
ATOM 4505 C C . VAL A 1 582 ? -31.202 -8.443 39.034 1.00 86.81 582 VAL A C 1
ATOM 4507 O O . VAL A 1 582 ? -31.376 -7.250 38.791 1.00 86.81 582 VAL A O 1
ATOM 4510 N N . LYS A 1 583 ? -30.136 -8.885 39.717 1.00 79.56 583 LYS A N 1
ATOM 4511 C CA . LYS A 1 583 ? -29.124 -8.002 40.330 1.00 79.56 583 LYS A CA 1
ATOM 4512 C C . LYS A 1 583 ? -28.340 -7.145 39.330 1.00 79.56 583 LYS A C 1
ATOM 4514 O O . LYS A 1 583 ? -27.848 -6.098 39.722 1.00 79.56 583 LYS A O 1
ATOM 4519 N N . ASN A 1 584 ? -28.280 -7.524 38.050 1.00 73.94 584 ASN A N 1
ATOM 4520 C CA . ASN A 1 584 ? -27.637 -6.709 37.004 1.00 73.94 584 ASN A CA 1
ATOM 4521 C C . ASN A 1 584 ? -28.457 -5.476 36.600 1.00 73.94 584 ASN A C 1
ATOM 4523 O O . ASN A 1 584 ? -27.940 -4.530 36.004 1.00 73.94 584 ASN A O 1
ATOM 4527 N N . VAL A 1 585 ? -29.765 -5.514 36.855 1.00 79.12 585 VAL A N 1
ATOM 4528 C CA . VAL A 1 585 ? -30.722 -4.509 36.379 1.00 79.12 585 VAL A CA 1
ATOM 4529 C C . VAL A 1 585 ? -31.412 -3.807 37.539 1.00 79.12 585 VAL A C 1
ATOM 4531 O O . VAL A 1 585 ? -31.852 -2.678 37.377 1.00 79.12 585 VAL A O 1
ATOM 4534 N N . TRP A 1 586 ? -31.513 -4.435 38.703 1.00 84.06 586 TRP A N 1
ATOM 4535 C CA . TRP A 1 586 ? -32.231 -3.912 39.854 1.00 84.06 586 TRP A CA 1
ATOM 4536 C C . TRP A 1 586 ? -31.356 -3.980 41.098 1.00 84.06 586 TRP A C 1
ATOM 4538 O O . TRP A 1 586 ? -30.811 -5.035 41.419 1.00 84.06 586 TRP A O 1
ATOM 4548 N N . ALA A 1 587 ? -31.288 -2.874 41.832 1.00 80.62 587 ALA A N 1
ATOM 4549 C CA . ALA A 1 587 ? -30.713 -2.847 43.170 1.00 80.62 587 ALA A CA 1
ATOM 4550 C C . ALA A 1 587 ? -31.565 -1.989 44.109 1.00 80.62 587 ALA A C 1
ATOM 4552 O O . ALA A 1 587 ? -32.501 -1.306 43.684 1.00 80.62 587 ALA A O 1
ATOM 4553 N N . VAL A 1 588 ? -31.232 -2.051 45.396 1.00 80.50 588 VAL A N 1
ATOM 4554 C CA . VAL A 1 588 ? -31.712 -1.095 46.393 1.00 80.50 588 VAL A CA 1
ATOM 4555 C C . VAL A 1 588 ? -30.648 -0.017 46.522 1.00 80.50 588 VAL A C 1
ATOM 4557 O O . VAL A 1 588 ? -29.507 -0.329 46.853 1.00 80.50 588 VAL A O 1
ATOM 4560 N N . THR A 1 589 ? -31.020 1.230 46.255 1.00 77.81 589 THR A N 1
ATOM 4561 C CA . THR A 1 589 ? -30.118 2.381 46.358 1.00 77.81 589 THR A CA 1
ATOM 4562 C C . THR A 1 589 ? -30.607 3.342 47.431 1.00 77.81 589 THR A C 1
ATOM 4564 O O . THR A 1 589 ? -31.808 3.483 47.657 1.00 77.81 589 THR A O 1
ATOM 4567 N N . SER A 1 590 ? -29.667 4.003 48.099 1.00 75.75 590 SER A N 1
ATOM 4568 C CA . SER A 1 590 ? -29.927 5.116 49.016 1.00 75.75 590 SER A CA 1
ATOM 4569 C C . SER A 1 590 ? -29.456 6.455 48.451 1.00 75.75 590 SER A C 1
ATOM 4571 O O . SER A 1 590 ? -29.421 7.441 49.183 1.00 75.75 590 SER A O 1
ATOM 4573 N N . ILE A 1 591 ? -29.095 6.514 47.167 1.00 74.62 591 ILE A N 1
ATOM 4574 C CA . ILE A 1 591 ? -28.431 7.677 46.563 1.00 74.62 591 ILE A CA 1
ATOM 4575 C C . ILE A 1 591 ? -29.294 8.947 46.542 1.00 74.62 591 ILE A C 1
ATOM 4577 O O . ILE A 1 591 ? -28.792 10.068 46.464 1.00 74.62 591 ILE A O 1
ATOM 4581 N N . ASN A 1 592 ? -30.608 8.762 46.661 1.00 74.94 592 ASN A N 1
ATOM 4582 C CA . ASN A 1 592 ? -31.605 9.819 46.784 1.00 74.94 592 ASN A CA 1
ATOM 4583 C C . ASN A 1 592 ? -31.980 10.138 48.246 1.00 74.94 592 ASN A C 1
ATOM 4585 O O . ASN A 1 592 ? -32.920 10.885 48.492 1.00 74.94 592 ASN A O 1
ATOM 4589 N N . GLY A 1 593 ? -31.258 9.589 49.227 1.00 71.75 593 GLY A N 1
ATOM 4590 C CA . GLY A 1 593 ? -31.432 9.853 50.658 1.00 71.75 593 GLY A CA 1
ATOM 4591 C C . GLY A 1 593 ? -32.285 8.828 51.414 1.00 71.75 593 GLY A C 1
ATOM 4592 O O . GLY A 1 593 ? -32.086 8.654 52.615 1.00 71.75 593 GLY A O 1
ATOM 4593 N N . SER A 1 594 ? -33.184 8.104 50.740 1.00 74.06 594 SER A N 1
ATOM 4594 C CA . SER A 1 594 ? -33.949 6.989 51.321 1.00 74.06 594 SER A CA 1
ATOM 4595 C C . SER A 1 594 ? -33.794 5.717 50.488 1.00 74.06 594 SER A C 1
ATOM 4597 O O . SER A 1 594 ? -33.712 5.827 49.265 1.00 74.06 594 SER A O 1
ATOM 4599 N N . PRO A 1 595 ? -33.801 4.520 51.105 1.00 76.75 595 PRO A N 1
ATOM 4600 C CA . PRO A 1 595 ? -33.763 3.267 50.366 1.00 76.75 595 PRO A CA 1
ATOM 4601 C C . PRO A 1 595 ? -34.935 3.113 49.408 1.00 76.75 595 PRO A C 1
ATOM 4603 O O . PRO A 1 595 ? -36.093 3.130 49.826 1.00 76.75 595 PRO A O 1
ATOM 4606 N N . GLU A 1 596 ? -34.636 2.882 48.140 1.00 79.69 596 GLU A N 1
ATOM 4607 C CA . GLU A 1 596 ? -35.636 2.548 47.139 1.00 79.69 596 GLU A CA 1
ATOM 4608 C C . GLU A 1 596 ? -35.128 1.469 46.188 1.00 79.69 596 GLU A C 1
ATOM 4610 O O . GLU A 1 596 ? -33.933 1.359 45.908 1.00 79.69 596 GLU A O 1
ATOM 4615 N N . VAL A 1 597 ? -36.055 0.653 45.685 1.00 83.00 597 VAL A N 1
ATOM 4616 C CA . VAL A 1 597 ? -35.757 -0.267 44.588 1.00 83.00 597 VAL A CA 1
ATOM 4617 C C . VAL A 1 597 ? -35.658 0.564 43.318 1.00 83.00 597 VAL A C 1
ATOM 4619 O O . VAL A 1 597 ? -36.608 1.269 42.976 1.00 83.00 597 VAL A O 1
ATOM 4622 N N . MET A 1 598 ? -34.543 0.477 42.600 1.00 81.31 598 MET A N 1
ATOM 4623 C CA . MET A 1 598 ? -34.305 1.277 41.402 1.00 81.31 598 MET A CA 1
ATOM 4624 C C . MET A 1 598 ? -33.809 0.408 40.247 1.00 81.31 598 MET A C 1
ATOM 4626 O O . MET A 1 598 ? -32.891 -0.406 40.386 1.00 81.31 598 MET A O 1
ATOM 4630 N N . LYS A 1 599 ? -34.433 0.598 39.078 1.00 83.88 599 LYS A N 1
ATOM 4631 C CA . LYS A 1 599 ? -33.989 -0.012 37.824 1.00 83.88 599 LYS A CA 1
ATOM 4632 C C . LYS A 1 599 ? -32.764 0.725 37.298 1.00 83.88 599 LYS A C 1
ATOM 4634 O O . LYS A 1 599 ? -32.772 1.949 37.222 1.00 83.88 599 LYS A O 1
ATOM 4639 N N . TYR A 1 600 ? -31.747 -0.021 36.892 1.00 78.75 600 TYR A N 1
ATOM 4640 C CA . TYR A 1 600 ? -30.427 0.474 36.512 1.00 78.75 600 TYR A CA 1
ATOM 4641 C C . TYR A 1 600 ? -29.817 1.380 37.581 1.00 78.75 600 TYR A C 1
ATOM 4643 O O . TYR A 1 600 ? -29.158 2.369 37.266 1.00 78.75 600 TYR A O 1
ATOM 4651 N N . ALA A 1 601 ? -30.065 1.040 38.847 1.00 77.88 601 ALA A N 1
ATOM 4652 C CA . ALA A 1 601 ? -29.324 1.608 39.955 1.00 77.88 601 ALA A CA 1
ATOM 4653 C C . ALA A 1 601 ? -27.821 1.437 39.679 1.00 77.88 601 ALA A C 1
ATOM 4655 O O . ALA A 1 601 ? -27.418 0.371 39.197 1.00 77.88 601 ALA A O 1
ATOM 4656 N N . PRO A 1 602 ? -26.982 2.443 39.952 1.00 70.81 602 PRO A N 1
ATOM 4657 C CA . PRO A 1 602 ? -25.551 2.316 39.714 1.00 70.81 602 PRO A CA 1
ATOM 4658 C C . PRO A 1 602 ? -24.956 1.127 40.485 1.00 70.81 602 PRO A C 1
ATOM 4660 O O . PRO A 1 602 ? -24.119 0.404 39.955 1.00 70.81 602 PRO A O 1
ATOM 4663 N N . GLU A 1 603 ? -25.473 0.802 41.667 1.00 74.44 603 GLU A N 1
ATOM 4664 C CA . GLU A 1 603 ? -25.067 -0.363 42.457 1.00 74.44 603 GLU A CA 1
ATOM 4665 C C . GLU A 1 603 ? -25.275 -1.700 41.719 1.00 74.44 603 GLU A C 1
ATOM 4667 O O . GLU A 1 603 ? -24.502 -2.636 41.929 1.00 74.44 603 GLU A O 1
ATOM 4672 N N . ALA A 1 604 ? -26.257 -1.779 40.811 1.00 72.06 604 ALA A N 1
ATOM 4673 C CA . ALA A 1 604 ? -26.493 -2.953 39.967 1.00 72.06 604 ALA A CA 1
ATOM 4674 C C . ALA A 1 604 ? -25.388 -3.155 38.913 1.00 72.06 604 ALA A C 1
ATOM 4676 O O . ALA A 1 604 ? -25.083 -4.289 38.554 1.00 72.06 604 ALA A O 1
ATOM 4677 N N . ALA A 1 605 ? -24.770 -2.072 38.426 1.00 67.06 605 ALA A N 1
ATOM 4678 C CA . ALA A 1 605 ? -23.729 -2.133 37.397 1.00 67.06 605 ALA A CA 1
ATOM 4679 C C . ALA A 1 605 ? -22.384 -2.599 37.962 1.00 67.06 605 ALA A C 1
ATOM 4681 O O . ALA A 1 605 ? -21.694 -3.415 37.361 1.00 67.06 605 ALA A O 1
ATOM 4682 N N . PHE A 1 606 ? -22.009 -2.089 39.137 1.00 65.38 606 PHE A N 1
ATOM 4683 C CA . PHE A 1 606 ? -20.680 -2.318 39.712 1.00 65.38 606 PHE A CA 1
ATOM 4684 C C . PHE A 1 606 ? -20.657 -3.431 40.775 1.00 65.38 606 PHE A C 1
ATOM 4686 O O . PHE A 1 606 ? -19.609 -3.686 41.368 1.00 65.38 606 PHE A O 1
ATOM 4693 N N . GLY A 1 607 ? -21.799 -4.073 41.057 1.00 57.66 607 GLY A N 1
ATOM 4694 C CA . GLY A 1 607 ? -21.900 -5.180 42.017 1.00 57.66 607 GLY A CA 1
ATOM 4695 C C . GLY A 1 607 ? -21.521 -4.801 43.455 1.00 57.66 607 GLY A C 1
ATOM 4696 O O . GLY A 1 607 ? -21.111 -5.659 44.237 1.00 57.66 607 GLY A O 1
ATOM 4697 N N . VAL A 1 608 ? -21.609 -3.514 43.807 1.00 55.97 608 VAL A N 1
ATOM 4698 C CA . VAL A 1 608 ? -21.186 -2.999 45.114 1.00 55.97 608 VAL A CA 1
ATOM 4699 C C . VAL A 1 608 ? -22.318 -3.199 46.119 1.00 55.97 608 VAL A C 1
ATOM 4701 O O . VAL A 1 608 ? -23.238 -2.393 46.201 1.00 55.97 608 VAL A O 1
ATOM 4704 N N . SER A 1 609 ? -22.252 -4.266 46.916 1.00 43.88 609 SER A N 1
ATOM 4705 C CA . SER A 1 609 ? -23.112 -4.431 48.093 1.00 43.88 609 SER A CA 1
ATOM 4706 C C . SER A 1 609 ? -22.383 -3.960 49.353 1.00 43.88 609 SER A C 1
ATOM 4708 O O . SER A 1 609 ? -21.546 -4.689 49.877 1.00 43.88 609 SER A O 1
ATOM 4710 N N . GLY A 1 610 ? -22.722 -2.775 49.864 1.00 43.09 610 GLY A N 1
ATOM 4711 C CA . GLY A 1 610 ? -22.292 -2.312 51.188 1.00 43.09 610 GLY A CA 1
ATOM 4712 C C . GLY A 1 610 ? -20.786 -2.024 51.371 1.00 43.09 610 GLY A C 1
ATOM 4713 O O . GLY A 1 610 ? -19.907 -2.739 50.912 1.00 43.09 610 GLY A O 1
ATOM 4714 N N . ALA A 1 611 ? -20.502 -0.967 52.138 1.00 33.94 611 ALA A N 1
ATOM 4715 C CA . ALA A 1 611 ? -19.207 -0.547 52.705 1.00 33.94 611 ALA A CA 1
ATOM 4716 C C . ALA A 1 611 ? -18.175 0.192 51.821 1.00 33.94 611 ALA A C 1
ATOM 4718 O O . ALA A 1 611 ? -17.309 0.851 52.393 1.00 33.94 611 ALA A O 1
ATOM 4719 N N . VAL A 1 612 ? -18.278 0.221 50.486 1.00 49.81 612 VAL A N 1
ATOM 4720 C CA . VAL A 1 612 ? -17.445 1.122 49.647 1.00 49.81 612 VAL A CA 1
ATOM 4721 C C . VAL A 1 612 ? -18.334 1.993 48.763 1.00 49.81 612 VAL A C 1
ATOM 4723 O O . VAL A 1 612 ? -18.343 1.864 47.541 1.00 49.81 612 VAL A O 1
ATOM 4726 N N . ASN A 1 613 ? -19.121 2.879 49.381 1.00 62.25 613 ASN A N 1
ATOM 4727 C CA . ASN A 1 613 ? -20.047 3.741 48.646 1.00 62.25 613 ASN A CA 1
ATOM 4728 C C . ASN A 1 613 ? -19.347 4.979 48.048 1.00 62.25 613 ASN A C 1
ATOM 4730 O O . ASN A 1 613 ? -19.573 6.124 48.445 1.00 62.25 613 ASN A O 1
ATOM 4734 N N . TRP A 1 614 ? -18.432 4.742 47.101 1.00 68.94 614 TRP A N 1
ATOM 4735 C CA . TRP A 1 614 ? -17.793 5.815 46.330 1.00 68.94 614 TRP A CA 1
ATOM 4736 C C . TRP A 1 614 ? -18.805 6.573 45.462 1.00 68.94 614 TRP A C 1
ATOM 4738 O O . TRP A 1 614 ? -18.573 7.741 45.152 1.00 68.94 614 TRP A O 1
ATOM 4748 N N . MET A 1 615 ? -19.918 5.922 45.107 1.00 76.38 615 MET A N 1
ATOM 4749 C CA . MET A 1 615 ? -20.990 6.480 44.287 1.00 76.38 615 MET A CA 1
ATOM 4750 C C . MET A 1 615 ? -21.729 7.593 45.021 1.00 76.38 615 MET A C 1
ATOM 4752 O O . MET A 1 615 ? -21.832 8.680 44.464 1.00 76.38 615 MET A O 1
ATOM 4756 N N . ASP A 1 616 ? -22.130 7.390 46.281 1.00 74.62 616 ASP A N 1
ATOM 4757 C CA . ASP A 1 616 ? -22.732 8.456 47.102 1.00 74.62 616 ASP A CA 1
ATOM 4758 C C . ASP A 1 616 ? -21.808 9.676 47.188 1.00 74.62 616 ASP A C 1
ATOM 4760 O O . ASP A 1 616 ? -22.232 10.815 47.006 1.00 74.62 616 ASP A O 1
ATOM 4764 N N . SER A 1 617 ? -20.513 9.436 47.423 1.00 75.38 617 SER A N 1
ATOM 4765 C CA . SER A 1 617 ? -19.518 10.508 47.554 1.00 75.38 617 SER A CA 1
ATOM 4766 C C . SER A 1 617 ? -19.304 11.268 46.243 1.00 75.38 617 SER A C 1
ATOM 4768 O O . SER A 1 617 ? -19.105 12.484 46.253 1.00 75.38 617 SER A O 1
ATOM 4770 N N . GLN A 1 618 ? -19.317 10.563 45.110 1.00 81.19 618 GLN A N 1
ATOM 4771 C CA . GLN A 1 618 ? -19.236 11.191 43.797 1.00 81.19 618 GLN A CA 1
ATOM 4772 C C . GLN A 1 618 ? -20.511 11.972 43.488 1.00 81.19 618 GLN A C 1
ATOM 4774 O O . GLN A 1 618 ? -20.415 13.132 43.094 1.00 81.19 618 GLN A O 1
ATOM 4779 N N . TRP A 1 619 ? -21.680 11.367 43.708 1.00 83.25 619 TRP A N 1
ATOM 4780 C CA . TRP A 1 619 ? -22.956 12.011 43.444 1.00 83.25 619 TRP A CA 1
ATOM 4781 C C . TRP A 1 619 ? -23.126 13.268 44.281 1.00 83.25 619 TRP A C 1
ATOM 4783 O O . TRP A 1 619 ? -23.436 14.309 43.721 1.00 83.25 619 TRP A O 1
ATOM 4793 N N . GLU A 1 620 ? -22.846 13.235 45.584 1.00 80.69 620 GLU A N 1
ATOM 4794 C CA . GLU A 1 620 ? -22.953 14.436 46.413 1.00 80.69 620 GLU A CA 1
ATOM 4795 C C . GLU A 1 620 ? -21.997 15.539 45.951 1.00 80.69 620 GLU A C 1
ATOM 4797 O O . GLU A 1 620 ? -22.396 16.701 45.866 1.00 80.69 620 GLU A O 1
ATOM 4802 N N . LYS A 1 621 ? -20.764 15.201 45.551 1.00 81.56 621 LYS A N 1
ATOM 4803 C CA . LYS A 1 621 ? -19.838 16.191 44.987 1.00 81.56 621 LYS A CA 1
ATOM 4804 C C . LYS A 1 621 ? -20.379 16.802 43.689 1.00 81.56 621 LYS A C 1
ATOM 4806 O O . LYS A 1 621 ? -20.416 18.025 43.555 1.00 81.56 621 LYS A O 1
ATOM 4811 N N . GLU A 1 622 ? -20.805 15.971 42.744 1.00 82.62 622 GLU A N 1
ATOM 4812 C CA . GLU A 1 622 ? -21.291 16.430 41.440 1.00 82.62 622 GLU A CA 1
ATOM 4813 C C . GLU A 1 622 ? -22.633 17.154 41.540 1.00 82.62 622 GLU A C 1
ATOM 4815 O O . GLU A 1 622 ? -22.841 18.158 40.867 1.00 82.62 622 GLU A O 1
ATOM 4820 N N . LYS A 1 623 ? -23.513 16.741 42.450 1.00 82.50 623 LYS A N 1
ATOM 4821 C CA . LYS A 1 623 ? -24.764 17.427 42.782 1.00 82.50 623 LYS A 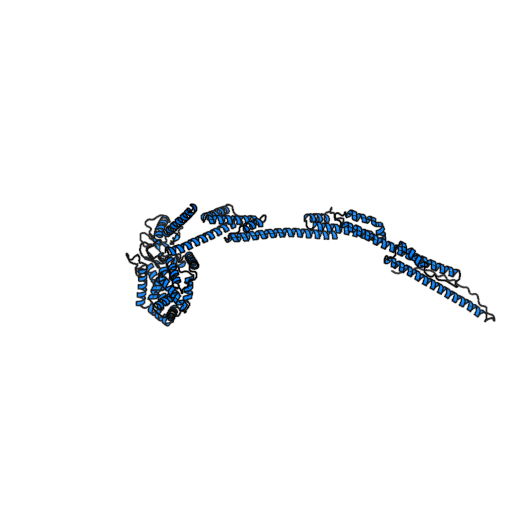CA 1
ATOM 4822 C C . LYS A 1 623 ? -24.508 18.858 43.248 1.00 82.50 623 LYS A C 1
ATOM 4824 O O . LYS A 1 623 ? -25.241 19.759 42.841 1.00 82.50 623 LYS A O 1
ATOM 4829 N N . GLN A 1 624 ? -23.469 19.102 44.054 1.00 80.00 624 GLN A N 1
ATOM 4830 C CA . GLN A 1 624 ? -23.082 20.466 44.440 1.00 80.00 624 GLN A CA 1
ATOM 4831 C C . GLN A 1 624 ? -22.550 21.275 43.246 1.00 80.00 624 GLN A C 1
ATOM 4833 O O . GLN A 1 624 ? -22.933 22.435 43.071 1.00 80.00 624 GLN A O 1
ATOM 4838 N N . GLU A 1 625 ? -21.717 20.669 42.393 1.00 80.50 625 GLU A N 1
ATOM 4839 C CA . GLU A 1 625 ? -21.218 21.312 41.169 1.00 80.50 625 GLU A CA 1
ATOM 4840 C C . GLU A 1 625 ? -22.355 21.654 40.189 1.00 80.50 625 GLU A C 1
ATOM 4842 O O . GLU A 1 625 ? -22.413 22.777 39.686 1.00 80.50 625 GLU A O 1
ATOM 4847 N N . LEU A 1 626 ? -23.303 20.742 39.966 1.00 79.12 626 LEU A N 1
ATOM 4848 C CA . LEU A 1 626 ? -24.489 20.965 39.137 1.00 79.12 626 LEU A CA 1
ATOM 4849 C C . LEU A 1 626 ? -25.354 22.105 39.683 1.00 79.12 626 LEU A C 1
ATOM 4851 O O . LEU A 1 626 ? -25.695 23.021 38.939 1.00 79.12 626 LEU A O 1
ATOM 4855 N N . LYS A 1 627 ? -25.628 22.128 40.996 1.00 75.94 627 LYS A N 1
ATOM 4856 C CA . LYS A 1 627 ? -26.373 23.228 41.638 1.00 75.94 627 LYS A CA 1
ATOM 4857 C C . LYS A 1 627 ? -25.693 24.592 41.467 1.00 75.94 627 LYS A C 1
ATOM 4859 O O . LYS A 1 627 ? -26.379 25.613 41.435 1.00 75.94 627 LYS A O 1
ATOM 4864 N N . SER A 1 628 ? -24.362 24.627 41.359 1.00 72.81 628 SER A N 1
ATOM 4865 C CA . SER A 1 628 ? -23.595 25.861 41.116 1.00 72.81 628 SER A CA 1
ATOM 4866 C C . SER A 1 628 ? -23.616 26.351 39.663 1.00 72.81 628 SER A C 1
ATOM 4868 O O . SER A 1 628 ? -23.377 27.534 39.427 1.00 72.81 628 SER A O 1
ATOM 4870 N N . LYS A 1 629 ? -23.927 25.468 38.706 1.00 69.25 629 LYS A N 1
ATOM 4871 C CA . LYS A 1 629 ? -23.931 25.718 37.254 1.00 69.25 629 LYS A CA 1
ATOM 4872 C C . LYS A 1 629 ? -25.352 25.624 36.680 1.00 69.25 629 LYS A C 1
ATOM 4874 O O . LYS A 1 629 ? -25.563 25.111 35.593 1.00 69.25 629 LYS A O 1
ATOM 4879 N N . SER A 1 630 ? -26.361 26.014 37.459 1.00 64.56 630 SER A N 1
ATOM 4880 C CA . SER A 1 630 ? -27.761 25.901 37.044 1.00 64.56 630 SER A CA 1
ATOM 4881 C C . SER A 1 630 ? -28.141 27.013 36.066 1.00 64.56 630 SER A C 1
ATOM 4883 O O . SER A 1 630 ? -28.009 28.197 36.397 1.00 64.56 630 SER A O 1
ATOM 4885 N N . PHE A 1 631 ? -28.742 26.655 34.928 1.00 58.00 631 PHE A N 1
ATOM 4886 C CA . PHE A 1 631 ? -29.407 27.613 34.045 1.00 58.00 631 PHE A CA 1
ATOM 4887 C C . PHE A 1 631 ? -30.549 28.307 34.816 1.00 58.00 631 PHE A C 1
ATOM 4889 O O . PHE A 1 631 ? -31.499 27.658 35.250 1.00 58.00 631 PHE A O 1
ATOM 4896 N N . GLY A 1 632 ? -30.432 29.619 35.055 1.00 59.31 632 GLY A N 1
ATOM 4897 C CA . GLY A 1 632 ? -31.377 30.398 35.876 1.00 59.31 632 GLY A CA 1
ATOM 4898 C C . GLY A 1 632 ? -30.944 30.679 37.327 1.00 59.31 632 GLY A C 1
ATOM 4899 O O . GLY A 1 632 ? -31.691 31.333 38.053 1.00 59.31 632 GLY A O 1
ATOM 4900 N N . GLY A 1 633 ? -29.740 30.257 37.734 1.00 56.22 633 GLY A N 1
ATOM 4901 C CA . GLY A 1 633 ? -29.144 30.566 39.040 1.00 56.22 633 GLY A CA 1
ATOM 4902 C C . GLY A 1 633 ? -29.413 29.520 40.130 1.00 56.22 633 GLY A C 1
ATOM 4903 O O . GLY A 1 633 ? -30.317 28.692 40.026 1.00 56.22 633 GLY A O 1
ATOM 4904 N N . LYS A 1 634 ? -28.592 29.544 41.189 1.00 56.75 634 LYS A N 1
ATOM 4905 C CA . LYS A 1 634 ? -28.686 28.622 42.330 1.00 56.75 634 LYS A CA 1
ATOM 4906 C C . LYS A 1 634 ? -30.001 28.853 43.082 1.00 56.75 634 LYS A C 1
ATOM 4908 O O . LYS A 1 634 ? -30.224 29.949 43.591 1.00 56.75 634 LYS A O 1
ATOM 4913 N N . ARG A 1 635 ? -30.840 27.822 43.199 1.00 59.97 635 ARG A N 1
ATOM 4914 C CA . ARG A 1 635 ? -31.997 27.837 44.101 1.00 59.97 635 ARG A CA 1
ATOM 4915 C C . ARG A 1 635 ? -31.791 26.825 45.221 1.00 59.97 635 ARG A C 1
ATOM 4917 O O . ARG A 1 635 ? -31.602 25.637 44.964 1.00 59.97 635 ARG A O 1
ATOM 4924 N N . ASP A 1 636 ? -31.822 27.295 46.463 1.00 60.91 636 ASP A N 1
ATOM 4925 C CA . ASP A 1 636 ? -31.610 26.440 47.637 1.00 60.91 636 ASP A CA 1
ATOM 4926 C C . ASP A 1 636 ? -32.787 25.466 47.879 1.00 60.91 636 ASP A C 1
ATOM 4928 O O . ASP A 1 636 ? -32.616 24.457 48.558 1.00 60.91 636 ASP A O 1
ATOM 4932 N N . ASP A 1 637 ? -33.949 25.719 47.261 1.00 60.28 637 ASP A N 1
ATOM 4933 C CA . ASP A 1 637 ? -35.166 24.887 47.304 1.00 60.28 637 ASP A CA 1
ATOM 4934 C C . ASP A 1 637 ? -35.150 23.687 46.336 1.00 60.28 637 ASP A C 1
ATOM 4936 O O . ASP A 1 637 ? -36.088 22.893 46.310 1.00 60.28 637 ASP A O 1
ATOM 4940 N N . THR A 1 638 ? -34.104 23.550 45.516 1.00 68.94 638 THR A N 1
ATOM 4941 C CA . THR A 1 638 ? -34.045 22.547 44.449 1.00 68.94 638 THR A CA 1
ATOM 4942 C C . THR A 1 638 ? -33.426 21.242 44.938 1.00 68.94 638 THR A C 1
ATOM 4944 O O . THR A 1 638 ? -32.218 21.141 45.194 1.00 68.94 638 THR A O 1
ATOM 4947 N N . GLU A 1 639 ? -34.258 20.209 45.033 1.00 74.88 639 GLU A N 1
ATOM 4948 C CA . GLU A 1 639 ? -33.828 18.838 45.285 1.00 74.88 639 GLU A CA 1
ATOM 4949 C C . GLU A 1 639 ? -33.575 18.120 43.953 1.00 74.88 639 GLU A C 1
ATOM 4951 O O . GLU A 1 639 ? -34.451 18.076 43.087 1.00 74.88 639 GLU A O 1
ATOM 4956 N N . LEU A 1 640 ? -32.354 17.597 43.789 1.00 81.06 640 LEU A N 1
ATOM 4957 C CA . LEU A 1 640 ? -31.951 16.812 42.623 1.00 81.06 640 LEU A CA 1
ATOM 4958 C C . LEU A 1 640 ? -31.956 15.330 42.985 1.00 81.06 640 LEU A C 1
ATOM 4960 O O . LEU A 1 640 ? -31.300 14.938 43.955 1.00 81.06 640 LEU A O 1
ATOM 4964 N N . LEU A 1 641 ? -32.666 14.545 42.183 1.00 79.94 641 LEU A N 1
ATOM 4965 C CA . LEU A 1 641 ? -32.846 13.105 42.334 1.00 79.94 641 LEU A CA 1
ATOM 4966 C C . LEU A 1 641 ? -32.319 12.385 41.092 1.00 79.94 641 LEU A C 1
ATOM 4968 O O . LEU A 1 641 ? -32.425 12.900 39.976 1.00 79.94 641 LEU A O 1
ATOM 4972 N N . LEU A 1 642 ? -31.785 11.185 41.286 1.00 79.88 642 LEU A N 1
ATOM 4973 C CA . LEU A 1 642 ? -31.388 10.279 40.217 1.00 79.88 642 LEU A CA 1
ATOM 4974 C C . LEU A 1 642 ? -32.509 9.282 39.956 1.00 79.88 642 LEU A C 1
ATOM 4976 O O . LEU A 1 642 ? -32.950 8.592 40.868 1.00 79.88 642 LEU A O 1
ATOM 4980 N N . VAL A 1 643 ? -32.962 9.178 38.711 1.00 78.25 643 VAL A N 1
ATOM 4981 C CA . VAL A 1 643 ? -33.979 8.191 38.320 1.00 78.25 643 VAL A CA 1
ATOM 4982 C C . VAL A 1 643 ? -33.532 7.390 37.103 1.00 78.25 643 VAL A C 1
ATOM 4984 O O . VAL A 1 643 ? -32.644 7.798 36.348 1.00 78.25 643 VAL A O 1
ATOM 4987 N N . SER A 1 644 ? -34.162 6.230 36.913 1.00 74.25 644 SER A N 1
ATOM 4988 C CA . SER A 1 644 ? -33.827 5.301 35.837 1.00 74.25 644 SER A CA 1
ATOM 4989 C C . SER A 1 644 ? -34.018 5.958 34.468 1.00 74.25 644 SER A C 1
ATOM 4991 O O . SER A 1 644 ? -35.089 6.498 34.180 1.00 74.25 644 SER A O 1
ATOM 4993 N N . ASP A 1 645 ? -33.005 5.874 33.612 1.00 71.25 645 ASP A N 1
ATOM 4994 C CA . ASP A 1 645 ? -33.033 6.424 32.258 1.00 71.25 645 ASP A CA 1
ATOM 4995 C C . ASP A 1 645 ? -33.609 5.423 31.235 1.00 71.25 645 ASP A C 1
ATOM 4997 O O . ASP A 1 645 ? -33.329 4.222 31.288 1.00 71.25 645 ASP A O 1
ATOM 5001 N N . MET A 1 646 ? -34.368 5.918 30.248 1.00 63.94 646 MET A N 1
ATOM 5002 C CA . MET A 1 646 ? -34.851 5.101 29.129 1.00 63.94 646 MET A CA 1
ATOM 5003 C C . MET A 1 646 ? -33.707 4.635 28.220 1.00 63.94 646 MET A C 1
ATOM 5005 O O . MET A 1 646 ? -33.795 3.562 27.622 1.00 63.94 646 MET A O 1
ATOM 5009 N N . PHE A 1 647 ? -32.648 5.442 28.078 1.00 65.56 647 PHE A N 1
ATOM 5010 C CA . PHE A 1 647 ? -31.561 5.144 27.143 1.00 65.56 647 PHE A CA 1
ATOM 5011 C C . PHE A 1 647 ? -30.608 4.088 27.688 1.00 65.56 647 PHE A C 1
ATOM 5013 O O . PHE A 1 647 ? -30.139 3.255 26.913 1.00 65.56 647 PHE A O 1
ATOM 5020 N N . THR A 1 648 ? -30.430 4.039 29.008 1.00 66.94 648 THR A N 1
ATOM 5021 C CA . THR A 1 648 ? -29.649 3.004 29.699 1.00 66.94 648 THR A CA 1
ATOM 5022 C C . THR A 1 648 ? -30.143 1.594 29.383 1.00 66.94 648 THR A C 1
ATOM 5024 O O . THR A 1 648 ? -29.336 0.688 29.195 1.00 66.94 648 THR A O 1
ATOM 5027 N N . ALA A 1 649 ? -31.452 1.414 29.177 1.00 60.50 649 ALA A N 1
ATOM 5028 C CA . ALA A 1 649 ? -32.016 0.138 28.738 1.00 60.50 649 ALA A CA 1
ATOM 5029 C C . ALA A 1 649 ? -31.551 -0.311 27.336 1.00 60.50 649 ALA A C 1
ATOM 5031 O O . ALA A 1 649 ? -31.604 -1.500 27.032 1.00 60.50 649 ALA A O 1
ATOM 5032 N N . ARG A 1 650 ? -31.138 0.620 26.464 1.00 56.72 650 ARG A N 1
ATOM 5033 C CA . ARG A 1 650 ? -30.739 0.341 25.073 1.00 56.72 650 ARG A CA 1
ATOM 5034 C C . ARG A 1 650 ? -29.239 0.172 24.890 1.00 56.72 650 ARG A C 1
ATOM 5036 O O . ARG A 1 650 ? -28.834 -0.617 24.044 1.00 56.72 650 ARG A O 1
ATOM 5043 N N . ASN A 1 651 ? -28.435 0.950 25.606 1.00 61.94 651 ASN A N 1
ATOM 5044 C CA . ASN A 1 651 ? -26.989 1.010 25.389 1.00 61.94 651 ASN A CA 1
ATOM 5045 C C . ASN A 1 651 ? -26.162 0.531 26.588 1.00 61.94 651 ASN A C 1
ATOM 5047 O O . ASN A 1 651 ? -24.943 0.491 26.458 1.00 61.94 651 ASN A O 1
ATOM 5051 N N . GLN A 1 652 ? -26.805 0.180 27.712 1.00 59.88 652 GLN A N 1
ATOM 5052 C CA . GLN A 1 652 ? -26.142 -0.251 28.949 1.00 59.88 652 GLN A CA 1
ATOM 5053 C C . GLN A 1 652 ? -25.060 0.735 29.421 1.00 59.88 652 GLN A C 1
ATOM 5055 O O . GLN A 1 652 ? -24.067 0.351 30.012 1.00 59.88 652 GLN A O 1
ATOM 5060 N N . ASP A 1 653 ? -25.255 2.030 29.163 1.00 64.44 653 ASP A N 1
ATOM 5061 C CA . ASP A 1 653 ? -24.333 3.112 29.541 1.00 64.44 653 ASP A CA 1
ATOM 5062 C C . ASP A 1 653 ? -24.395 3.450 31.048 1.00 64.44 653 ASP A C 1
ATOM 5064 O O . ASP A 1 653 ? -23.615 4.263 31.535 1.00 64.44 653 ASP A O 1
ATOM 5068 N N . TYR A 1 654 ? -25.342 2.844 31.781 1.00 64.50 654 TYR A N 1
ATOM 5069 C CA . TYR A 1 654 ? -25.624 3.057 33.212 1.00 64.50 654 TYR A CA 1
ATOM 5070 C C . TYR A 1 654 ? -25.633 4.531 33.641 1.00 64.50 654 TYR A C 1
ATOM 5072 O O . TYR A 1 654 ? -25.275 4.888 34.763 1.00 64.50 654 TYR A O 1
ATOM 5080 N N . ALA A 1 655 ? -26.100 5.397 32.741 1.00 66.75 655 ALA A N 1
ATOM 5081 C CA . ALA A 1 655 ? -26.405 6.771 33.074 1.00 66.75 655 ALA A CA 1
ATOM 5082 C C . ALA A 1 655 ? -27.795 6.851 33.718 1.00 66.75 655 ALA A C 1
ATOM 5084 O O . ALA A 1 655 ? -28.726 6.122 33.366 1.00 66.75 655 ALA A O 1
ATOM 5085 N N . VAL A 1 656 ? -27.944 7.768 34.656 1.00 71.88 656 VAL A N 1
ATOM 5086 C CA . VAL A 1 656 ? -29.194 8.063 35.346 1.00 71.88 656 VAL A CA 1
ATOM 5087 C C . VAL A 1 656 ? -29.602 9.490 35.027 1.00 71.88 656 VAL A C 1
ATOM 5089 O O . VAL A 1 656 ? -28.771 10.390 34.883 1.00 71.88 656 VAL A O 1
ATOM 5092 N N . MET A 1 657 ? -30.900 9.697 34.852 1.00 76.00 657 MET A N 1
ATOM 5093 C CA . MET A 1 657 ? -31.420 11.026 34.568 1.00 76.00 657 MET A CA 1
ATOM 5094 C C . MET A 1 657 ? -31.451 11.832 35.859 1.00 76.00 657 MET A C 1
ATOM 5096 O O . MET A 1 657 ? -31.940 11.343 36.879 1.00 76.00 657 MET A O 1
ATOM 5100 N N . VAL A 1 658 ? -30.988 13.079 35.796 1.00 80.50 658 VAL A N 1
ATOM 5101 C CA . VAL A 1 658 ? -31.133 14.017 36.909 1.00 80.50 658 VAL A CA 1
ATOM 5102 C C . VAL A 1 658 ? -32.497 14.683 36.797 1.00 80.50 658 VAL A C 1
ATOM 5104 O O . VAL A 1 658 ? -32.835 15.254 35.759 1.00 80.50 658 VAL A O 1
ATOM 5107 N N . TYR A 1 659 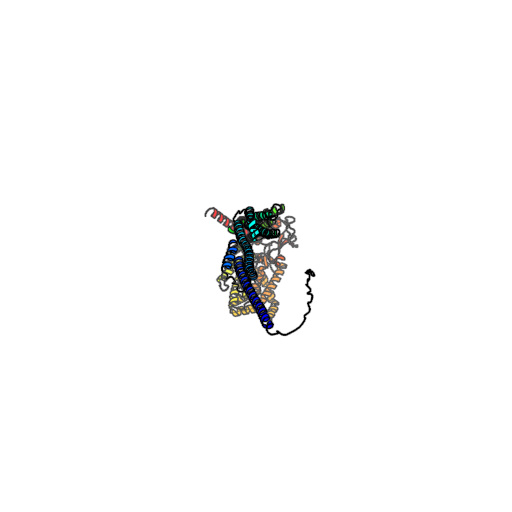? -33.286 14.610 37.860 1.00 77.62 659 TYR A N 1
ATOM 5108 C CA . TYR A 1 659 ? -34.594 15.243 37.948 1.00 77.62 659 TYR A CA 1
ATOM 5109 C C . TYR A 1 659 ? -34.636 16.251 39.085 1.00 77.62 659 TYR A C 1
ATOM 5111 O O . TYR A 1 659 ? -33.997 16.070 40.118 1.00 77.62 659 TYR A O 1
ATOM 5119 N N . GLN A 1 660 ? -35.430 17.298 38.892 1.00 74.19 660 GLN A N 1
ATOM 5120 C CA . GLN A 1 660 ? -35.719 18.305 39.899 1.00 74.19 660 GLN A CA 1
ATOM 5121 C C . GLN A 1 660 ? -37.110 18.069 40.487 1.00 74.19 660 GLN A C 1
ATOM 5123 O O . GLN A 1 660 ? -38.079 17.885 39.744 1.00 74.19 660 GLN A O 1
ATOM 5128 N N . LYS A 1 661 ? -37.200 18.113 41.819 1.00 69.25 661 LYS A N 1
ATOM 5129 C CA . LYS A 1 661 ? -38.465 18.138 42.559 1.00 69.25 661 LYS A CA 1
ATOM 5130 C C . LYS A 1 661 ? -38.775 19.576 42.990 1.00 69.25 661 LYS A C 1
ATOM 5132 O O . LYS A 1 661 ? -37.892 20.275 43.487 1.00 69.25 661 LYS A O 1
ATOM 5137 N N . ASN A 1 662 ? -40.016 20.021 42.787 1.00 59.53 662 ASN A N 1
ATOM 5138 C CA . ASN A 1 662 ? -40.493 21.314 43.300 1.00 59.53 662 ASN A CA 1
ATOM 5139 C C . ASN A 1 662 ? -40.857 21.210 44.794 1.00 59.53 662 ASN A C 1
ATOM 5141 O O . ASN A 1 662 ? -41.140 20.114 45.276 1.00 59.53 662 ASN A O 1
ATOM 5145 N N . ALA A 1 663 ? -40.922 22.346 45.501 1.00 54.00 663 ALA A N 1
ATOM 5146 C CA . ALA A 1 663 ? -41.225 22.429 46.940 1.00 54.00 663 ALA A CA 1
ATOM 5147 C C . ALA A 1 663 ? -42.521 21.702 47.374 1.00 54.00 663 ALA A C 1
ATOM 5149 O O . ALA A 1 663 ? -42.610 21.241 48.508 1.00 54.00 663 ALA A O 1
ATOM 5150 N N . ASP A 1 664 ? -43.487 21.541 46.461 1.00 53.62 664 ASP A N 1
ATOM 5151 C CA . ASP A 1 664 ? -44.765 20.859 46.711 1.00 53.62 664 ASP A CA 1
ATOM 5152 C C . ASP A 1 664 ? -44.728 19.341 46.438 1.00 53.62 664 ASP A C 1
ATOM 5154 O O . ASP A 1 664 ? -45.693 18.636 46.702 1.00 53.62 664 ASP A O 1
ATOM 5158 N N . GLY A 1 665 ? -43.625 18.809 45.904 1.00 51.75 665 GLY A N 1
ATOM 5159 C CA . GLY A 1 665 ? -43.342 17.373 45.838 1.00 51.75 665 GLY A CA 1
ATOM 5160 C C . GLY A 1 665 ? -44.022 16.536 44.744 1.00 51.75 665 GLY A C 1
ATOM 5161 O O . GLY A 1 665 ? -43.694 15.354 44.645 1.00 51.75 665 GLY A O 1
ATOM 5162 N N . TYR A 1 666 ? -44.905 17.108 43.914 1.00 46.56 666 TYR A N 1
ATOM 5163 C CA . TYR A 1 666 ? -45.714 16.341 42.944 1.00 46.56 666 TYR A CA 1
ATOM 5164 C C . TYR A 1 666 ? -45.206 16.341 41.490 1.00 46.56 666 TYR A C 1
ATOM 5166 O O . TYR A 1 666 ? -45.524 15.415 40.749 1.00 46.56 666 TYR A O 1
ATOM 5174 N N . ASP A 1 667 ? -44.395 17.322 41.081 1.00 57.34 667 ASP A N 1
ATOM 5175 C CA . ASP A 1 667 ? -43.897 17.443 39.701 1.00 57.34 667 ASP A CA 1
ATOM 5176 C C . ASP A 1 667 ? -42.397 17.119 39.639 1.00 57.34 667 ASP A C 1
ATOM 5178 O O . ASP A 1 667 ? -41.565 17.886 40.129 1.00 57.34 667 ASP A O 1
ATOM 5182 N N . VAL A 1 668 ? -42.057 15.980 39.028 1.00 67.25 668 VAL A N 1
ATOM 5183 C CA . VAL A 1 668 ? -40.677 15.531 38.788 1.00 67.25 668 VAL A CA 1
ATOM 5184 C C . VAL A 1 668 ? -40.363 15.814 37.316 1.00 67.25 668 VAL A C 1
ATOM 5186 O O . VAL A 1 668 ? -40.952 15.196 36.429 1.00 67.25 668 VAL A O 1
ATOM 5189 N N . ARG A 1 669 ? -39.476 16.778 37.026 1.00 74.25 669 ARG A N 1
ATOM 5190 C CA . ARG A 1 669 ? -39.096 17.153 35.643 1.00 74.25 669 ARG A CA 1
ATOM 5191 C C . ARG A 1 669 ? -37.596 16.947 35.392 1.00 74.25 669 ARG A C 1
ATOM 5193 O O . ARG A 1 669 ? -36.825 17.102 36.339 1.00 74.25 669 ARG A O 1
ATOM 5200 N N . PRO A 1 670 ? -37.167 16.626 34.152 1.00 81.38 670 PRO A N 1
ATOM 5201 C CA . PRO A 1 670 ? -35.747 16.528 33.827 1.00 81.38 670 PRO A CA 1
ATOM 5202 C C . PRO A 1 670 ? -35.018 17.829 34.170 1.00 81.38 670 PRO A C 1
ATOM 5204 O O . PRO A 1 670 ? -35.525 18.915 33.889 1.00 81.38 670 PRO A O 1
ATOM 5207 N N . TYR A 1 671 ? -33.839 17.715 34.769 1.00 80.56 671 TYR A N 1
ATOM 5208 C CA . TYR A 1 671 ? -32.968 18.848 35.049 1.00 80.56 671 TYR A CA 1
ATOM 5209 C C . TYR A 1 671 ? -32.151 19.183 33.799 1.00 80.56 671 TYR A C 1
ATOM 5211 O O . TYR A 1 671 ? -31.603 18.282 33.165 1.00 80.56 671 TYR A O 1
ATOM 5219 N N . TYR A 1 672 ? -32.080 20.459 33.424 1.00 79.44 672 TYR A N 1
ATOM 5220 C CA . TYR A 1 672 ? -31.419 20.912 32.197 1.00 79.44 672 TYR A CA 1
ATOM 5221 C C . TYR A 1 672 ? -30.110 21.630 32.526 1.00 79.44 672 TYR A C 1
ATOM 5223 O O . TYR A 1 672 ? -30.068 22.458 33.435 1.00 79.44 672 TYR A O 1
ATOM 5231 N N . GLY A 1 673 ? -29.048 21.310 31.786 1.00 72.50 673 GLY A N 1
ATOM 5232 C CA . GLY A 1 673 ? -27.751 21.974 31.926 1.00 72.50 673 GLY A CA 1
ATOM 5233 C C . GLY A 1 673 ? -27.686 23.314 31.198 1.00 72.50 673 GLY A C 1
ATOM 5234 O O . GLY A 1 673 ? -28.627 23.714 30.514 1.00 72.50 673 GLY A O 1
ATOM 5235 N N . ASP A 1 674 ? -26.533 23.981 31.286 1.00 71.56 674 ASP A N 1
ATOM 5236 C CA . ASP A 1 674 ? -26.271 25.287 30.651 1.00 71.56 674 ASP A CA 1
ATOM 5237 C C . ASP A 1 674 ? -26.500 25.302 29.129 1.00 71.56 674 ASP A C 1
ATOM 5239 O O . ASP A 1 674 ? -26.767 26.344 28.535 1.00 71.56 674 ASP A O 1
ATOM 5243 N N . ASN A 1 675 ? -26.413 24.135 28.489 1.00 75.25 675 ASN A N 1
ATOM 5244 C CA . ASN A 1 675 ? -26.658 23.935 27.061 1.00 75.25 675 ASN A CA 1
ATOM 5245 C C . ASN A 1 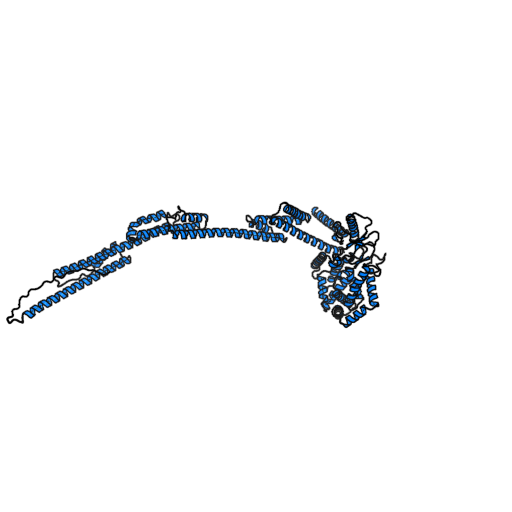675 ? -28.145 23.724 26.706 1.00 75.25 675 ASN A C 1
ATOM 5247 O O . ASN A 1 675 ? -28.458 23.477 25.542 1.00 75.25 675 ASN A O 1
ATOM 5251 N N . GLY A 1 676 ? -29.053 23.774 27.685 1.00 72.62 676 GLY A N 1
ATOM 5252 C CA . GLY A 1 676 ? -30.488 23.566 27.491 1.00 72.62 676 GLY A CA 1
ATOM 5253 C C . GLY A 1 676 ? -30.897 22.115 27.216 1.00 72.62 676 GLY A C 1
ATOM 5254 O O . GLY A 1 676 ? -32.044 21.877 26.841 1.00 72.62 676 GLY A O 1
ATOM 5255 N N . LEU A 1 677 ? -29.998 21.140 27.394 1.00 79.25 677 LEU A N 1
ATOM 5256 C CA . LEU A 1 677 ? -30.297 19.711 27.253 1.00 79.25 677 LEU A CA 1
ATOM 5257 C C . LEU A 1 677 ? -30.478 19.038 28.625 1.00 79.25 677 LEU A C 1
ATOM 5259 O O . LEU A 1 677 ? -29.849 19.469 29.596 1.00 79.25 677 LEU A O 1
ATOM 5263 N N . PRO A 1 678 ? -31.307 17.978 28.726 1.00 80.00 678 PRO A N 1
ATOM 5264 C CA . PRO A 1 678 ? -31.439 17.202 29.954 1.00 80.00 678 PRO A CA 1
ATOM 5265 C C . PRO A 1 678 ? -30.093 16.629 30.405 1.00 80.00 678 PRO A C 1
ATOM 5267 O O . PRO A 1 678 ? -29.366 16.032 29.606 1.00 80.00 678 PRO A O 1
ATOM 5270 N N . ILE A 1 679 ? -29.779 16.769 31.691 1.00 82.00 679 ILE A N 1
ATOM 5271 C CA . ILE A 1 679 ? -28.561 16.218 32.275 1.00 82.00 679 ILE A CA 1
ATOM 5272 C C . ILE A 1 679 ? -28.738 14.719 32.505 1.00 82.00 679 ILE A C 1
ATOM 5274 O O . ILE A 1 679 ? -29.650 14.264 33.202 1.00 82.00 679 ILE A O 1
ATOM 5278 N N . ARG A 1 680 ? -27.800 13.963 31.938 1.00 83.12 680 ARG A N 1
ATOM 5279 C CA . ARG A 1 680 ? -27.565 12.554 32.238 1.00 83.12 680 ARG A CA 1
ATOM 5280 C C . ARG A 1 680 ? -26.303 12.478 33.072 1.00 83.12 680 ARG A C 1
ATOM 5282 O O . ARG A 1 680 ? -25.263 12.981 32.652 1.00 83.12 680 ARG A O 1
ATOM 5289 N N . PHE A 1 681 ? -26.408 11.870 34.242 1.00 79.81 681 PHE A N 1
ATOM 5290 C CA . PHE A 1 681 ? -25.267 11.636 35.102 1.00 79.81 681 PHE A CA 1
ATOM 5291 C C . PHE A 1 681 ? -24.797 10.194 34.934 1.00 79.81 681 PHE A C 1
ATOM 5293 O O . PHE A 1 681 ? -25.598 9.264 35.008 1.00 79.81 681 PHE A O 1
ATOM 5300 N N . LYS A 1 682 ? -23.502 10.012 34.686 1.00 79.19 682 LYS A N 1
ATOM 5301 C CA . LYS A 1 682 ? -22.873 8.699 34.607 1.00 79.19 682 LYS A CA 1
ATOM 5302 C C . LYS A 1 682 ? -21.849 8.590 35.719 1.00 79.19 682 LYS A C 1
ATOM 5304 O O . LYS A 1 682 ? -20.928 9.401 35.790 1.00 79.19 682 LYS A O 1
ATOM 5309 N N . PHE A 1 683 ? -21.990 7.558 36.539 1.00 75.69 683 PHE A N 1
ATOM 5310 C CA . PHE A 1 683 ? -20.964 7.209 37.505 1.00 75.69 683 PHE A CA 1
ATOM 5311 C C . PHE A 1 683 ? -19.721 6.761 36.757 1.00 75.69 683 PHE A C 1
ATOM 5313 O O . PHE A 1 683 ? -19.752 5.795 35.997 1.00 75.69 683 PHE A O 1
ATOM 5320 N N . ASP A 1 684 ? -18.628 7.476 36.979 1.00 73.19 684 ASP A N 1
ATOM 5321 C CA . ASP A 1 684 ? -17.340 7.127 36.410 1.00 73.19 684 ASP A CA 1
ATOM 5322 C C . ASP A 1 684 ? -16.355 6.864 37.539 1.00 73.19 684 ASP A C 1
ATOM 5324 O O . ASP A 1 684 ? -15.905 7.765 38.255 1.00 73.19 684 ASP A O 1
ATOM 5328 N N . GLN A 1 685 ? -15.998 5.589 37.670 1.00 69.19 685 GLN A N 1
ATOM 5329 C CA . GLN A 1 685 ? -15.022 5.141 38.643 1.00 69.19 685 GLN A CA 1
ATOM 5330 C C . GLN A 1 685 ? -13.702 5.911 38.500 1.00 69.19 685 GLN A C 1
ATOM 5332 O O . GLN A 1 685 ? -13.089 6.215 39.520 1.00 69.19 685 GLN A O 1
ATOM 5337 N N . GLN A 1 686 ? -13.290 6.296 37.283 1.00 64.56 686 GLN A N 1
ATOM 5338 C CA . GLN A 1 686 ? -12.049 7.038 37.029 1.00 64.56 686 GLN A CA 1
ATOM 5339 C C . GLN A 1 686 ? -12.059 8.435 37.652 1.00 64.56 686 GLN A C 1
ATOM 5341 O O . GLN A 1 686 ? -11.036 8.916 38.145 1.00 64.56 686 GLN A O 1
ATOM 5346 N N . THR A 1 687 ? -13.213 9.100 37.641 1.00 67.50 687 THR A N 1
ATOM 5347 C CA . THR A 1 687 ? -13.357 10.445 38.200 1.00 67.50 687 THR A CA 1
ATOM 5348 C C . THR A 1 687 ? -13.736 10.436 39.673 1.00 67.50 687 THR A C 1
ATOM 5350 O O . THR A 1 687 ? -13.620 11.490 40.320 1.00 67.50 687 THR A O 1
ATOM 5353 N N . SER A 1 688 ? -14.105 9.266 40.208 1.00 69.44 688 SER A N 1
ATOM 5354 C CA . SER A 1 688 ? -14.494 9.090 41.602 1.00 69.44 688 SER A CA 1
ATOM 5355 C C . SER A 1 688 ? -13.385 9.541 42.572 1.00 69.44 688 SER A C 1
ATOM 5357 O O . SER A 1 688 ? -12.191 9.306 42.330 1.00 69.44 688 SER A O 1
ATOM 5359 N N . PRO A 1 689 ? -13.738 10.185 43.703 1.00 68.75 689 PRO A N 1
ATOM 5360 C CA . PRO A 1 689 ? -12.758 10.634 44.693 1.00 68.75 689 PRO A CA 1
ATOM 5361 C C . PRO A 1 689 ? -11.875 9.501 45.235 1.00 68.75 689 PRO A C 1
ATOM 5363 O O . PRO A 1 689 ? -10.670 9.685 45.401 1.00 68.75 689 PRO A O 1
ATOM 5366 N N . LEU A 1 690 ? -12.459 8.319 45.465 1.00 66.94 690 LEU A N 1
ATOM 5367 C CA . LEU A 1 690 ? -11.744 7.141 45.959 1.00 66.94 690 LEU A CA 1
ATOM 5368 C C . LEU A 1 690 ? -10.653 6.698 44.978 1.00 66.94 690 LEU A C 1
ATOM 5370 O O . LEU A 1 690 ? -9.511 6.450 45.362 1.00 66.94 690 LEU A O 1
ATOM 5374 N N . TYR A 1 691 ? -10.996 6.623 43.695 1.00 65.31 691 TYR A N 1
ATOM 5375 C CA . TYR A 1 691 ? -10.076 6.159 42.670 1.00 65.31 691 TYR A CA 1
ATOM 5376 C C . TYR A 1 691 ? -8.973 7.183 42.380 1.00 65.31 691 TYR A C 1
ATOM 5378 O O . TYR A 1 691 ? -7.804 6.811 42.272 1.00 65.31 691 TYR A O 1
ATOM 5386 N N . LYS A 1 692 ? -9.305 8.481 42.378 1.00 66.75 692 LYS A N 1
ATOM 5387 C CA . LYS A 1 692 ? -8.309 9.565 42.336 1.00 66.75 692 LYS A CA 1
ATOM 5388 C C . LYS A 1 692 ? -7.328 9.491 43.508 1.00 66.75 692 LYS A C 1
ATOM 5390 O O . LYS A 1 692 ? -6.132 9.682 43.301 1.00 66.75 692 LYS A O 1
ATOM 5395 N N . ALA A 1 693 ? -7.795 9.158 44.713 1.00 63.66 693 ALA A N 1
ATOM 5396 C CA . ALA A 1 693 ? -6.919 8.966 45.868 1.00 63.66 693 ALA A CA 1
ATOM 5397 C C . ALA A 1 693 ? -5.965 7.769 45.680 1.00 63.66 693 ALA A C 1
ATOM 5399 O O . ALA A 1 693 ? -4.769 7.884 45.949 1.00 63.66 693 ALA A O 1
ATOM 5400 N N . MET A 1 694 ? -6.454 6.643 45.147 1.00 59.78 694 MET A N 1
ATOM 5401 C CA . MET A 1 694 ? -5.606 5.482 44.835 1.00 59.78 694 MET A CA 1
ATOM 5402 C C . MET A 1 694 ? -4.578 5.772 43.732 1.00 59.78 694 MET A C 1
ATOM 5404 O O . MET A 1 694 ? -3.421 5.360 43.849 1.00 59.78 694 MET A O 1
ATOM 5408 N N . GLN A 1 695 ? -4.965 6.501 42.680 1.00 57.75 695 GLN A N 1
ATOM 5409 C CA . GLN A 1 695 ? -4.031 6.937 41.640 1.00 57.75 695 GLN A CA 1
ATOM 5410 C C . GLN A 1 695 ? -2.986 7.918 42.180 1.00 57.75 695 GLN A C 1
ATOM 5412 O O . GLN A 1 695 ? -1.806 7.757 41.876 1.00 57.75 695 GLN A O 1
ATOM 5417 N N . GLY A 1 696 ? -3.382 8.867 43.036 1.00 56.97 696 GLY A N 1
ATOM 5418 C CA . GLY A 1 696 ? -2.465 9.803 43.692 1.00 56.97 696 GLY A CA 1
ATOM 5419 C C . GLY A 1 696 ? -1.373 9.096 44.502 1.00 56.97 696 GLY A C 1
ATOM 5420 O O . GLY A 1 696 ? -0.201 9.439 44.386 1.00 56.97 696 GLY A O 1
ATOM 5421 N N . ILE A 1 697 ? -1.720 8.026 45.228 1.00 55.09 697 ILE A N 1
ATOM 5422 C CA . ILE A 1 697 ? -0.752 7.190 45.966 1.00 55.09 697 ILE A CA 1
ATOM 5423 C C . ILE A 1 697 ? 0.230 6.467 45.020 1.00 55.09 697 ILE A C 1
ATOM 5425 O O . ILE A 1 697 ? 1.373 6.182 45.395 1.00 55.09 697 ILE A O 1
ATOM 5429 N N . LYS A 1 698 ? -0.200 6.131 43.798 1.00 53.78 698 LYS A N 1
ATOM 5430 C CA . LYS A 1 698 ? 0.636 5.484 42.772 1.00 53.78 698 LYS A CA 1
ATOM 5431 C C . LYS A 1 698 ? 1.551 6.492 42.070 1.00 53.78 698 LYS A C 1
ATOM 5433 O O . LYS A 1 698 ? 2.727 6.185 41.895 1.00 53.78 698 LYS A O 1
ATOM 5438 N N . LEU A 1 699 ? 1.041 7.676 41.724 1.00 51.50 699 LEU A N 1
ATOM 5439 C CA . LEU A 1 699 ? 1.821 8.782 41.157 1.00 51.50 699 LEU A CA 1
ATOM 5440 C C . LEU A 1 699 ? 2.922 9.227 42.120 1.00 51.50 699 LEU A C 1
ATOM 5442 O O . LEU A 1 699 ? 4.077 9.270 41.715 1.00 51.50 699 LEU A O 1
ATOM 5446 N N . ASP A 1 700 ? 2.605 9.381 43.408 1.00 49.38 700 ASP A N 1
ATOM 5447 C CA . ASP A 1 700 ? 3.591 9.668 44.458 1.00 49.38 700 ASP A CA 1
ATOM 5448 C C . ASP A 1 700 ? 4.657 8.557 44.563 1.00 49.38 700 ASP A C 1
ATOM 5450 O O . ASP A 1 700 ? 5.840 8.819 44.767 1.00 49.38 700 ASP A O 1
ATOM 5454 N N . ARG A 1 701 ? 4.285 7.286 44.340 1.00 54.28 701 ARG A N 1
ATOM 5455 C CA . ARG A 1 701 ? 5.246 6.168 44.272 1.00 54.28 701 ARG A CA 1
ATOM 5456 C C . ARG A 1 701 ? 6.145 6.215 43.036 1.00 54.28 701 ARG A C 1
ATOM 5458 O O . ARG A 1 701 ? 7.321 5.875 43.150 1.00 54.28 701 ARG A O 1
ATOM 5465 N N . ILE A 1 702 ? 5.611 6.599 41.878 1.00 52.22 702 ILE A N 1
ATOM 5466 C CA . ILE A 1 702 ? 6.366 6.726 40.624 1.00 52.22 702 ILE A CA 1
ATOM 5467 C C . ILE A 1 702 ? 7.297 7.938 40.691 1.00 52.22 702 ILE A C 1
ATOM 5469 O O . ILE A 1 702 ? 8.470 7.804 40.352 1.00 52.22 702 ILE A O 1
ATOM 5473 N N . GLU A 1 703 ? 6.826 9.078 41.197 1.00 48.50 703 GLU A N 1
ATOM 5474 C CA . GLU A 1 703 ? 7.657 10.257 41.457 1.00 48.50 703 GLU A CA 1
ATOM 5475 C C . GLU A 1 703 ? 8.756 9.943 42.467 1.00 48.50 703 GLU A C 1
ATOM 5477 O O . GLU A 1 703 ? 9.916 10.222 42.188 1.00 48.50 703 GLU A O 1
ATOM 5482 N N . LYS A 1 704 ? 8.454 9.249 43.571 1.00 57.28 704 LYS A N 1
ATOM 5483 C CA . LYS A 1 704 ? 9.484 8.789 44.518 1.00 57.28 704 LYS A CA 1
ATOM 5484 C C . LYS A 1 704 ? 10.468 7.794 43.905 1.00 57.28 704 LYS A C 1
ATOM 5486 O O . LYS A 1 704 ? 11.630 7.778 44.298 1.00 57.28 704 LYS A O 1
ATOM 5491 N N . ALA A 1 705 ? 10.036 6.942 42.975 1.00 50.88 705 ALA A N 1
ATOM 5492 C CA . ALA A 1 705 ? 10.928 6.022 42.265 1.00 50.88 705 ALA A CA 1
ATOM 5493 C C . ALA A 1 705 ? 11.804 6.751 41.234 1.00 50.88 705 ALA A C 1
ATOM 5495 O O . ALA A 1 705 ? 12.949 6.362 41.021 1.00 50.88 705 ALA A O 1
ATOM 5496 N N . LYS A 1 706 ? 11.284 7.812 40.613 1.00 54.72 706 LYS A N 1
ATOM 5497 C CA . LYS A 1 706 ? 12.026 8.681 39.699 1.00 54.72 706 LYS A CA 1
ATOM 5498 C C . LYS A 1 706 ? 13.047 9.533 40.458 1.00 54.72 706 LYS A C 1
ATOM 5500 O O . LYS A 1 706 ? 14.212 9.534 40.087 1.00 54.72 706 LYS A O 1
ATOM 5505 N N . GLN A 1 707 ? 12.643 10.119 41.586 1.00 58.59 707 GLN A N 1
ATOM 5506 C CA . GLN A 1 707 ? 13.522 10.852 42.501 1.00 58.59 707 GLN A CA 1
ATOM 5507 C C . GLN A 1 707 ? 14.644 9.968 43.055 1.00 58.59 707 GLN A C 1
ATOM 5509 O O . GLN A 1 707 ? 15.777 10.422 43.119 1.00 58.59 707 GLN A O 1
ATOM 5514 N N . ARG A 1 708 ? 14.376 8.695 43.387 1.00 58.84 708 ARG A N 1
ATOM 5515 C CA . ARG A 1 708 ? 15.430 7.749 43.806 1.00 58.84 708 ARG A CA 1
ATOM 5516 C C . ARG A 1 708 ? 16.452 7.467 42.703 1.00 58.84 708 ARG A C 1
ATOM 5518 O O . ARG A 1 708 ? 17.646 7.599 42.941 1.00 58.84 708 ARG A O 1
ATOM 5525 N N . ARG A 1 709 ? 15.993 7.230 41.466 1.00 55.91 709 ARG A N 1
ATOM 5526 C CA . ARG A 1 709 ? 16.889 7.070 40.302 1.00 55.91 709 ARG A CA 1
ATOM 5527 C C . ARG A 1 709 ? 17.710 8.326 40.002 1.00 55.91 709 ARG A C 1
ATOM 5529 O O . ARG A 1 709 ? 18.843 8.210 39.554 1.00 55.91 709 ARG A O 1
ATOM 5536 N N . GLU A 1 710 ? 17.147 9.508 40.234 1.00 50.34 710 GLU A N 1
ATOM 5537 C CA . GLU A 1 710 ? 17.842 10.794 40.082 1.00 50.34 710 GLU A CA 1
ATOM 5538 C C . GLU A 1 710 ? 18.813 11.080 41.246 1.00 50.34 710 GLU A C 1
ATOM 5540 O O . GLU A 1 710 ? 19.778 11.818 41.065 1.00 50.34 710 GLU A O 1
ATOM 5545 N N . GLN A 1 711 ? 18.603 10.463 42.415 1.00 51.38 711 GLN A N 1
ATOM 5546 C CA . GLN A 1 711 ? 19.465 10.572 43.599 1.00 51.38 711 GLN A CA 1
ATOM 5547 C C . GLN A 1 711 ? 20.524 9.460 43.711 1.00 51.38 711 GLN A C 1
ATOM 5549 O O . GLN A 1 711 ? 21.369 9.523 44.601 1.00 51.38 711 GLN A O 1
ATOM 5554 N N . GLY A 1 712 ? 20.540 8.489 42.793 1.00 41.34 712 GLY A N 1
ATOM 5555 C CA . GLY A 1 712 ? 21.556 7.431 42.758 1.00 41.34 712 GLY A CA 1
ATOM 5556 C C . GLY A 1 712 ? 21.386 6.338 43.821 1.00 41.34 712 GLY A C 1
ATOM 5557 O O . GLY A 1 712 ? 22.371 5.684 44.162 1.00 41.34 712 GLY A O 1
ATOM 5558 N N . GLU A 1 713 ? 20.163 6.141 44.324 1.00 41.78 713 GLU A N 1
ATOM 5559 C CA . GLU A 1 713 ? 19.729 4.940 45.062 1.00 41.78 713 GLU A CA 1
ATOM 5560 C C . GLU A 1 713 ? 18.954 3.992 44.138 1.00 41.78 713 GLU A C 1
ATOM 5562 O O . GLU A 1 713 ? 19.142 2.761 44.270 1.00 41.78 713 GLU A O 1
#

Radius of gyration: 67.21 Å; chains: 1; bounding box: 111×72×210 Å

pLDDT: mean 82.9, std 15.79, range [28.88, 97.31]